Protein AF-A0A4Q4WY25-F1 (afdb_monomer)

Nearest PDB structures (foldseek):
  7bqo-assembly1_A-2  TM=8.328E-01  e=5.700E-27  Hymenoscyphus scutula
  7y3h-assembly1_A  TM=8.222E-01  e=6.661E-24  Apiospora montagnei NRRL 25634
  7wup-assembly1_B  TM=8.227E-01  e=1.841E-23  Apiospora montagnei NRRL 25634
  8gx4-assembly1_A  TM=8.179E-01  e=1.020E-22  Apiospora montagnei NRRL 25634
  7wvs-assembly1_A  TM=7.697E-01  e=4.566E-22  Aspergillus carbonarius ITEM 5010

Structure (mmCIF, N/CA/C/O backbone):
data_AF-A0A4Q4WY25-F1
#
_entry.id   AF-A0A4Q4WY25-F1
#
loop_
_atom_site.group_PDB
_atom_site.id
_atom_site.type_symbol
_atom_site.label_atom_id
_atom_site.label_alt_id
_atom_site.label_comp_id
_atom_site.label_asym_id
_atom_site.label_entity_id
_atom_site.label_seq_id
_atom_site.pdbx_PDB_ins_code
_atom_site.Cartn_x
_atom_site.Cartn_y
_atom_site.Cartn_z
_atom_site.occupancy
_atom_site.B_iso_or_equiv
_atom_site.auth_seq_id
_atom_site.auth_comp_id
_atom_site.auth_asym_id
_atom_site.auth_atom_id
_atom_site.pdbx_PDB_model_num
ATOM 1 N N . MET A 1 1 ? 12.908 45.311 -39.730 1.00 38.50 1 MET A N 1
ATOM 2 C CA . MET A 1 1 ? 12.870 45.827 -38.350 1.00 38.50 1 MET A CA 1
ATOM 3 C C . MET A 1 1 ? 12.461 44.672 -37.470 1.00 38.50 1 MET A C 1
ATOM 5 O O . MET A 1 1 ? 11.280 44.410 -37.295 1.00 38.50 1 MET A O 1
ATOM 9 N N . GLU A 1 2 ? 13.476 43.904 -37.087 1.00 40.72 2 GLU A N 1
ATOM 10 C CA . GLU A 1 2 ? 13.409 42.903 -36.032 1.00 40.72 2 GLU A CA 1
ATOM 11 C C . GLU A 1 2 ? 13.312 43.624 -34.690 1.00 40.72 2 GLU A C 1
ATOM 13 O O . GLU A 1 2 ? 14.116 44.510 -34.417 1.00 40.72 2 GLU A O 1
ATOM 18 N N . GLU A 1 3 ? 12.391 43.193 -33.840 1.00 37.56 3 GLU A N 1
ATOM 19 C CA . GLU A 1 3 ? 12.573 43.259 -32.393 1.00 37.56 3 GLU A CA 1
ATOM 20 C C . GLU A 1 3 ? 12.163 41.898 -31.832 1.00 37.56 3 GLU A C 1
ATOM 22 O O . GLU A 1 3 ? 11.020 41.631 -31.465 1.00 37.56 3 GLU A O 1
ATOM 27 N N . ILE A 1 4 ? 13.131 40.983 -31.859 1.00 40.94 4 ILE A N 1
ATOM 28 C CA . ILE A 1 4 ? 13.094 39.747 -31.090 1.00 40.94 4 ILE A CA 1
ATOM 29 C C . ILE A 1 4 ? 13.396 40.153 -29.647 1.00 40.94 4 ILE A C 1
ATOM 31 O O . ILE A 1 4 ? 14.532 40.484 -29.304 1.00 40.94 4 ILE A O 1
ATOM 35 N N . LEU A 1 5 ? 12.367 40.132 -28.800 1.00 38.78 5 LEU A N 1
ATOM 36 C CA . LEU A 1 5 ? 12.506 40.163 -27.347 1.00 38.78 5 LEU A CA 1
ATOM 37 C C . LEU A 1 5 ? 13.278 38.914 -26.898 1.00 38.78 5 LEU A C 1
ATOM 39 O O . LEU A 1 5 ? 12.709 37.861 -26.615 1.00 38.78 5 LEU A O 1
ATOM 43 N N . VAL A 1 6 ? 14.602 39.039 -26.833 1.00 42.84 6 VAL A N 1
ATOM 44 C CA . VAL A 1 6 ? 15.469 38.118 -26.100 1.00 42.84 6 VAL A CA 1
ATOM 45 C C . VAL A 1 6 ? 15.176 38.323 -24.618 1.00 42.84 6 VAL A C 1
ATOM 47 O O . VAL A 1 6 ? 15.694 39.238 -23.977 1.00 42.84 6 VAL A O 1
ATOM 50 N N . HIS A 1 7 ? 14.315 37.474 -24.065 1.00 44.25 7 HIS A N 1
ATOM 51 C CA . HIS A 1 7 ? 14.143 37.363 -22.624 1.00 44.25 7 HIS A CA 1
ATOM 52 C C . HIS A 1 7 ? 15.435 36.759 -22.053 1.00 44.25 7 HIS A C 1
ATOM 54 O O . HIS A 1 7 ? 15.646 35.548 -22.078 1.00 44.25 7 HIS A O 1
ATOM 60 N N . LYS A 1 8 ? 16.361 37.621 -21.615 1.00 47.62 8 LYS A N 1
ATOM 61 C CA . LYS A 1 8 ? 17.515 37.214 -20.808 1.00 47.62 8 LYS A CA 1
ATOM 62 C C . LYS A 1 8 ? 16.974 36.649 -19.493 1.00 47.62 8 LYS A C 1
ATOM 64 O O . LYS A 1 8 ? 16.582 37.428 -18.627 1.00 47.62 8 LYS A O 1
ATOM 69 N N . GLY A 1 9 ? 16.953 35.322 -19.360 1.00 49.12 9 GLY A N 1
ATOM 70 C CA . GLY A 1 9 ? 16.794 34.657 -18.066 1.00 49.12 9 GLY A CA 1
ATOM 71 C C . GLY A 1 9 ? 17.771 35.284 -17.074 1.00 49.12 9 GLY A C 1
ATOM 72 O O . GLY A 1 9 ? 18.965 35.425 -17.360 1.00 49.12 9 GLY A O 1
ATOM 73 N N . SER A 1 10 ? 17.233 35.814 -15.979 1.00 54.19 10 SER A N 1
ATOM 74 C CA . SER A 1 10 ? 17.990 36.632 -15.031 1.00 54.19 10 SER A CA 1
ATOM 75 C C . SER A 1 10 ? 19.069 35.790 -14.336 1.00 54.19 10 SER A C 1
ATOM 77 O O . SER A 1 10 ? 18.897 34.587 -14.147 1.00 54.19 10 SER A O 1
ATOM 79 N N . SER A 1 11 ? 20.171 36.405 -13.895 1.00 61.22 11 SER A N 1
ATOM 80 C CA . SER A 1 11 ? 21.251 35.743 -13.133 1.00 61.22 11 SER A CA 1
ATOM 81 C C . SER A 1 11 ? 20.764 34.897 -11.939 1.00 61.22 11 SER A C 1
ATOM 83 O O . SER A 1 11 ? 21.465 33.985 -11.504 1.00 61.22 11 SER A O 1
ATOM 85 N N . SER A 1 12 ? 19.552 35.167 -11.444 1.00 69.38 12 SER A N 1
ATOM 86 C CA . SER A 1 12 ? 18.850 34.425 -10.394 1.00 69.38 12 SER A CA 1
ATOM 87 C C . SER A 1 12 ? 18.490 32.979 -10.777 1.00 69.38 12 SER A C 1
ATOM 89 O O . SER A 1 12 ? 18.582 32.082 -9.935 1.00 69.38 12 SER A O 1
ATOM 91 N N . GLU A 1 13 ? 18.128 32.725 -12.038 1.00 72.62 13 GLU A N 1
ATOM 92 C CA . GLU A 1 13 ? 17.685 31.404 -12.519 1.00 72.62 13 GLU A CA 1
ATOM 93 C C . GLU A 1 13 ? 18.869 30.449 -12.690 1.00 72.62 13 GLU A C 1
ATOM 95 O O . GLU A 1 13 ? 18.855 29.332 -12.172 1.00 72.62 13 GLU A O 1
ATOM 100 N N . SER A 1 14 ? 19.952 30.922 -13.315 1.00 73.31 14 SER A N 1
ATOM 101 C CA . SER A 1 14 ? 21.213 30.172 -13.383 1.00 73.31 14 SER A CA 1
ATOM 102 C C . SER A 1 14 ? 21.776 29.903 -11.987 1.00 73.31 14 SER A C 1
ATOM 104 O O . SER A 1 14 ? 22.291 28.817 -11.721 1.00 73.31 14 SER A O 1
ATOM 106 N N . ALA A 1 15 ? 21.624 30.856 -11.062 1.00 83.31 15 ALA A N 1
ATOM 107 C CA . ALA A 1 15 ? 21.991 30.645 -9.669 1.00 83.31 15 ALA A CA 1
ATOM 108 C C . ALA A 1 15 ? 21.128 29.563 -8.993 1.00 83.31 15 ALA A C 1
ATOM 110 O O . ALA A 1 15 ? 21.618 28.900 -8.086 1.00 83.31 15 ALA A O 1
ATOM 111 N N . HIS A 1 16 ? 19.876 29.343 -9.410 1.00 90.62 16 HIS A N 1
ATOM 112 C CA . HIS A 1 16 ? 19.018 28.299 -8.841 1.00 90.62 16 HIS A CA 1
ATOM 113 C C . HIS A 1 16 ? 19.433 26.887 -9.254 1.00 90.62 16 HIS A C 1
ATOM 115 O O . HIS A 1 16 ? 19.578 26.034 -8.380 1.00 90.62 16 HIS A O 1
ATOM 121 N N . LEU A 1 17 ? 19.697 26.658 -10.544 1.00 93.25 17 LEU A N 1
ATOM 122 C CA . LEU A 1 17 ? 20.196 25.366 -11.036 1.00 93.25 17 LEU A CA 1
ATOM 123 C C . LEU A 1 17 ? 21.520 24.984 -10.367 1.00 93.25 17 LEU A C 1
ATOM 125 O O . LEU A 1 17 ? 21.702 23.846 -9.937 1.00 93.25 17 LEU A O 1
ATOM 129 N N . LEU A 1 18 ? 22.428 25.957 -10.231 1.00 94.69 18 LEU A N 1
ATOM 130 C CA . LEU A 1 18 ? 23.700 25.757 -9.537 1.00 94.69 18 LEU A CA 1
ATOM 131 C C . LEU A 1 18 ? 23.508 25.460 -8.046 1.00 94.69 18 LEU A C 1
ATOM 133 O O . LEU A 1 18 ? 24.248 24.645 -7.503 1.00 94.69 18 LEU A O 1
ATOM 137 N N . ARG A 1 19 ? 22.529 26.083 -7.375 1.00 95.31 19 ARG A N 1
ATOM 138 C CA . ARG A 1 19 ? 22.190 25.742 -5.982 1.00 95.31 19 ARG A CA 1
ATOM 139 C C . ARG A 1 19 ? 21.731 24.288 -5.865 1.00 95.31 19 ARG A C 1
ATOM 141 O O . ARG A 1 19 ? 22.369 23.541 -5.136 1.00 95.31 19 ARG A O 1
ATOM 148 N N . LEU A 1 20 ? 20.751 23.863 -6.669 1.00 95.81 20 L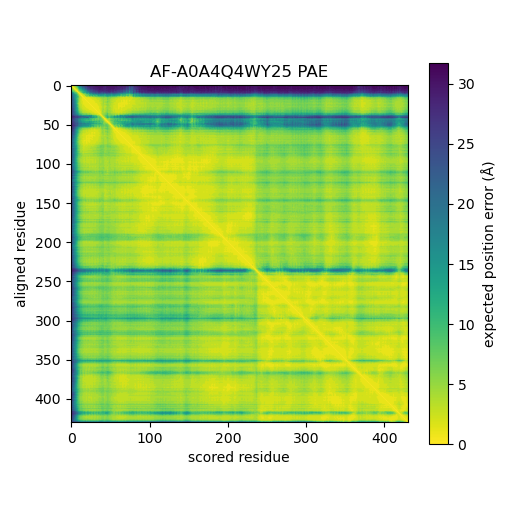EU A N 1
ATOM 149 C CA . LEU A 1 20 ? 20.252 22.479 -6.656 1.00 95.81 20 LEU A CA 1
ATOM 150 C C . LEU A 1 20 ? 21.369 21.455 -6.907 1.00 95.81 20 LEU A C 1
ATOM 152 O O . LEU A 1 20 ? 21.456 20.449 -6.210 1.00 95.81 20 LEU A O 1
ATOM 156 N N . ALA A 1 21 ? 22.260 21.720 -7.867 1.00 96.62 21 ALA A N 1
ATOM 157 C CA . ALA A 1 21 ? 23.397 20.843 -8.144 1.00 96.62 21 ALA A CA 1
ATOM 158 C C . ALA A 1 21 ? 24.369 20.729 -6.952 1.00 96.62 21 ALA A C 1
ATOM 160 O O . ALA A 1 21 ? 24.853 19.635 -6.655 1.00 96.62 21 ALA A O 1
ATOM 161 N N . ASN A 1 22 ? 24.641 21.838 -6.255 1.00 96.94 22 ASN A N 1
ATOM 162 C CA . ASN A 1 22 ? 25.472 21.827 -5.048 1.00 96.94 22 ASN A CA 1
ATOM 163 C C . ASN A 1 22 ? 24.788 21.088 -3.889 1.00 96.94 22 ASN A C 1
ATOM 165 O O . ASN A 1 22 ? 25.448 20.320 -3.190 1.00 96.94 22 ASN A O 1
ATOM 169 N N . ASP A 1 23 ? 23.480 21.270 -3.712 1.00 96.69 23 ASP A N 1
ATOM 170 C CA . ASP A 1 23 ? 22.711 20.591 -2.664 1.00 96.69 23 ASP A CA 1
ATOM 171 C C . ASP A 1 23 ? 22.678 19.073 -2.899 1.00 96.69 23 ASP A C 1
ATOM 173 O O . ASP A 1 23 ? 22.948 18.300 -1.980 1.00 96.69 23 ASP A O 1
ATOM 177 N N . ILE A 1 24 ? 22.495 18.634 -4.151 1.00 97.69 24 ILE A N 1
ATOM 178 C CA . ILE A 1 24 ? 22.603 17.220 -4.553 1.00 97.69 24 ILE A CA 1
ATOM 179 C C . ILE A 1 24 ? 23.978 16.645 -4.201 1.00 97.69 24 ILE A C 1
ATOM 181 O O . ILE A 1 24 ? 24.064 15.549 -3.641 1.00 97.69 24 ILE A O 1
ATOM 185 N N . LEU A 1 25 ? 25.064 17.361 -4.512 1.00 97.31 25 LEU A N 1
ATOM 186 C CA . LEU A 1 25 ? 26.422 16.911 -4.191 1.00 97.31 25 LEU A CA 1
ATOM 187 C C . LEU A 1 25 ? 26.632 16.803 -2.673 1.00 97.31 25 LEU A C 1
ATOM 189 O O . LEU A 1 25 ? 27.194 15.812 -2.191 1.00 97.31 25 LEU A O 1
ATOM 193 N N . ASN A 1 26 ? 26.163 17.798 -1.923 1.00 96.62 26 ASN A N 1
ATOM 194 C CA . ASN A 1 26 ? 26.266 17.830 -0.468 1.00 96.62 26 ASN A CA 1
ATOM 195 C C . ASN A 1 26 ? 25.498 16.669 0.174 1.00 96.62 26 ASN A C 1
ATOM 197 O O . ASN A 1 26 ? 26.073 15.930 0.977 1.00 96.62 26 ASN A O 1
ATOM 201 N N . ASP A 1 27 ? 24.238 16.456 -0.205 1.00 95.56 27 ASP A N 1
ATOM 202 C CA . ASP A 1 27 ? 23.418 15.372 0.341 1.00 95.56 27 ASP A CA 1
ATOM 203 C C . ASP A 1 27 ? 23.939 13.992 -0.076 1.00 95.56 27 ASP A C 1
ATOM 205 O O . ASP A 1 27 ? 24.016 13.089 0.758 1.00 95.56 27 ASP A O 1
ATOM 209 N N . THR A 1 28 ? 24.426 13.837 -1.311 1.00 94.25 28 THR A N 1
ATOM 210 C CA . THR A 1 28 ? 25.109 12.605 -1.747 1.00 94.25 28 THR A CA 1
ATOM 211 C C . THR A 1 28 ? 26.343 12.322 -0.885 1.00 94.25 28 THR A C 1
ATOM 213 O O . THR A 1 28 ? 26.547 11.196 -0.431 1.00 94.25 28 THR A O 1
ATOM 216 N N . THR A 1 29 ? 27.147 13.346 -0.589 1.00 93.81 29 THR A N 1
ATOM 217 C CA . THR A 1 29 ? 28.332 13.215 0.277 1.00 93.81 29 THR A CA 1
ATOM 218 C C . THR A 1 29 ? 27.947 12.811 1.701 1.00 93.81 29 THR A C 1
ATOM 220 O O . THR A 1 29 ? 28.622 11.980 2.316 1.00 93.81 29 THR A O 1
ATOM 223 N N . ARG A 1 30 ? 26.851 13.368 2.232 1.00 92.19 30 ARG A N 1
ATOM 224 C CA . ARG A 1 30 ? 26.312 13.010 3.552 1.00 92.19 30 ARG A CA 1
ATOM 225 C C . ARG A 1 30 ? 25.827 11.564 3.585 1.00 92.19 30 ARG A C 1
ATOM 227 O O . ARG A 1 30 ? 26.184 10.851 4.519 1.00 92.19 30 ARG A O 1
ATOM 234 N N . ILE A 1 31 ? 25.107 11.113 2.556 1.00 89.44 31 ILE A N 1
ATOM 235 C CA . ILE A 1 31 ? 24.683 9.712 2.413 1.00 89.44 31 ILE A CA 1
ATOM 236 C C . ILE A 1 31 ? 25.895 8.782 2.397 1.00 89.44 31 ILE A C 1
ATOM 238 O O . ILE A 1 31 ? 25.938 7.841 3.181 1.00 89.44 31 ILE A O 1
ATOM 242 N N . ILE A 1 32 ? 26.909 9.059 1.571 1.00 88.25 32 ILE A N 1
ATOM 243 C CA . ILE A 1 32 ? 28.122 8.227 1.501 1.00 88.25 32 ILE A CA 1
ATOM 244 C C . ILE A 1 32 ? 28.811 8.158 2.865 1.00 88.25 32 ILE A C 1
ATOM 246 O O . ILE A 1 32 ? 29.179 7.076 3.319 1.00 88.25 32 ILE A O 1
ATOM 250 N N . ARG A 1 33 ? 28.960 9.298 3.551 1.00 88.88 33 ARG A N 1
ATOM 251 C CA . ARG A 1 33 ? 29.550 9.333 4.895 1.00 88.88 33 ARG A CA 1
ATOM 252 C C . ARG A 1 33 ? 28.749 8.474 5.873 1.00 88.88 33 ARG A C 1
ATOM 254 O O . ARG A 1 33 ? 29.357 7.695 6.597 1.00 88.88 33 ARG A O 1
ATOM 261 N N . TYR A 1 34 ? 27.424 8.585 5.855 1.00 86.69 34 TYR A N 1
ATOM 262 C CA . TYR A 1 34 ? 26.538 7.795 6.706 1.00 86.69 34 TYR A CA 1
ATOM 263 C C . TYR A 1 34 ? 26.654 6.290 6.419 1.00 86.69 34 TYR A C 1
ATOM 265 O O . TYR A 1 34 ? 26.768 5.489 7.342 1.00 86.69 34 TYR A O 1
ATOM 273 N N . LEU A 1 35 ? 26.675 5.886 5.146 1.00 84.12 35 LEU A N 1
ATOM 274 C CA . LEU A 1 35 ? 26.841 4.481 4.758 1.00 84.12 35 LEU A CA 1
ATOM 275 C C . LEU A 1 35 ? 28.202 3.922 5.192 1.00 84.12 35 LEU A C 1
ATOM 277 O O . LEU A 1 35 ? 28.270 2.785 5.658 1.00 84.12 35 LEU A O 1
ATOM 281 N N . ASN A 1 36 ? 29.264 4.725 5.087 1.00 83.94 36 ASN A N 1
ATOM 282 C CA . ASN A 1 36 ? 30.609 4.346 5.520 1.00 83.94 36 ASN A CA 1
ATOM 283 C C . ASN A 1 36 ? 30.683 4.117 7.029 1.00 83.94 36 ASN A C 1
ATOM 285 O O . ASN A 1 36 ? 31.272 3.132 7.462 1.00 83.94 36 ASN A O 1
ATOM 289 N N . THR A 1 37 ? 30.085 5.001 7.833 1.00 84.62 37 THR A N 1
ATOM 290 C CA . THR A 1 37 ? 30.117 4.865 9.299 1.00 84.62 37 THR A CA 1
ATOM 291 C C . THR A 1 37 ? 29.308 3.674 9.806 1.00 84.62 37 THR A C 1
ATOM 293 O O . THR A 1 37 ? 29.532 3.242 10.929 1.00 84.62 37 THR A O 1
ATOM 296 N N . HIS A 1 38 ? 28.386 3.148 8.996 1.00 79.62 38 HIS A N 1
ATOM 297 C CA . HIS A 1 38 ? 27.559 1.988 9.333 1.00 79.62 38 HIS A CA 1
ATOM 298 C C . HIS A 1 38 ? 27.985 0.705 8.594 1.00 79.62 38 HIS A C 1
ATOM 300 O O . HIS A 1 38 ? 27.257 -0.277 8.655 1.00 79.62 38 HIS A O 1
ATOM 306 N N . GLU A 1 39 ? 29.128 0.698 7.890 1.00 72.75 39 GLU A N 1
ATOM 307 C CA . GLU A 1 39 ? 29.661 -0.456 7.135 1.00 72.75 39 GLU A CA 1
ATOM 308 C C . GLU A 1 39 ? 28.711 -1.019 6.041 1.00 72.75 39 GLU A C 1
ATOM 310 O O . GLU A 1 39 ? 28.750 -2.205 5.715 1.00 72.75 39 GLU A O 1
ATOM 315 N N . ARG A 1 40 ? 27.859 -0.180 5.422 1.00 65.06 40 ARG A N 1
ATOM 316 C CA . ARG A 1 40 ? 26.805 -0.602 4.458 1.00 65.06 40 ARG A CA 1
ATOM 317 C C . ARG A 1 40 ? 26.977 -0.059 3.029 1.00 65.06 40 ARG A C 1
ATOM 319 O O . ARG A 1 40 ? 26.013 0.360 2.394 1.00 65.06 40 ARG A O 1
ATOM 326 N N . LEU A 1 41 ? 28.192 -0.072 2.481 1.00 60.06 41 LEU A N 1
ATOM 327 C CA . LEU A 1 41 ? 28.514 0.500 1.155 1.00 60.06 41 LEU A CA 1
ATOM 328 C C . LEU A 1 41 ? 27.947 -0.245 -0.078 1.00 60.06 41 LEU A C 1
ATOM 330 O O . LEU A 1 41 ? 28.345 0.018 -1.209 1.00 60.06 41 LEU A O 1
ATOM 334 N N . THR A 1 42 ? 27.019 -1.176 0.091 1.00 58.00 42 THR A N 1
ATOM 335 C CA . THR A 1 42 ? 26.598 -2.115 -0.959 1.00 58.00 42 THR A CA 1
ATOM 336 C C . THR A 1 42 ? 25.471 -1.615 -1.864 1.00 58.00 42 THR A C 1
ATOM 338 O O . THR A 1 42 ? 25.033 -2.362 -2.737 1.00 58.00 42 THR A O 1
ATOM 341 N N . GLN A 1 43 ? 25.017 -0.362 -1.723 1.00 66.56 43 GLN A N 1
ATOM 342 C CA . GLN A 1 43 ? 24.040 0.223 -2.649 1.00 66.56 43 GLN A CA 1
ATOM 343 C C . GLN A 1 43 ? 24.665 0.391 -4.040 1.00 66.56 43 GLN A C 1
ATOM 345 O O . GLN A 1 43 ? 25.468 1.291 -4.281 1.00 66.56 43 GLN A O 1
ATOM 350 N N . SER A 1 44 ? 24.310 -0.495 -4.967 1.00 68.44 44 SER A N 1
ATOM 351 C CA . SER A 1 44 ? 24.855 -0.509 -6.326 1.00 68.44 44 SER A CA 1
ATOM 352 C C . SER A 1 44 ? 23.826 -1.024 -7.334 1.00 68.44 44 SER A C 1
ATOM 354 O O . SER A 1 44 ? 22.730 -1.442 -6.969 1.00 68.44 44 SER A O 1
ATOM 356 N N . PHE A 1 45 ? 24.176 -1.013 -8.622 1.00 65.69 45 PHE A N 1
ATOM 357 C CA . PHE A 1 45 ? 23.377 -1.678 -9.660 1.00 65.69 45 PHE A CA 1
ATOM 358 C C . PHE A 1 45 ? 23.614 -3.193 -9.721 1.00 65.69 45 PHE A C 1
ATOM 360 O O . PHE A 1 45 ? 23.042 -3.867 -10.577 1.00 65.69 45 PHE A O 1
ATOM 367 N N . ALA A 1 46 ? 24.469 -3.736 -8.850 1.00 66.62 46 ALA A N 1
ATOM 368 C CA . ALA A 1 46 ? 24.715 -5.165 -8.789 1.00 66.62 46 ALA A CA 1
ATOM 369 C C . ALA A 1 46 ? 23.514 -5.902 -8.184 1.00 66.62 46 ALA A C 1
ATOM 371 O O . ALA A 1 46 ? 22.803 -5.376 -7.329 1.00 66.62 46 ALA A O 1
ATOM 372 N N . ARG A 1 47 ? 23.332 -7.159 -8.606 1.00 60.41 47 ARG A N 1
ATOM 373 C CA . ARG A 1 47 ? 22.243 -8.054 -8.171 1.00 60.41 47 ARG A CA 1
ATOM 374 C C . ARG A 1 47 ? 22.152 -8.234 -6.649 1.00 60.41 47 ARG A C 1
ATOM 376 O O . ARG A 1 47 ? 21.069 -8.472 -6.143 1.00 60.41 47 ARG A O 1
ATOM 383 N N . ASN A 1 48 ? 23.265 -8.091 -5.933 1.00 63.03 48 ASN A N 1
ATOM 384 C CA . ASN A 1 48 ? 23.369 -8.239 -4.479 1.00 63.03 48 ASN A CA 1
ATOM 385 C C . ASN A 1 48 ? 23.292 -6.907 -3.707 1.00 63.03 48 ASN A C 1
ATOM 387 O O . ASN A 1 48 ? 23.770 -6.836 -2.574 1.00 63.03 48 ASN A O 1
ATOM 391 N N . SER A 1 49 ? 22.764 -5.844 -4.321 1.00 67.94 49 SER A N 1
ATOM 392 C CA . SER A 1 49 ? 22.573 -4.564 -3.636 1.00 67.94 49 SER A CA 1
ATOM 393 C C . SER A 1 49 ? 21.728 -4.760 -2.376 1.00 67.94 49 SER A C 1
ATOM 395 O O . SER A 1 49 ? 20.679 -5.397 -2.417 1.00 67.94 49 SER A O 1
ATOM 397 N N . THR A 1 50 ? 22.200 -4.245 -1.243 1.00 62.91 50 THR A N 1
ATOM 398 C CA . THR A 1 50 ? 21.520 -4.421 0.047 1.00 62.91 50 THR A CA 1
ATOM 399 C C . THR A 1 50 ? 20.282 -3.547 0.167 1.00 62.91 50 THR A C 1
ATOM 401 O O . THR A 1 50 ? 20.247 -2.430 -0.356 1.00 62.91 50 THR A O 1
ATOM 404 N N . GLU A 1 51 ? 19.322 -4.023 0.955 1.00 64.56 51 GLU A N 1
ATOM 405 C CA . GLU A 1 51 ? 18.118 -3.284 1.322 1.00 64.56 51 GLU A CA 1
ATOM 406 C C . GLU A 1 51 ? 18.408 -1.934 1.993 1.00 64.56 51 GLU A C 1
ATOM 408 O O . GLU A 1 51 ? 19.494 -1.653 2.518 1.00 64.56 51 GLU A O 1
ATOM 413 N N . ARG A 1 52 ? 17.391 -1.076 1.938 1.00 68.50 52 ARG A N 1
ATOM 414 C CA . ARG A 1 52 ? 17.405 0.307 2.406 1.00 68.50 52 ARG A CA 1
ATOM 415 C C . ARG A 1 52 ? 17.709 0.399 3.912 1.00 68.50 52 ARG A C 1
ATOM 417 O O . ARG A 1 52 ? 17.226 -0.388 4.715 1.00 68.50 52 ARG A O 1
ATOM 424 N N . LEU A 1 53 ? 18.490 1.411 4.301 1.00 68.81 53 LEU A N 1
ATOM 425 C CA . LEU A 1 53 ? 18.582 1.863 5.694 1.00 68.81 53 LEU A CA 1
ATOM 426 C C . LEU A 1 53 ? 17.388 2.762 6.026 1.00 68.81 53 LEU A C 1
ATOM 428 O O . LEU A 1 53 ? 17.064 3.660 5.250 1.00 68.81 53 LEU A O 1
ATOM 432 N N . GLU A 1 54 ? 16.773 2.555 7.189 1.00 71.31 54 GLU A N 1
ATOM 433 C CA . GLU A 1 54 ? 15.543 3.254 7.586 1.00 71.31 54 GLU A CA 1
ATOM 434 C C . GLU A 1 54 ? 15.685 4.086 8.867 1.00 71.31 54 GLU A C 1
ATOM 436 O O . GLU A 1 54 ? 14.748 4.200 9.649 1.00 71.31 54 GLU A O 1
ATOM 441 N N . THR A 1 55 ? 16.849 4.690 9.100 1.00 81.12 55 THR A N 1
ATOM 442 C CA . THR A 1 55 ? 17.008 5.625 10.223 1.00 81.12 55 THR A CA 1
ATOM 443 C C . THR A 1 55 ? 16.456 7.004 9.872 1.00 81.12 55 THR A C 1
ATOM 445 O O . THR A 1 55 ? 16.504 7.423 8.712 1.00 81.12 55 THR A O 1
ATOM 448 N N . ASP A 1 56 ? 15.966 7.741 10.870 1.00 80.56 56 ASP A N 1
ATOM 449 C CA . ASP A 1 56 ? 15.409 9.087 10.666 1.00 80.56 56 ASP A CA 1
ATOM 450 C C . ASP A 1 56 ? 16.437 10.048 10.053 1.00 80.56 56 ASP A C 1
ATOM 452 O O . ASP A 1 56 ? 16.121 10.801 9.131 1.00 80.56 56 ASP A O 1
ATOM 456 N N . GLU A 1 57 ? 17.696 9.964 10.497 1.00 84.06 57 GLU A N 1
ATOM 457 C CA . GLU A 1 57 ? 18.795 10.759 9.942 1.00 84.06 57 GLU A CA 1
ATOM 458 C C . GLU A 1 57 ? 19.027 10.443 8.458 1.00 84.06 57 GLU A C 1
ATOM 460 O O . GLU A 1 57 ? 19.078 11.356 7.632 1.00 84.06 57 GLU A O 1
ATOM 465 N N . TYR A 1 58 ? 19.118 9.159 8.092 1.00 86.19 58 TYR A N 1
ATOM 466 C CA . TYR A 1 58 ? 19.320 8.754 6.701 1.00 86.19 58 TYR A CA 1
ATOM 467 C C . TYR A 1 58 ? 18.130 9.149 5.821 1.00 86.19 58 TYR A C 1
ATOM 469 O O . TYR A 1 58 ? 18.315 9.683 4.725 1.00 86.19 58 TYR A O 1
ATOM 477 N N . ASN A 1 59 ? 16.908 8.925 6.310 1.00 86.19 59 ASN A N 1
ATOM 478 C CA . ASN A 1 59 ? 15.678 9.261 5.602 1.00 86.19 59 ASN A CA 1
ATOM 479 C C . ASN A 1 59 ? 15.569 10.766 5.345 1.00 86.19 59 ASN A C 1
ATOM 481 O O . ASN A 1 59 ? 15.246 11.155 4.226 1.00 86.19 59 ASN A O 1
ATOM 485 N N . SER A 1 60 ? 15.924 11.609 6.318 1.00 87.50 60 SER A N 1
ATOM 486 C CA . SER A 1 60 ? 15.915 13.065 6.145 1.00 87.50 60 SER A CA 1
ATOM 487 C C . SER A 1 60 ? 16.830 13.519 5.000 1.00 87.50 60 SER A C 1
ATOM 489 O O . SER A 1 60 ? 16.395 14.252 4.108 1.00 87.50 60 SER A O 1
ATOM 491 N N . VAL A 1 61 ? 18.080 13.039 4.965 1.00 91.25 61 VAL A N 1
ATOM 492 C CA . VAL A 1 61 ? 19.034 13.395 3.896 1.00 91.25 61 VAL A CA 1
ATOM 493 C C . VAL A 1 61 ? 18.589 12.837 2.548 1.00 91.25 61 VAL A C 1
ATOM 495 O O . VAL A 1 61 ? 18.656 13.526 1.530 1.00 91.25 61 VAL A O 1
ATOM 498 N N . ARG A 1 62 ? 18.099 11.596 2.528 1.00 90.31 62 ARG A N 1
ATOM 499 C CA . ARG A 1 62 ? 17.593 10.950 1.316 1.00 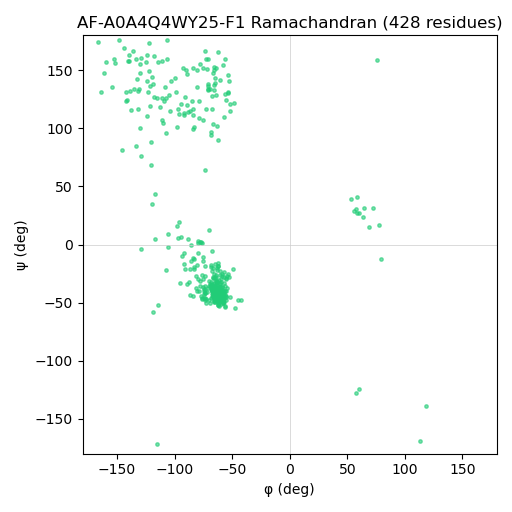90.31 62 ARG A CA 1
ATOM 500 C C . ARG A 1 62 ? 16.407 11.707 0.720 1.00 90.31 62 ARG A C 1
ATOM 502 O O . ARG A 1 62 ? 16.375 11.894 -0.494 1.00 90.31 62 ARG A O 1
ATOM 509 N N . ASN A 1 63 ? 15.448 12.126 1.539 1.00 90.44 63 ASN A N 1
ATOM 510 C CA . ASN A 1 63 ? 14.257 12.824 1.059 1.00 90.44 63 ASN A CA 1
ATOM 511 C C . ASN A 1 63 ? 14.629 14.196 0.478 1.00 90.44 63 ASN A C 1
ATOM 513 O O . ASN A 1 63 ? 14.142 14.552 -0.595 1.00 90.44 63 ASN A O 1
ATOM 517 N N . SER A 1 64 ? 15.568 14.913 1.111 1.00 92.88 64 SER A N 1
ATOM 518 C CA . SER A 1 64 ? 16.160 16.138 0.550 1.00 92.88 64 SER A CA 1
ATOM 519 C C . SER A 1 64 ? 16.821 15.882 -0.811 1.00 92.88 64 SER A C 1
ATOM 521 O O . SER A 1 64 ? 16.507 16.553 -1.797 1.00 92.88 64 SER A O 1
ATOM 523 N N . LEU A 1 65 ? 17.663 14.847 -0.909 1.00 95.31 65 LEU A N 1
ATOM 524 C CA . LEU A 1 65 ? 18.338 14.488 -2.157 1.00 95.31 65 LEU A CA 1
ATOM 525 C C . LEU A 1 65 ? 17.348 14.170 -3.286 1.00 95.31 65 LEU A C 1
ATOM 527 O O . LEU A 1 65 ? 17.522 14.646 -4.406 1.00 95.31 65 LEU A O 1
ATOM 531 N N . ILE A 1 66 ? 16.314 13.371 -3.008 1.00 94.88 66 ILE A N 1
ATOM 532 C CA . ILE A 1 66 ? 15.299 13.000 -4.003 1.00 94.88 66 ILE A CA 1
ATOM 533 C C . ILE A 1 66 ? 14.512 14.228 -4.457 1.00 94.88 66 ILE A C 1
ATOM 535 O O . ILE A 1 66 ? 14.321 14.397 -5.660 1.00 94.88 66 ILE A O 1
ATOM 539 N N . ALA A 1 67 ? 14.100 15.098 -3.531 1.00 94.50 67 ALA A N 1
ATOM 540 C CA . ALA A 1 67 ? 13.399 16.332 -3.875 1.00 94.50 67 ALA A CA 1
ATOM 541 C C . ALA A 1 67 ? 14.243 17.208 -4.818 1.00 94.50 67 ALA A C 1
ATOM 543 O O . ALA A 1 67 ? 13.778 17.582 -5.893 1.00 94.50 67 ALA A O 1
ATOM 544 N N . ASN A 1 68 ? 15.519 17.427 -4.483 1.00 95.62 68 ASN A N 1
ATOM 545 C CA . ASN A 1 68 ? 16.426 18.215 -5.317 1.00 95.62 68 ASN A CA 1
ATOM 546 C C . ASN A 1 68 ? 16.687 17.565 -6.690 1.00 95.62 68 ASN A C 1
ATOM 548 O O . ASN A 1 68 ? 16.801 18.271 -7.694 1.00 95.62 68 ASN A O 1
ATOM 552 N N . LEU A 1 69 ? 16.767 16.229 -6.760 1.00 96.38 69 LEU A N 1
ATOM 553 C CA . LEU A 1 69 ? 16.906 15.491 -8.022 1.00 96.38 69 LEU A CA 1
ATOM 554 C C . LEU A 1 69 ? 15.668 15.634 -8.916 1.00 96.38 69 LEU A C 1
ATOM 556 O O . LEU A 1 69 ? 15.823 15.827 -10.124 1.00 96.38 69 LEU A O 1
ATOM 560 N N . GLU A 1 70 ? 14.460 15.538 -8.353 1.00 95.12 70 GLU A N 1
ATOM 561 C CA . GLU A 1 70 ? 13.214 15.734 -9.104 1.00 95.12 70 GLU A CA 1
ATOM 562 C C . GLU A 1 70 ? 13.111 17.166 -9.644 1.00 95.12 70 GLU A C 1
ATOM 564 O O . GLU A 1 70 ? 12.837 17.344 -10.836 1.00 95.12 70 GLU A O 1
ATOM 569 N N . ASP A 1 71 ? 13.415 18.168 -8.816 1.00 94.94 71 ASP A N 1
ATOM 570 C CA . ASP A 1 71 ? 13.369 19.580 -9.206 1.00 94.94 71 ASP A CA 1
ATOM 571 C C . ASP A 1 71 ? 14.406 19.904 -10.285 1.00 94.94 71 ASP A C 1
ATOM 573 O O . ASP A 1 71 ? 14.074 20.493 -11.319 1.00 94.94 71 ASP A O 1
ATOM 577 N N . LEU A 1 72 ? 15.658 19.467 -10.105 1.00 96.25 72 LEU A N 1
ATOM 578 C CA . LEU A 1 72 ? 16.702 19.688 -11.103 1.00 96.25 72 LEU A CA 1
ATOM 579 C C . LEU A 1 72 ? 16.354 18.995 -12.424 1.00 96.25 72 LEU A C 1
ATOM 581 O O . LEU A 1 72 ? 16.481 19.607 -13.486 1.00 96.25 72 LEU A O 1
ATOM 585 N N . LYS A 1 73 ? 15.873 17.746 -12.381 1.00 95.38 73 LYS A N 1
ATOM 586 C CA . LYS A 1 73 ? 15.425 17.029 -13.583 1.00 95.38 73 LYS A CA 1
ATOM 587 C C . LYS A 1 73 ? 14.315 17.800 -14.294 1.00 95.38 73 LYS A C 1
ATOM 589 O O . LYS A 1 73 ? 14.411 18.008 -15.502 1.00 95.38 73 LYS A O 1
ATOM 594 N N . TYR A 1 74 ? 13.296 18.244 -13.561 1.00 94.88 74 TYR A N 1
ATOM 595 C CA . TYR A 1 74 ? 12.175 18.985 -14.132 1.00 94.88 74 TYR A CA 1
ATOM 596 C C . TYR A 1 74 ? 12.629 20.289 -14.801 1.00 94.88 74 TYR A C 1
ATOM 598 O O . TYR A 1 74 ? 12.215 20.582 -15.927 1.00 94.88 74 TYR A O 1
ATOM 606 N N . LEU A 1 75 ? 13.516 21.049 -14.151 1.00 95.00 75 LEU A N 1
ATOM 607 C CA . LEU A 1 75 ? 14.041 22.302 -14.696 1.00 95.00 75 LEU A CA 1
ATOM 608 C C . LEU A 1 75 ? 14.900 22.085 -15.952 1.00 95.00 75 LEU A C 1
ATOM 610 O O . LEU A 1 75 ? 14.829 22.892 -16.877 1.00 95.00 75 LEU A O 1
ATOM 614 N N . ILE A 1 76 ? 15.678 20.999 -16.011 1.00 94.69 76 ILE A N 1
ATOM 615 C CA . ILE A 1 76 ? 16.516 20.660 -17.173 1.00 94.69 76 ILE A CA 1
ATOM 616 C C . ILE A 1 76 ? 15.683 20.126 -18.345 1.00 94.69 76 ILE A C 1
ATOM 618 O O . ILE A 1 76 ? 15.918 20.506 -19.492 1.00 94.69 76 ILE A O 1
ATOM 622 N N . GLU A 1 77 ? 14.706 19.253 -18.089 1.00 94.25 77 GLU A N 1
ATOM 623 C CA . GLU A 1 77 ? 13.820 18.732 -19.137 1.00 94.25 77 GLU A CA 1
ATOM 624 C C . GLU A 1 77 ? 12.912 19.831 -19.705 1.00 94.25 77 GLU A C 1
ATOM 626 O O . GLU A 1 77 ? 12.632 19.866 -20.912 1.00 94.25 77 GLU A O 1
ATOM 631 N N . GLY A 1 78 ? 12.449 20.722 -18.828 1.00 94.81 78 GLY A N 1
ATOM 632 C CA . GLY A 1 78 ? 11.439 21.725 -19.110 1.00 94.81 78 GLY A CA 1
ATOM 633 C C . GLY A 1 78 ? 10.021 21.135 -19.185 1.00 94.81 78 GLY A C 1
ATOM 634 O O . GLY A 1 78 ? 9.821 19.947 -19.468 1.00 94.81 78 GLY A O 1
ATOM 635 N N . PRO A 1 79 ? 8.986 21.977 -19.012 1.00 95.94 79 PRO A N 1
ATOM 636 C CA . PRO A 1 79 ? 7.604 21.527 -18.818 1.00 95.94 79 PRO A CA 1
ATOM 637 C C . PRO A 1 79 ? 7.047 20.710 -19.993 1.00 95.94 79 PRO A C 1
ATOM 639 O O . PRO A 1 79 ? 6.278 19.771 -19.795 1.00 95.94 79 PRO A O 1
ATOM 642 N N . ARG A 1 80 ? 7.447 21.028 -21.234 1.00 96.81 80 ARG A N 1
ATOM 643 C CA . ARG A 1 80 ? 6.977 20.307 -22.432 1.00 96.81 80 ARG A CA 1
ATOM 644 C C . ARG A 1 80 ? 7.471 18.862 -22.462 1.00 96.81 80 ARG A C 1
ATOM 646 O O . ARG A 1 80 ? 6.695 17.963 -22.779 1.00 96.81 80 ARG A O 1
ATOM 653 N N . ASN A 1 81 ? 8.748 18.638 -22.152 1.00 95.25 81 ASN A N 1
ATOM 654 C CA . ASN A 1 81 ? 9.307 17.290 -22.145 1.00 95.25 81 ASN A CA 1
ATOM 655 C C . ASN A 1 81 ? 8.815 16.501 -20.938 1.00 95.25 81 ASN A C 1
ATOM 657 O O . ASN A 1 81 ? 8.408 15.359 -21.131 1.00 95.25 81 ASN A O 1
ATOM 661 N N . ALA A 1 82 ? 8.760 17.122 -19.756 1.00 94.75 82 ALA A N 1
ATOM 662 C CA . ALA A 1 82 ? 8.213 16.496 -18.556 1.00 94.75 82 ALA A CA 1
ATOM 663 C C . ALA A 1 82 ? 6.774 15.995 -18.791 1.00 94.75 82 ALA A C 1
ATOM 665 O O . ALA A 1 82 ? 6.471 14.827 -18.549 1.00 94.75 82 ALA A O 1
ATOM 666 N N . MET A 1 83 ? 5.906 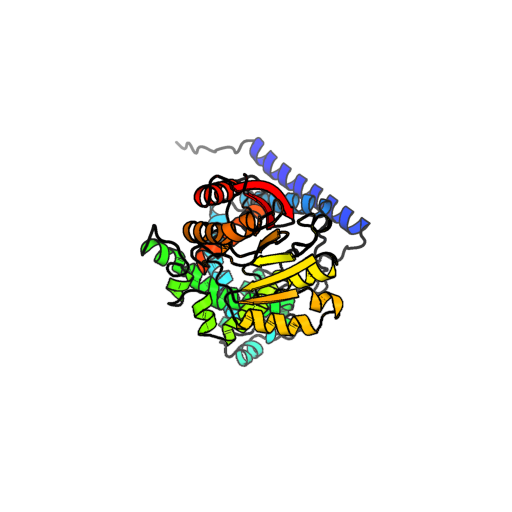16.832 -19.378 1.00 95.88 83 MET A N 1
ATOM 667 C CA . MET A 1 83 ? 4.533 16.439 -19.718 1.00 95.88 83 MET A CA 1
ATOM 668 C C . MET A 1 83 ? 4.487 15.325 -20.771 1.00 95.88 83 MET A C 1
ATOM 670 O O . MET A 1 83 ? 3.735 14.362 -20.633 1.00 95.88 83 MET A O 1
ATOM 674 N N . ARG A 1 84 ? 5.313 15.410 -21.820 1.00 94.81 84 ARG A N 1
ATOM 675 C CA . ARG A 1 84 ? 5.402 14.353 -22.839 1.00 94.81 84 ARG A CA 1
ATOM 676 C C . ARG A 1 84 ? 5.820 13.010 -22.234 1.00 94.81 84 ARG A C 1
ATOM 678 O O . ARG A 1 84 ? 5.291 11.985 -22.654 1.00 94.81 84 ARG A O 1
ATOM 685 N N . THR A 1 85 ? 6.765 13.009 -21.296 1.00 93.44 85 THR A N 1
ATOM 686 C CA . THR A 1 85 ? 7.192 11.806 -20.570 1.00 93.44 85 THR A CA 1
ATOM 687 C C . THR A 1 85 ? 6.046 11.262 -19.724 1.00 93.44 85 THR A C 1
ATOM 689 O O . THR A 1 85 ? 5.724 10.083 -19.831 1.00 93.44 85 THR A O 1
ATOM 692 N N . PHE A 1 86 ? 5.359 12.122 -18.969 1.00 94.50 86 PHE A N 1
ATOM 693 C CA . PHE A 1 86 ? 4.223 11.722 -18.137 1.00 94.50 86 PHE A CA 1
ATOM 694 C C . PHE A 1 86 ? 3.089 11.070 -18.946 1.00 94.50 86 PHE A C 1
ATOM 696 O O . PHE A 1 86 ? 2.595 10.006 -18.585 1.00 94.50 86 PHE A O 1
ATOM 703 N N . LEU A 1 87 ? 2.729 11.642 -20.099 1.00 94.62 87 LEU A N 1
ATOM 704 C CA . LEU A 1 87 ? 1.695 11.090 -20.988 1.00 94.62 87 LEU A CA 1
ATOM 705 C C . LEU A 1 87 ? 2.038 9.701 -21.553 1.00 94.62 87 LEU A C 1
ATOM 707 O O . LEU A 1 87 ? 1.158 9.016 -22.070 1.00 94.62 87 LEU A O 1
ATOM 711 N N . ARG A 1 88 ? 3.305 9.278 -21.485 1.00 93.88 88 ARG A N 1
ATOM 712 C CA . ARG A 1 88 ? 3.760 7.971 -21.977 1.00 93.88 88 ARG A CA 1
ATOM 713 C C . ARG A 1 88 ? 3.777 6.889 -20.908 1.00 93.88 88 ARG A C 1
ATOM 715 O O . ARG A 1 88 ? 3.890 5.731 -21.295 1.00 93.88 88 ARG A O 1
ATOM 722 N N . LEU A 1 89 ? 3.582 7.230 -19.631 1.00 94.19 89 LEU A N 1
ATOM 723 C CA . LEU A 1 89 ? 3.582 6.263 -18.525 1.00 94.19 89 LEU A CA 1
ATOM 724 C C . LEU A 1 89 ? 2.577 5.120 -18.734 1.00 94.19 89 LEU A C 1
ATOM 726 O O . LEU A 1 89 ? 2.825 4.001 -18.304 1.00 94.19 89 LEU A O 1
ATOM 730 N N . GLY A 1 90 ? 1.477 5.360 -19.457 1.00 94.19 90 GLY A N 1
ATOM 731 C CA . GLY A 1 90 ? 0.537 4.297 -19.826 1.00 94.19 90 GLY A CA 1
ATOM 732 C C . GLY A 1 90 ? 1.168 3.171 -20.659 1.00 94.19 90 GLY A C 1
ATOM 733 O O . GLY A 1 90 ? 0.781 2.018 -20.505 1.00 94.19 90 GLY A O 1
ATOM 734 N N . ASN A 1 91 ? 2.166 3.473 -21.498 1.00 95.50 91 ASN A N 1
ATOM 735 C CA . ASN A 1 91 ? 2.888 2.457 -22.272 1.00 95.50 91 ASN A CA 1
ATOM 736 C C . ASN A 1 91 ? 3.840 1.644 -21.389 1.00 95.50 91 ASN A C 1
ATOM 738 O O . ASN A 1 91 ? 3.994 0.444 -21.601 1.00 95.50 91 ASN A O 1
ATOM 742 N N . ASP A 1 92 ? 4.448 2.289 -20.396 1.00 96.81 92 ASP A N 1
ATOM 743 C CA . ASP A 1 92 ? 5.340 1.640 -19.436 1.00 96.81 92 ASP A CA 1
ATOM 744 C C . ASP A 1 92 ? 4.544 0.638 -18.587 1.00 96.81 92 ASP A C 1
ATOM 746 O O . ASP A 1 92 ? 4.932 -0.523 -18.456 1.00 96.81 92 ASP A O 1
ATOM 750 N N . LEU A 1 93 ? 3.369 1.058 -18.101 1.00 96.50 93 LEU A N 1
ATOM 751 C CA . LEU A 1 93 ? 2.434 0.194 -17.377 1.00 96.50 93 LEU A CA 1
ATOM 752 C C . LEU A 1 93 ? 1.896 -0.941 -18.257 1.00 96.50 93 LEU A C 1
ATOM 754 O O . LEU A 1 93 ? 1.775 -2.067 -17.785 1.00 96.50 93 LEU A O 1
ATOM 758 N N . ALA A 1 94 ? 1.627 -0.687 -19.540 1.00 97.06 94 ALA A N 1
ATOM 759 C CA . ALA A 1 94 ? 1.220 -1.737 -20.472 1.00 97.06 94 ALA A CA 1
ATOM 760 C C . ALA A 1 94 ? 2.324 -2.789 -20.677 1.00 97.06 94 ALA A C 1
ATOM 762 O O . ALA A 1 94 ? 2.036 -3.984 -20.680 1.00 97.06 94 ALA A O 1
ATOM 763 N N . ALA A 1 95 ? 3.590 -2.375 -20.804 1.00 98.25 95 ALA A N 1
ATOM 764 C CA . ALA A 1 95 ? 4.712 -3.310 -20.888 1.00 98.25 95 ALA A CA 1
ATOM 765 C C . ALA A 1 95 ? 4.849 -4.143 -19.603 1.00 98.25 95 ALA A C 1
ATOM 767 O O . ALA A 1 95 ? 5.056 -5.354 -19.676 1.00 98.25 95 ALA A O 1
ATOM 768 N N . LEU A 1 96 ? 4.677 -3.516 -18.436 1.00 97.94 96 LEU A N 1
ATOM 769 C CA . LEU A 1 96 ? 4.724 -4.208 -17.149 1.00 97.94 96 LEU A CA 1
ATOM 770 C C . LEU A 1 96 ? 3.578 -5.218 -17.003 1.00 97.94 96 LEU A C 1
ATOM 772 O O . LEU A 1 96 ? 3.816 -6.356 -16.609 1.00 97.94 96 LEU A O 1
ATOM 776 N N . GLN A 1 97 ? 2.357 -4.835 -17.387 1.00 97.94 97 GLN A N 1
ATOM 777 C CA . GLN A 1 97 ? 1.200 -5.729 -17.410 1.00 97.94 97 GLN A CA 1
ATOM 778 C C . GLN A 1 97 ? 1.454 -6.957 -18.291 1.00 97.94 97 GLN A C 1
ATOM 780 O O . GLN A 1 97 ? 1.174 -8.071 -17.860 1.00 97.94 97 GLN A O 1
ATOM 785 N N . VAL A 1 98 ? 2.022 -6.775 -19.489 1.00 98.25 98 VAL A N 1
ATOM 786 C CA . VAL A 1 98 ? 2.380 -7.899 -20.371 1.00 98.25 98 VAL A CA 1
ATOM 787 C C . VAL A 1 98 ? 3.426 -8.802 -19.717 1.00 98.25 98 VAL A C 1
ATOM 789 O O . VAL A 1 98 ? 3.291 -10.018 -19.775 1.00 98.25 98 VAL A O 1
ATOM 792 N N . ALA A 1 99 ? 4.441 -8.244 -19.056 1.00 98.38 99 ALA A N 1
ATOM 793 C CA . ALA A 1 99 ? 5.457 -9.059 -18.394 1.00 98.38 99 ALA A CA 1
ATOM 794 C C . ALA A 1 99 ? 4.902 -9.926 -17.253 1.00 98.38 99 ALA A C 1
ATOM 796 O O . ALA A 1 99 ? 5.377 -11.046 -17.072 1.00 98.38 99 ALA A O 1
ATOM 797 N N . PHE A 1 100 ? 3.898 -9.441 -16.515 1.00 98.12 100 PHE A N 1
ATOM 798 C CA . PHE A 1 100 ? 3.201 -10.246 -15.508 1.00 98.12 100 PHE A CA 1
ATOM 799 C C . PHE A 1 100 ? 2.269 -11.288 -16.129 1.00 98.12 100 PHE A C 1
ATOM 801 O O . PHE A 1 100 ? 2.327 -12.446 -15.734 1.00 98.12 100 PHE A O 1
ATOM 808 N N . GLU A 1 101 ? 1.440 -10.899 -17.102 1.00 96.94 101 GLU A N 1
ATOM 809 C CA . GLU A 1 101 ? 0.454 -11.792 -17.736 1.00 96.94 101 GLU A CA 1
ATOM 810 C C . GLU A 1 101 ? 1.115 -12.983 -18.446 1.00 96.94 101 GLU A C 1
ATOM 812 O O . GLU A 1 101 ? 0.603 -14.096 -18.409 1.00 96.94 101 GLU A O 1
ATOM 817 N N . PHE A 1 102 ? 2.268 -12.749 -19.075 1.00 97.94 102 PHE A N 1
ATOM 818 C CA . PHE A 1 102 ? 3.026 -13.767 -19.805 1.00 97.94 102 PHE A CA 1
ATOM 819 C C . PHE A 1 102 ? 4.179 -14.359 -18.981 1.00 97.94 102 PHE A C 1
ATOM 821 O O . PHE A 1 102 ? 5.077 -14.981 -19.542 1.00 97.94 102 PHE A O 1
ATOM 828 N N . GLU A 1 103 ? 4.166 -14.160 -17.657 1.00 97.25 103 GLU A N 1
ATOM 829 C CA . GLU A 1 103 ? 5.084 -14.803 -16.705 1.00 97.25 103 GLU A CA 1
ATOM 830 C C . GLU A 1 103 ? 6.580 -14.576 -17.019 1.00 97.25 103 GLU A C 1
ATOM 832 O O . GLU A 1 103 ? 7.438 -15.377 -16.648 1.00 97.25 103 GLU A O 1
ATOM 837 N N . LEU A 1 104 ? 6.935 -13.454 -17.661 1.00 98.38 104 LEU A N 1
ATOM 838 C CA . LEU A 1 104 ? 8.316 -13.180 -18.091 1.00 98.38 104 LEU A CA 1
ATOM 839 C C . LEU A 1 104 ? 9.289 -13.113 -16.908 1.00 98.38 104 LEU A C 1
ATOM 841 O O . LEU A 1 104 ? 10.453 -13.480 -17.040 1.00 98.38 104 LEU A O 1
ATOM 845 N N . PHE A 1 105 ? 8.806 -12.674 -15.743 1.00 98.12 105 PHE A N 1
ATOM 846 C CA . PHE A 1 105 ? 9.578 -12.668 -14.501 1.00 98.12 105 PHE A CA 1
ATOM 847 C C . PHE A 1 105 ? 9.924 -14.071 -13.989 1.00 98.12 105 PHE A C 1
ATOM 849 O O . PHE A 1 105 ? 10.894 -14.191 -13.254 1.00 98.12 105 PHE A O 1
ATOM 856 N N . ARG A 1 106 ? 9.146 -15.106 -14.337 1.00 97.38 106 ARG A N 1
ATOM 857 C CA . ARG A 1 106 ? 9.414 -16.502 -13.951 1.00 97.38 106 ARG A CA 1
ATOM 858 C C . ARG A 1 106 ? 10.163 -17.283 -15.028 1.00 97.38 106 ARG A C 1
ATOM 860 O O . ARG A 1 106 ? 10.917 -18.189 -14.699 1.00 97.38 106 ARG A O 1
ATOM 867 N N . LEU A 1 107 ? 9.908 -16.973 -16.300 1.00 98.19 107 LEU A N 1
ATOM 868 C CA . LEU A 1 107 ? 10.498 -17.688 -17.434 1.00 98.19 107 LEU A CA 1
ATOM 869 C C . LEU A 1 107 ? 11.972 -17.338 -17.647 1.00 98.19 107 LEU A C 1
ATOM 871 O O . LEU A 1 107 ? 12.770 -18.215 -17.970 1.00 98.19 107 LEU A O 1
ATOM 875 N N . ILE A 1 108 ? 12.351 -16.070 -17.449 1.00 98.25 108 ILE A N 1
ATOM 876 C CA . ILE A 1 108 ? 13.767 -15.695 -17.462 1.00 98.25 108 ILE A CA 1
ATOM 877 C C . ILE A 1 108 ? 14.449 -16.412 -16.287 1.00 98.25 108 ILE A C 1
ATOM 879 O O . ILE A 1 108 ? 13.959 -16.337 -15.160 1.00 98.25 108 ILE A O 1
ATOM 883 N N . PRO A 1 109 ? 15.566 -17.123 -16.520 1.00 97.19 109 PRO A N 1
ATOM 884 C CA . PRO A 1 109 ? 16.212 -17.894 -15.478 1.00 97.19 109 PRO A CA 1
ATOM 885 C C . PRO A 1 109 ? 16.732 -16.962 -14.390 1.00 97.19 109 PRO A C 1
ATOM 887 O O . PRO A 1 109 ? 17.351 -15.933 -14.672 1.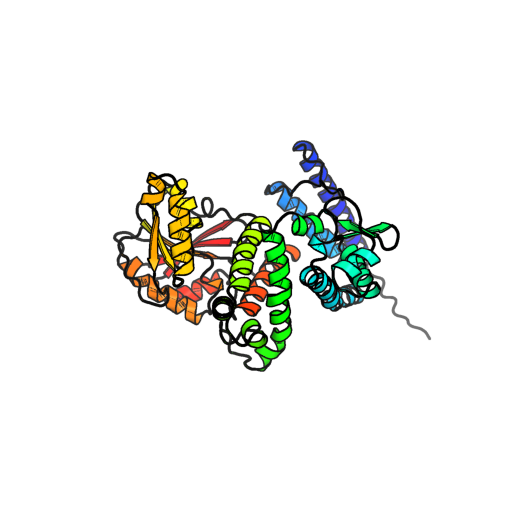00 97.19 109 PRO A O 1
ATOM 890 N N . ARG A 1 110 ? 16.550 -17.389 -13.138 1.00 94.62 110 ARG A N 1
ATOM 891 C CA . ARG A 1 110 ? 17.071 -16.714 -11.945 1.00 94.62 110 ARG A CA 1
ATOM 892 C C . ARG A 1 110 ? 18.510 -16.211 -12.114 1.00 94.62 110 ARG A C 1
ATOM 894 O O . ARG A 1 110 ? 18.832 -15.067 -11.791 1.00 94.62 110 ARG A O 1
ATOM 901 N N . ASP A 1 111 ? 19.376 -17.090 -12.618 1.00 93.62 111 ASP A N 1
ATOM 902 C CA . ASP A 1 111 ? 20.797 -16.855 -12.832 1.00 93.62 111 ASP A CA 1
ATOM 903 C C . ASP A 1 111 ? 21.150 -17.044 -14.312 1.00 93.62 111 ASP A C 1
ATOM 905 O O . ASP A 1 111 ? 21.019 -18.138 -14.854 1.00 93.62 111 ASP A O 1
ATOM 909 N N . GLY A 1 112 ? 21.646 -15.978 -14.947 1.00 94.56 112 GLY A N 1
ATOM 910 C CA . GLY A 1 112 ? 22.016 -15.972 -16.364 1.00 94.56 112 GLY A CA 1
ATOM 911 C C . GLY A 1 112 ? 21.110 -15.065 -17.190 1.00 94.56 112 GLY A C 1
ATOM 912 O O . GLY A 1 112 ? 20.368 -14.250 -16.641 1.00 94.56 112 GLY A O 1
ATOM 913 N N . ASP A 1 113 ? 21.227 -15.179 -18.507 1.00 97.19 113 ASP A N 1
ATOM 914 C CA . ASP A 1 113 ? 20.362 -14.535 -19.485 1.00 97.19 113 ASP A CA 1
ATOM 915 C C . ASP A 1 113 ? 19.613 -15.575 -20.333 1.00 97.19 113 ASP A C 1
ATOM 917 O O . ASP A 1 113 ? 19.965 -16.756 -20.356 1.00 97.19 113 ASP A O 1
ATOM 921 N N . MET A 1 114 ? 18.545 -15.140 -20.999 1.00 98.19 114 MET A N 1
ATOM 922 C CA . MET A 1 114 ? 17.752 -15.959 -21.914 1.00 98.19 114 MET A CA 1
ATOM 923 C C . MET A 1 114 ? 17.534 -15.221 -23.234 1.00 98.19 114 MET A C 1
ATOM 925 O O . MET A 1 114 ? 17.163 -14.043 -23.249 1.00 98.19 114 MET A O 1
ATOM 929 N N . ASP A 1 115 ? 17.737 -15.943 -24.338 1.00 98.44 115 ASP A N 1
ATOM 930 C CA . ASP A 1 115 ? 17.460 -15.454 -25.685 1.00 98.44 115 ASP A CA 1
ATOM 931 C C . ASP A 1 115 ? 15.953 -15.230 -25.888 1.00 98.44 115 ASP A C 1
ATOM 933 O O . ASP A 1 115 ? 15.118 -16.049 -25.489 1.00 98.44 115 ASP A O 1
ATOM 937 N N . VAL A 1 116 ? 15.590 -14.116 -26.526 1.00 98.25 116 VAL A N 1
ATOM 938 C CA . VAL A 1 116 ? 14.184 -13.734 -26.710 1.00 98.25 116 VAL A CA 1
ATOM 939 C C . VAL A 1 116 ? 13.412 -14.743 -27.558 1.00 98.25 116 VAL A C 1
ATOM 941 O O . VAL A 1 116 ? 12.220 -14.908 -27.312 1.00 98.25 116 VAL A O 1
ATOM 944 N N . ALA A 1 117 ? 14.029 -15.428 -28.525 1.00 98.31 117 ALA A N 1
ATOM 945 C CA . ALA A 1 117 ? 13.330 -16.435 -29.325 1.00 98.31 117 ALA A CA 1
ATOM 946 C C . ALA A 1 117 ? 12.887 -17.619 -28.461 1.00 98.31 117 ALA A C 1
ATOM 948 O O . ALA A 1 117 ? 11.751 -18.085 -28.584 1.00 98.31 117 ALA A O 1
ATOM 949 N N . GLN A 1 118 ? 13.747 -18.059 -27.539 1.00 98.44 118 GLN A N 1
ATOM 950 C CA . GLN A 1 118 ? 13.392 -19.089 -26.567 1.00 98.44 118 GLN A CA 1
ATOM 951 C C . GLN A 1 118 ? 12.314 -18.589 -25.600 1.00 98.44 118 GLN A C 1
ATOM 953 O O . GLN A 1 118 ? 11.289 -19.249 -25.437 1.00 98.44 118 GLN A O 1
ATOM 958 N N . LEU A 1 119 ? 12.506 -17.407 -25.010 1.00 98.38 119 LEU A N 1
ATOM 959 C CA . LEU A 1 119 ? 11.539 -16.829 -24.077 1.00 98.38 119 LEU A CA 1
ATOM 960 C C . LEU A 1 119 ? 10.157 -16.660 -24.717 1.00 98.38 119 LEU A C 1
ATOM 962 O O . LEU A 1 119 ? 9.145 -16.978 -24.104 1.00 98.38 119 LEU A O 1
ATOM 966 N N . ALA A 1 120 ? 10.104 -16.163 -25.953 1.00 98.38 120 ALA A N 1
ATOM 967 C CA . ALA A 1 120 ? 8.859 -15.956 -26.679 1.00 98.38 120 ALA A CA 1
ATOM 968 C C . ALA A 1 120 ? 8.143 -17.284 -26.961 1.00 98.38 120 ALA A C 1
ATOM 970 O O . ALA A 1 120 ? 6.926 -17.359 -26.800 1.00 98.38 120 ALA A O 1
ATOM 971 N N . LEU A 1 121 ? 8.887 -18.339 -27.312 1.00 98.38 121 LEU A N 1
ATOM 972 C CA . LEU A 1 121 ? 8.332 -19.682 -27.477 1.00 98.38 121 LEU A CA 1
ATOM 973 C C . LEU A 1 121 ? 7.714 -20.203 -26.170 1.00 98.38 121 LEU A C 1
ATOM 975 O O . LEU A 1 121 ? 6.581 -20.681 -26.191 1.00 98.38 121 LEU A O 1
ATOM 979 N N . GLU A 1 122 ? 8.429 -20.089 -25.048 1.00 98.44 122 GLU A N 1
ATOM 980 C CA . GLU A 1 122 ? 7.957 -20.555 -23.735 1.00 98.44 122 GLU A CA 1
ATOM 981 C C . GLU A 1 122 ? 6.771 -19.730 -23.211 1.00 98.44 122 GLU A C 1
ATOM 983 O O . GLU A 1 122 ? 5.815 -20.289 -22.676 1.00 98.44 122 GLU A O 1
ATOM 988 N N . ALA A 1 123 ? 6.788 -18.415 -23.433 1.00 97.69 123 ALA A N 1
ATOM 989 C CA . ALA A 1 123 ? 5.713 -17.503 -23.054 1.00 97.69 123 ALA A CA 1
ATOM 990 C C . ALA A 1 123 ? 4.485 -17.585 -23.981 1.00 97.69 123 ALA A C 1
ATOM 992 O O . ALA A 1 123 ? 3.456 -16.975 -23.696 1.00 97.69 123 ALA A O 1
ATOM 993 N N . GLY A 1 124 ? 4.572 -18.277 -25.124 1.00 97.81 124 GLY A N 1
ATOM 994 C CA . GLY A 1 124 ? 3.518 -18.255 -26.146 1.00 97.81 124 GLY A CA 1
ATOM 995 C C . GLY A 1 124 ? 3.327 -16.871 -26.784 1.00 97.81 124 GLY A C 1
ATOM 996 O O . GLY A 1 124 ? 2.215 -16.499 -27.165 1.00 97.81 124 GLY A O 1
ATOM 997 N N . MET A 1 125 ? 4.405 -16.092 -26.880 1.00 97.06 125 MET A N 1
ATOM 998 C CA . MET A 1 125 ? 4.433 -14.739 -27.431 1.00 97.06 125 MET A CA 1
ATOM 999 C C . MET A 1 125 ? 5.101 -14.691 -28.808 1.00 97.06 125 MET A C 1
ATOM 1001 O O . MET A 1 125 ? 5.905 -15.537 -29.182 1.00 97.06 125 MET A O 1
ATOM 1005 N N . ASP A 1 126 ? 4.801 -13.631 -29.557 1.00 98.00 126 ASP A N 1
ATOM 1006 C CA . ASP A 1 126 ? 5.609 -13.245 -30.713 1.00 98.00 126 ASP A CA 1
ATOM 1007 C C . ASP A 1 126 ? 6.966 -12.676 -30.259 1.00 98.00 126 ASP A C 1
ATOM 1009 O O . ASP A 1 126 ? 7.030 -11.874 -29.322 1.00 98.00 126 ASP A O 1
ATOM 1013 N N . GLU A 1 127 ? 8.039 -13.063 -30.951 1.00 98.12 127 GLU A N 1
ATOM 1014 C CA . GLU A 1 127 ? 9.416 -12.711 -30.593 1.00 98.12 127 GLU A CA 1
ATOM 1015 C C . GLU A 1 127 ? 9.674 -11.193 -30.617 1.00 98.12 127 GLU A C 1
ATOM 1017 O O . GLU A 1 127 ? 10.311 -10.650 -29.710 1.00 98.12 127 GLU A O 1
ATOM 1022 N N . ASP A 1 128 ? 9.165 -10.471 -31.624 1.00 98.19 128 ASP A N 1
ATOM 1023 C CA . ASP A 1 128 ? 9.323 -9.012 -31.701 1.00 98.19 128 ASP A CA 1
ATOM 1024 C C . ASP A 1 128 ? 8.579 -8.320 -30.556 1.00 98.19 128 ASP A C 1
ATOM 1026 O O . ASP A 1 128 ? 9.119 -7.418 -29.906 1.00 98.19 128 ASP A O 1
ATOM 1030 N N . ARG A 1 129 ? 7.361 -8.774 -30.246 1.00 98.12 129 ARG A N 1
ATOM 1031 C CA . ARG A 1 129 ? 6.574 -8.234 -29.128 1.00 98.12 129 ARG A CA 1
ATOM 1032 C C . ARG A 1 129 ? 7.250 -8.473 -27.782 1.00 98.12 129 ARG A C 1
ATOM 1034 O O . ARG A 1 129 ? 7.352 -7.519 -27.008 1.00 98.12 129 ARG A O 1
ATOM 1041 N N . ALA A 1 130 ? 7.746 -9.683 -27.522 1.00 98.25 130 ALA A N 1
ATOM 1042 C CA . ALA A 1 130 ? 8.492 -9.993 -26.302 1.00 98.25 130 ALA A CA 1
ATOM 1043 C C . ALA A 1 130 ? 9.736 -9.094 -26.175 1.00 98.25 130 ALA A C 1
ATOM 1045 O O . ALA A 1 130 ? 9.935 -8.444 -25.147 1.00 98.25 130 ALA A O 1
ATOM 1046 N N . CYS A 1 131 ? 10.508 -8.949 -27.259 1.00 98.31 131 CYS A N 1
ATOM 1047 C CA . CYS A 1 131 ? 11.682 -8.075 -27.293 1.00 98.31 131 CYS A CA 1
ATOM 1048 C C . CYS A 1 131 ? 11.329 -6.614 -26.969 1.00 98.31 131 CYS A C 1
ATOM 1050 O O . CYS A 1 131 ? 12.004 -5.959 -26.173 1.00 98.31 131 CYS A O 1
ATOM 1052 N N . ARG A 1 132 ? 10.258 -6.081 -27.569 1.00 98.12 132 ARG A N 1
ATOM 1053 C CA . ARG A 1 132 ? 9.817 -4.691 -27.363 1.00 98.12 1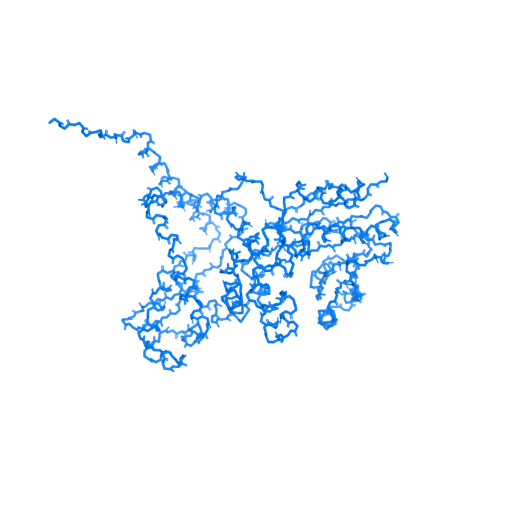32 ARG A CA 1
ATOM 1054 C C . ARG A 1 132 ? 9.381 -4.424 -25.926 1.00 98.12 132 ARG A C 1
ATOM 1056 O O . ARG A 1 132 ? 9.703 -3.362 -25.395 1.00 98.12 132 ARG A O 1
ATOM 1063 N N . VAL A 1 133 ? 8.678 -5.374 -25.310 1.00 98.56 133 VAL A N 1
ATOM 1064 C CA . VAL A 1 133 ? 8.274 -5.302 -23.899 1.00 98.56 133 VAL A CA 1
ATOM 1065 C C . VAL A 1 133 ? 9.507 -5.266 -23.003 1.00 98.56 133 VAL A C 1
ATOM 1067 O O . VAL A 1 133 ? 9.662 -4.334 -22.215 1.00 98.56 133 VAL A O 1
ATOM 1070 N N . LEU A 1 134 ? 10.430 -6.212 -23.178 1.00 98.50 134 LEU A N 1
ATOM 1071 C CA . LEU A 1 134 ? 11.640 -6.289 -22.362 1.00 98.50 134 LEU A CA 1
ATOM 1072 C C . LEU A 1 134 ? 12.537 -5.062 -22.516 1.00 98.50 134 LEU A C 1
ATOM 1074 O O . LEU A 1 134 ? 13.041 -4.551 -21.519 1.00 98.50 134 LEU A O 1
ATOM 1078 N N . ARG A 1 135 ? 12.690 -4.528 -23.732 1.00 98.44 135 ARG A N 1
ATOM 1079 C CA . ARG A 1 135 ? 13.458 -3.293 -23.962 1.00 98.44 135 ARG A CA 1
ATOM 1080 C C . ARG A 1 135 ? 12.840 -2.079 -23.285 1.00 98.44 135 ARG A C 1
ATOM 1082 O O . ARG A 1 135 ? 13.584 -1.260 -22.756 1.00 98.44 135 ARG A O 1
ATOM 1089 N N . MET A 1 136 ? 11.511 -1.968 -23.268 1.00 98.31 136 MET A N 1
ATOM 1090 C CA . MET A 1 136 ? 10.834 -0.912 -22.511 1.00 98.31 136 MET A CA 1
ATOM 1091 C C . MET A 1 136 ? 11.099 -1.066 -21.008 1.00 98.31 136 MET A C 1
ATOM 1093 O O . MET A 1 136 ? 11.502 -0.121 -20.339 1.00 98.31 136 MET A O 1
ATOM 1097 N N . LEU A 1 137 ? 10.953 -2.273 -20.465 1.00 98.25 137 LEU A N 1
ATOM 1098 C CA . LEU A 1 137 ? 11.209 -2.523 -19.044 1.00 98.25 137 LEU A CA 1
ATOM 1099 C C . LEU A 1 137 ? 12.692 -2.356 -18.669 1.00 98.25 137 LEU A C 1
ATOM 1101 O O . LEU A 1 137 ? 13.011 -1.941 -17.551 1.00 98.25 137 LEU A O 1
ATOM 1105 N N . ALA A 1 138 ? 13.609 -2.583 -19.608 1.00 98.00 138 ALA A N 1
ATOM 1106 C CA . ALA A 1 138 ? 15.028 -2.316 -19.422 1.00 98.00 138 ALA A CA 1
ATOM 1107 C C . ALA A 1 138 ? 15.339 -0.819 -19.250 1.00 98.00 138 ALA A C 1
ATOM 1109 O O . ALA A 1 138 ? 16.258 -0.478 -18.502 1.00 98.00 138 ALA A O 1
ATOM 1110 N N . THR A 1 139 ? 14.546 0.101 -19.826 1.00 96.94 139 THR A N 1
ATOM 1111 C CA . THR A 1 139 ? 14.737 1.548 -19.578 1.00 96.94 139 THR A CA 1
ATOM 1112 C C . THR A 1 139 ? 14.416 1.947 -18.139 1.00 96.94 139 THR A C 1
ATOM 1114 O O . THR A 1 139 ? 14.934 2.949 -17.650 1.00 96.94 139 THR A O 1
ATOM 1117 N N . HIS A 1 140 ? 13.606 1.141 -17.448 1.00 96.12 140 HIS A N 1
ATOM 1118 C CA . HIS A 1 140 ? 13.284 1.275 -16.023 1.00 96.12 140 HIS A CA 1
ATOM 1119 C C . HIS A 1 140 ? 14.185 0.429 -15.121 1.00 96.12 140 HIS A C 1
ATOM 1121 O O . HIS A 1 140 ? 13.963 0.368 -13.915 1.00 96.12 140 HIS A O 1
ATOM 1127 N N . ARG A 1 141 ? 15.216 -0.215 -15.688 1.00 95.38 141 ARG A N 1
ATOM 1128 C CA . ARG A 1 141 ? 16.123 -1.137 -14.984 1.00 95.38 141 ARG A CA 1
ATOM 1129 C C . ARG A 1 141 ? 15.401 -2.322 -14.344 1.00 95.38 141 ARG A C 1
ATOM 1131 O O . ARG A 1 141 ? 15.901 -2.883 -13.375 1.00 95.38 141 ARG A O 1
ATOM 1138 N N . ILE A 1 142 ? 14.251 -2.719 -14.885 1.00 96.56 142 ILE A N 1
ATOM 1139 C CA . ILE A 1 142 ? 13.542 -3.922 -14.445 1.00 96.56 142 ILE A CA 1
ATOM 1140 C C . ILE A 1 142 ? 14.240 -5.151 -15.032 1.00 96.56 142 ILE A C 1
ATOM 1142 O O . ILE A 1 142 ? 14.541 -6.070 -14.292 1.00 96.56 142 ILE A O 1
ATOM 1146 N N . PHE A 1 143 ? 14.616 -5.139 -16.309 1.00 97.81 143 PHE A N 1
ATOM 1147 C CA . PHE A 1 143 ? 15.481 -6.158 -16.926 1.00 97.81 143 PHE A CA 1
ATOM 1148 C C . PHE A 1 143 ? 16.737 -5.515 -17.524 1.00 97.81 143 PHE A C 1
ATOM 1150 O O . PHE A 1 143 ? 16.859 -4.288 -17.550 1.00 97.81 143 PHE A O 1
ATOM 1157 N N . ILE A 1 144 ? 17.679 -6.326 -18.003 1.00 97.12 144 ILE A N 1
ATOM 1158 C CA . ILE A 1 144 ? 18.848 -5.849 -18.750 1.00 97.12 144 ILE A CA 1
ATOM 1159 C C . ILE A 1 144 ? 19.085 -6.718 -19.985 1.00 97.12 144 ILE A C 1
ATOM 1161 O O . ILE A 1 144 ? 19.052 -7.939 -19.888 1.00 97.12 144 ILE A O 1
ATOM 1165 N N . GLU A 1 145 ? 19.327 -6.084 -21.136 1.00 97.75 145 GLU A N 1
ATOM 1166 C CA . GLU A 1 145 ? 19.765 -6.764 -22.363 1.00 97.75 145 GLU A CA 1
ATOM 1167 C C . GLU A 1 145 ? 21.291 -6.956 -22.280 1.00 97.75 145 GLU A C 1
ATOM 1169 O O . GLU A 1 145 ? 22.052 -5.998 -22.436 1.00 97.75 145 GLU A O 1
ATOM 1174 N N . THR A 1 146 ? 21.742 -8.162 -21.932 1.00 96.75 146 THR A N 1
ATOM 1175 C CA . THR A 1 146 ? 23.162 -8.500 -21.687 1.00 96.75 146 THR A CA 1
ATOM 1176 C C . THR A 1 146 ? 23.954 -8.590 -22.986 1.00 96.75 146 THR A C 1
ATOM 1178 O O . THR A 1 146 ? 25.094 -8.131 -23.072 1.00 96.75 146 THR A O 1
ATOM 1181 N N . THR A 1 147 ? 23.329 -9.167 -24.006 1.00 96.31 147 THR A N 1
ATOM 1182 C CA . THR A 1 147 ? 23.787 -9.227 -25.395 1.00 96.31 147 THR A CA 1
ATOM 1183 C C . THR A 1 147 ? 22.576 -9.007 -26.308 1.00 96.31 147 THR A C 1
ATOM 1185 O O . THR A 1 147 ? 21.444 -9.081 -25.826 1.00 96.31 147 THR A O 1
ATOM 1188 N N . PRO A 1 148 ? 22.753 -8.681 -27.604 1.00 97.38 148 PRO A N 1
ATOM 1189 C CA . PRO A 1 148 ? 21.619 -8.406 -28.481 1.00 97.38 148 PRO A CA 1
ATOM 1190 C C . PRO A 1 148 ? 20.574 -9.528 -28.440 1.00 97.38 148 PRO A C 1
ATOM 1192 O O . PRO A 1 148 ? 20.878 -10.661 -28.797 1.00 97.38 148 PRO A O 1
ATOM 1195 N N . ARG A 1 149 ? 19.342 -9.181 -28.051 1.00 97.00 149 ARG A N 1
ATOM 1196 C CA . ARG A 1 149 ? 18.191 -10.084 -27.879 1.00 97.00 149 ARG A CA 1
ATOM 1197 C C . ARG A 1 149 ? 18.353 -11.157 -26.790 1.00 97.00 149 ARG A C 1
ATOM 1199 O O . ARG A 1 149 ? 17.623 -12.137 -26.825 1.00 97.00 149 ARG A O 1
ATOM 1206 N N . SER A 1 150 ? 19.213 -10.945 -25.798 1.00 98.25 150 SER A N 1
ATOM 1207 C CA . SER A 1 150 ? 19.310 -11.799 -24.608 1.00 98.25 150 SER A CA 1
ATOM 1208 C C . SER A 1 150 ? 19.109 -10.973 -23.342 1.00 98.25 150 SER A C 1
ATOM 1210 O O . SER A 1 150 ? 19.709 -9.903 -23.206 1.00 98.25 150 SER A O 1
ATOM 1212 N N . PHE A 1 151 ? 18.245 -11.431 -22.433 1.00 98.50 151 PHE A N 1
ATOM 1213 C CA . PHE A 1 151 ? 17.834 -10.663 -21.254 1.00 98.50 151 PHE A CA 1
ATOM 1214 C C . PHE A 1 151 ? 18.086 -11.403 -19.947 1.00 98.50 151 PHE A C 1
ATOM 1216 O O . PHE A 1 151 ? 17.824 -12.596 -19.840 1.00 98.50 151 PHE A O 1
ATOM 1223 N N . ALA A 1 152 ? 18.532 -10.656 -18.939 1.00 97.88 152 ALA A N 1
ATOM 1224 C CA . ALA A 1 152 ? 18.734 -11.131 -17.576 1.00 97.88 152 ALA A CA 1
ATOM 1225 C C . ALA A 1 152 ? 17.954 -10.289 -16.560 1.00 97.88 152 ALA A C 1
ATOM 1227 O O . ALA A 1 152 ? 17.564 -9.140 -16.816 1.00 97.88 152 ALA A O 1
ATOM 1228 N N . HIS A 1 153 ? 17.797 -10.850 -15.363 1.00 97.12 153 HIS A N 1
ATOM 1229 C CA . HIS A 1 153 ? 17.278 -10.126 -14.212 1.00 97.12 153 HIS A CA 1
ATOM 1230 C C . HIS A 1 153 ? 18.216 -9.011 -13.729 1.00 97.12 153 HIS A C 1
ATOM 1232 O O . HIS A 1 153 ? 19.446 -9.117 -13.748 1.00 97.12 153 HIS A O 1
ATOM 1238 N N . THR A 1 154 ? 17.606 -7.949 -13.211 1.00 94.19 154 THR A N 1
ATOM 1239 C CA . THR A 1 154 ? 18.255 -6.904 -12.405 1.00 94.19 154 THR A CA 1
ATOM 1240 C C . THR A 1 154 ? 17.832 -7.087 -10.937 1.00 94.19 154 THR A C 1
ATOM 1242 O O . THR A 1 154 ? 16.959 -7.917 -10.665 1.00 94.19 154 THR A O 1
ATOM 1245 N N . PRO A 1 155 ? 18.357 -6.296 -9.976 1.00 90.56 155 PRO A N 1
A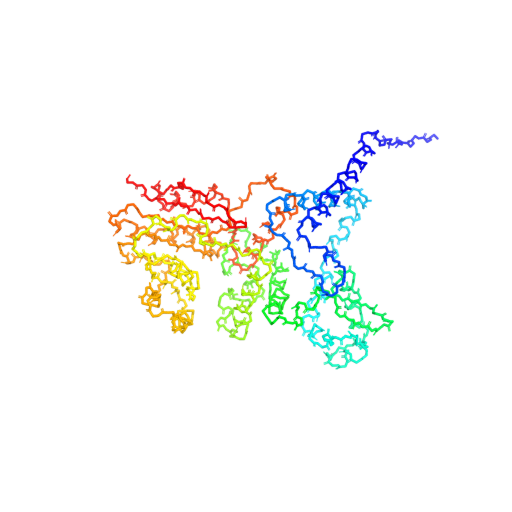TOM 1246 C CA . PRO A 1 155 ? 17.826 -6.290 -8.611 1.00 90.56 155 PRO A CA 1
ATOM 1247 C C . PRO A 1 155 ? 16.315 -6.045 -8.517 1.00 90.56 155 PRO A C 1
ATOM 1249 O O . PRO A 1 155 ? 15.715 -6.454 -7.539 1.00 90.56 155 PRO A O 1
ATOM 1252 N N . SER A 1 156 ? 15.691 -5.373 -9.491 1.00 90.94 156 SER A N 1
ATOM 1253 C CA . SER A 1 156 ? 14.259 -5.058 -9.438 1.00 90.94 156 SER A CA 1
ATOM 1254 C C . SER A 1 156 ? 13.377 -6.203 -9.936 1.00 90.94 156 SER A C 1
ATOM 1256 O O . SER A 1 156 ? 12.372 -6.500 -9.300 1.00 90.94 156 SER A O 1
ATOM 1258 N N . SER A 1 157 ? 13.721 -6.857 -11.053 1.00 95.25 157 SER A N 1
ATOM 1259 C CA . SER A 1 157 ? 12.911 -7.984 -11.552 1.00 95.25 157 SER A CA 1
ATOM 1260 C C . SER A 1 157 ? 13.106 -9.265 -10.758 1.00 95.25 157 SER A C 1
ATOM 1262 O O . SER A 1 157 ? 12.162 -10.045 -10.671 1.00 95.25 157 SER A O 1
ATOM 1264 N N . ILE A 1 158 ? 14.289 -9.485 -10.171 1.00 94.19 158 ILE A N 1
ATOM 1265 C CA . ILE A 1 158 ? 14.548 -10.712 -9.408 1.00 94.19 158 ILE A CA 1
ATOM 1266 C C . ILE A 1 158 ? 13.655 -10.822 -8.166 1.00 94.19 158 ILE A C 1
ATOM 1268 O O . ILE A 1 158 ? 13.322 -11.926 -7.757 1.00 94.19 158 ILE A O 1
ATOM 1272 N N . LEU A 1 159 ? 13.191 -9.691 -7.618 1.00 92.31 159 LEU A N 1
ATOM 1273 C CA . LEU A 1 159 ? 12.233 -9.666 -6.507 1.00 92.31 159 LEU A CA 1
ATOM 1274 C C . LEU A 1 159 ? 10.949 -10.430 -6.846 1.00 92.31 159 LEU A C 1
ATOM 1276 O O . LEU A 1 159 ? 10.449 -11.188 -6.025 1.00 92.31 159 LEU A O 1
ATOM 1280 N N . PHE A 1 160 ? 10.439 -10.260 -8.068 1.00 95.19 160 PHE A N 1
ATOM 1281 C CA . PHE A 1 160 ? 9.232 -10.948 -8.521 1.00 95.19 160 PHE A CA 1
ATOM 1282 C C . PHE A 1 160 ? 9.496 -12.417 -8.873 1.00 95.19 160 PHE A C 1
ATOM 1284 O O . PHE A 1 160 ? 8.585 -13.231 -8.786 1.00 95.19 160 PHE A O 1
ATOM 1291 N N . HIS A 1 161 ? 10.725 -12.768 -9.262 1.00 95.31 161 HIS A N 1
ATOM 1292 C CA . HIS A 1 161 ? 11.113 -14.161 -9.485 1.00 95.31 161 HIS A CA 1
ATOM 1293 C C . HIS A 1 161 ? 11.198 -14.936 -8.156 1.00 95.31 161 HIS A C 1
ATOM 1295 O O . HIS A 1 161 ? 10.681 -16.047 -8.048 1.00 95.31 161 HIS A O 1
ATOM 1301 N N . ASP A 1 162 ? 11.861 -14.357 -7.151 1.00 93.56 162 ASP A N 1
ATOM 1302 C CA . ASP A 1 162 ? 12.221 -15.048 -5.907 1.00 93.56 162 ASP A CA 1
ATOM 1303 C C . ASP A 1 162 ? 11.116 -15.013 -4.833 1.00 93.56 162 ASP A C 1
ATOM 1305 O O . ASP A 1 162 ? 11.118 -15.863 -3.940 1.00 93.56 162 ASP A O 1
ATOM 1309 N N . ASP A 1 163 ? 10.174 -14.065 -4.901 1.00 93.69 163 ASP A N 1
ATOM 1310 C CA . ASP A 1 163 ? 9.129 -13.886 -3.889 1.00 93.69 163 ASP A CA 1
ATOM 1311 C C . ASP A 1 163 ? 7.715 -13.946 -4.490 1.00 93.69 163 ASP A C 1
ATOM 1313 O O . ASP A 1 163 ? 7.250 -13.046 -5.194 1.00 93.69 163 ASP A O 1
ATOM 1317 N N . GLU A 1 164 ? 7.000 -15.020 -4.156 1.00 94.94 164 GLU A N 1
ATOM 1318 C CA . GLU A 1 164 ? 5.626 -15.276 -4.593 1.00 94.94 164 GLU A CA 1
ATOM 1319 C C . GLU A 1 164 ? 4.630 -14.199 -4.130 1.00 94.94 164 GLU A C 1
ATOM 1321 O O . GLU A 1 164 ? 3.661 -13.909 -4.835 1.00 94.94 164 GLU A O 1
ATOM 1326 N N . GLU A 1 165 ? 4.836 -13.598 -2.958 1.00 94.31 165 GLU A N 1
ATOM 1327 C CA . GLU A 1 165 ? 3.953 -12.545 -2.453 1.00 94.31 165 GLU A CA 1
ATOM 1328 C C . GLU A 1 165 ? 4.150 -11.256 -3.252 1.00 94.31 165 GLU A C 1
ATOM 1330 O O . GLU A 1 165 ? 3.162 -10.633 -3.643 1.00 94.31 165 GLU A O 1
ATOM 1335 N N . LEU A 1 166 ? 5.398 -10.910 -3.591 1.00 94.38 166 LEU A N 1
ATOM 1336 C CA . LEU A 1 166 ? 5.701 -9.777 -4.475 1.00 94.38 166 LEU A CA 1
ATOM 1337 C C . LEU A 1 166 ? 5.199 -10.010 -5.901 1.00 94.38 166 LEU A C 1
ATOM 1339 O O . LEU A 1 166 ? 4.659 -9.089 -6.522 1.00 94.38 166 LEU A O 1
ATOM 1343 N N . MET A 1 167 ? 5.329 -11.235 -6.418 1.00 96.31 167 MET A N 1
ATOM 1344 C CA . MET A 1 167 ? 4.737 -11.622 -7.701 1.00 96.31 167 MET A CA 1
ATOM 1345 C C . MET A 1 167 ? 3.222 -11.390 -7.692 1.00 96.31 167 MET A C 1
ATOM 1347 O O . MET A 1 167 ? 2.693 -10.717 -8.578 1.00 96.31 167 MET A O 1
ATOM 1351 N N . CYS A 1 168 ? 2.528 -11.872 -6.656 1.00 96.50 168 CYS A N 1
ATOM 1352 C CA . CYS A 1 168 ? 1.093 -11.651 -6.490 1.00 96.50 168 CYS A CA 1
ATOM 1353 C C . CYS A 1 168 ? 0.752 -10.157 -6.409 1.00 96.50 168 CYS A C 1
ATOM 1355 O O . CYS A 1 168 ? -0.230 -9.737 -7.026 1.00 96.50 168 CYS A O 1
ATOM 1357 N N . THR A 1 169 ? 1.571 -9.354 -5.714 1.00 95.56 169 THR A N 1
ATOM 1358 C CA . THR A 1 169 ? 1.445 -7.889 -5.656 1.00 95.56 169 THR A CA 1
ATOM 1359 C C . THR A 1 169 ? 1.474 -7.271 -7.053 1.00 95.56 169 THR A C 1
ATOM 1361 O O . THR A 1 169 ? 0.547 -6.558 -7.430 1.00 95.56 169 THR A O 1
ATOM 1364 N N . GLY A 1 170 ? 2.482 -7.573 -7.867 1.00 95.62 170 GLY A N 1
ATOM 1365 C CA . GLY A 1 170 ? 2.565 -7.035 -9.226 1.00 95.62 170 GLY A CA 1
ATOM 1366 C C . GLY A 1 170 ? 1.408 -7.479 -10.128 1.00 95.62 170 GLY A C 1
ATOM 1367 O O . GLY A 1 170 ? 0.795 -6.657 -10.817 1.00 95.62 170 GLY A O 1
ATOM 1368 N N . GLN A 1 171 ? 1.054 -8.764 -10.065 1.00 96.12 171 GLN A N 1
ATOM 1369 C CA . GLN A 1 171 ? -0.028 -9.344 -10.858 1.00 96.12 171 GLN A CA 1
ATOM 1370 C C . GLN A 1 171 ? -1.384 -8.701 -10.561 1.00 96.12 171 GLN A C 1
ATOM 1372 O O . GLN A 1 171 ? -2.069 -8.302 -11.499 1.00 96.12 171 GLN A O 1
ATOM 1377 N N . TYR A 1 172 ? -1.790 -8.568 -9.294 1.00 95.25 172 TYR A N 1
ATOM 1378 C CA . TYR A 1 172 ? -3.118 -8.019 -8.990 1.00 95.25 172 TYR A CA 1
ATOM 1379 C C . TYR A 1 172 ? -3.201 -6.514 -9.320 1.00 95.25 172 TYR A C 1
ATOM 1381 O O . TYR A 1 172 ? -4.223 -6.055 -9.842 1.00 95.25 172 TYR A O 1
ATOM 1389 N N . ILE A 1 173 ? -2.119 -5.744 -9.110 1.00 95.38 173 ILE A N 1
ATOM 1390 C CA . ILE A 1 173 ? -2.092 -4.320 -9.485 1.00 95.38 173 ILE A CA 1
ATOM 1391 C C . ILE A 1 173 ? -2.319 -4.184 -10.994 1.00 95.38 173 ILE A C 1
ATOM 1393 O O . ILE A 1 173 ? -3.106 -3.340 -11.420 1.00 95.38 173 ILE A O 1
ATOM 1397 N N . MET A 1 174 ? -1.665 -5.010 -11.812 1.00 96.31 174 MET A N 1
ATOM 1398 C CA . MET A 1 174 ? -1.754 -4.913 -13.273 1.00 96.31 174 MET A CA 1
ATOM 1399 C C . MET A 1 174 ? -3.016 -5.557 -13.865 1.00 96.31 174 MET A C 1
ATOM 1401 O O . MET A 1 174 ? -3.599 -5.014 -14.807 1.00 96.31 174 MET A O 1
ATOM 1405 N N . ASP A 1 175 ? -3.448 -6.706 -13.349 1.00 94.62 175 ASP A N 1
ATOM 1406 C CA . ASP A 1 175 ? -4.573 -7.479 -13.890 1.00 94.62 175 ASP A CA 1
ATOM 1407 C C . ASP A 1 175 ? -5.932 -6.935 -13.423 1.00 94.62 175 ASP A C 1
ATOM 1409 O O . ASP A 1 175 ? -6.924 -7.041 -14.143 1.00 94.62 175 ASP A O 1
ATOM 1413 N N . GLU A 1 176 ? -5.984 -6.291 -12.255 1.00 95.31 176 GLU A N 1
ATOM 1414 C CA . GLU A 1 176 ? -7.246 -5.908 -11.617 1.00 95.31 176 GLU A CA 1
ATOM 1415 C C . GLU A 1 176 ? -7.353 -4.392 -11.442 1.00 95.31 176 GLU A C 1
ATOM 1417 O O . GLU A 1 176 ? -8.279 -3.769 -11.974 1.00 95.31 176 GLU A O 1
ATOM 1422 N N . PHE A 1 177 ? -6.396 -3.782 -10.737 1.00 95.88 177 PHE A N 1
ATOM 1423 C CA . PHE A 1 177 ? -6.500 -2.384 -10.302 1.00 95.88 177 PHE A CA 1
ATOM 1424 C C . PHE A 1 177 ? -6.177 -1.405 -11.428 1.00 95.88 177 PHE A C 1
ATOM 1426 O O . PHE A 1 177 ? -6.880 -0.414 -11.593 1.00 95.88 177 PHE A O 1
ATOM 1433 N N . PHE A 1 178 ? -5.173 -1.686 -12.258 1.00 96.69 178 PHE A N 1
ATOM 1434 C CA . PHE A 1 178 ? -4.847 -0.858 -13.418 1.00 96.69 178 PHE A CA 1
ATOM 1435 C C . PHE A 1 178 ? -5.988 -0.855 -14.445 1.00 96.69 178 PHE A C 1
ATOM 1437 O O . PHE A 1 178 ? -6.348 0.201 -14.971 1.00 96.69 178 PHE A O 1
ATOM 1444 N N . LYS A 1 179 ? -6.628 -2.014 -14.668 1.00 96.12 179 LYS A N 1
ATOM 1445 C CA . LYS A 1 179 ? -7.830 -2.116 -15.512 1.00 96.12 179 LYS A CA 1
ATOM 1446 C C . LYS A 1 179 ? -9.011 -1.345 -14.920 1.00 96.12 179 LYS A C 1
ATOM 1448 O O . LYS A 1 179 ? -9.770 -0.746 -15.669 1.00 96.12 179 LYS A O 1
ATOM 1453 N N . ALA A 1 180 ? -9.177 -1.352 -13.599 1.00 97.75 180 ALA A N 1
ATOM 1454 C CA . ALA A 1 180 ? -10.191 -0.544 -12.925 1.00 97.75 180 ALA A CA 1
ATOM 1455 C C . ALA A 1 180 ? -9.889 0.959 -13.018 1.00 97.75 180 ALA A C 1
ATOM 1457 O O . ALA A 1 180 ? -10.777 1.763 -13.293 1.00 97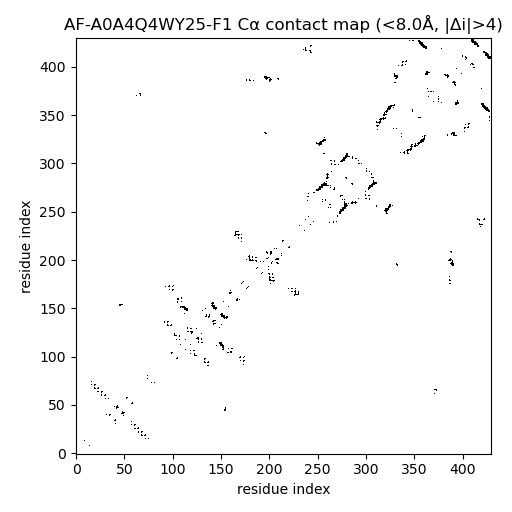.75 180 ALA A O 1
ATOM 1458 N N . ALA A 1 181 ? -8.626 1.349 -12.839 1.00 97.44 181 ALA A N 1
ATOM 1459 C CA . ALA A 1 181 ? -8.195 2.740 -12.849 1.00 97.44 181 ALA A CA 1
ATOM 1460 C C . ALA A 1 181 ? -8.491 3.429 -14.189 1.00 97.44 181 ALA A C 1
ATOM 1462 O O . ALA A 1 181 ? -8.889 4.597 -14.194 1.00 97.44 181 ALA A O 1
ATOM 1463 N N . SER A 1 182 ? -8.367 2.717 -15.315 1.00 96.31 182 SER A N 1
ATOM 1464 C CA . SER A 1 182 ? -8.693 3.268 -16.637 1.00 96.31 182 SER A CA 1
ATOM 1465 C C . SER A 1 182 ? -10.187 3.579 -16.827 1.00 96.31 182 SER A C 1
ATOM 1467 O O . SER A 1 182 ? -10.520 4.438 -17.643 1.00 96.31 182 SER A O 1
ATOM 1469 N N . GLU A 1 183 ? -11.080 2.990 -16.024 1.00 97.75 183 GLU A N 1
ATOM 1470 C CA . GLU A 1 183 ? -12.524 3.276 -16.038 1.00 97.75 183 GLU A CA 1
ATOM 1471 C C . GLU A 1 183 ? -12.921 4.475 -15.159 1.00 97.75 183 GLU A C 1
ATOM 1473 O O . GLU A 1 183 ? -14.091 4.864 -15.128 1.00 97.75 183 GLU A O 1
ATOM 1478 N N . SER A 1 184 ? -11.969 5.120 -14.472 1.00 97.62 184 SER A N 1
ATOM 1479 C CA . SER A 1 184 ? -12.261 6.200 -13.513 1.00 97.62 184 SER A CA 1
ATOM 1480 C C . SER A 1 184 ? -13.067 7.349 -14.119 1.00 97.62 184 SER A C 1
ATOM 1482 O O . SER A 1 184 ? -14.044 7.813 -13.532 1.00 97.62 184 SER A O 1
ATOM 1484 N N . ALA A 1 185 ? -12.705 7.789 -15.327 1.00 97.81 185 ALA A N 1
ATOM 1485 C CA . ALA A 1 185 ? -13.416 8.867 -16.009 1.00 97.81 185 ALA A CA 1
ATOM 1486 C C . ALA A 1 185 ? -14.845 8.463 -16.415 1.00 97.81 185 ALA A C 1
ATOM 1488 O O . ALA A 1 185 ? -15.756 9.291 -16.365 1.00 97.81 185 ALA A O 1
ATOM 1489 N N . SER A 1 186 ? -15.050 7.205 -16.817 1.00 97.69 186 SER A N 1
ATOM 1490 C CA . SER A 1 186 ? -16.370 6.657 -17.150 1.00 97.69 186 SER A CA 1
ATOM 1491 C C . SER A 1 186 ? -17.256 6.566 -15.909 1.00 97.69 186 SER A C 1
ATOM 1493 O O . SER A 1 186 ? -18.395 7.031 -15.952 1.00 97.69 186 SER A O 1
ATOM 1495 N N . CYS A 1 187 ? -16.710 6.063 -14.798 1.00 97.75 187 CYS A N 1
ATOM 1496 C CA . CYS A 1 187 ? -17.383 5.986 -13.501 1.00 97.75 187 CYS A CA 1
ATOM 1497 C C . CYS A 1 187 ? -17.869 7.368 -13.036 1.00 97.75 187 CYS A C 1
ATOM 1499 O O . CYS A 1 187 ? -19.060 7.557 -12.789 1.00 97.75 187 CYS A O 1
ATOM 1501 N N . ILE A 1 188 ? -16.973 8.363 -12.994 1.00 97.75 188 ILE A N 1
ATOM 1502 C CA . ILE A 1 188 ? -17.318 9.731 -12.567 1.00 97.75 188 ILE A CA 1
ATOM 1503 C C . ILE A 1 188 ? -18.364 10.345 -13.499 1.00 97.75 188 ILE A C 1
ATOM 1505 O O . ILE A 1 188 ? -19.296 10.997 -13.040 1.00 97.75 188 ILE A O 1
ATOM 1509 N N . ARG A 1 189 ? -18.252 10.135 -14.817 1.00 97.81 189 ARG A N 1
ATOM 1510 C CA . ARG A 1 189 ? -19.233 10.662 -15.777 1.00 97.81 189 ARG A CA 1
ATOM 1511 C C . ARG A 1 189 ? -20.629 10.080 -15.553 1.00 97.81 189 ARG A C 1
ATOM 1513 O O . ARG A 1 189 ? -21.605 10.806 -15.714 1.00 97.81 189 ARG A O 1
ATOM 1520 N N . ALA A 1 190 ? -20.720 8.794 -15.220 1.00 96.75 190 ALA A N 1
ATOM 1521 C CA . ALA A 1 190 ? -21.994 8.117 -15.004 1.00 96.75 190 ALA A CA 1
ATOM 1522 C C . ALA A 1 190 ? -22.711 8.619 -13.741 1.00 96.75 190 ALA A C 1
ATOM 1524 O O . ALA A 1 190 ? -23.929 8.789 -13.767 1.00 96.75 190 ALA A O 1
ATOM 1525 N N . ALA A 1 191 ? -21.969 8.896 -12.664 1.00 94.94 191 ALA A N 1
ATOM 1526 C CA . ALA A 1 191 ? -22.533 9.399 -11.413 1.00 94.94 191 ALA A CA 1
ATOM 1527 C C . ALA A 1 191 ? -21.582 10.391 -10.703 1.00 94.94 191 ALA A C 1
ATOM 1529 O O . ALA A 1 191 ? -20.903 10.021 -9.748 1.00 94.94 191 ALA A O 1
ATOM 1530 N N . PRO A 1 192 ? -21.553 11.679 -11.106 1.00 95.31 192 PRO A N 1
ATOM 1531 C CA . PRO A 1 192 ? -20.530 12.635 -10.654 1.00 95.31 192 PRO A CA 1
ATOM 1532 C C . PRO A 1 192 ? -20.500 12.936 -9.152 1.00 95.31 192 PRO A C 1
ATOM 1534 O O . PRO A 1 192 ? -19.519 13.485 -8.664 1.00 95.31 192 PRO A O 1
ATOM 1537 N N . GLN A 1 193 ? -21.591 12.642 -8.443 1.00 94.62 193 GLN A N 1
ATOM 1538 C CA . GLN A 1 193 ? -21.771 12.941 -7.017 1.00 94.62 193 GLN A CA 1
ATOM 1539 C C . GLN A 1 193 ? -21.941 11.678 -6.165 1.00 94.62 193 GLN A C 1
ATOM 1541 O O . GLN A 1 193 ? -22.227 11.778 -4.976 1.00 94.62 193 GLN A O 1
ATOM 1546 N N . VAL A 1 194 ? -21.817 10.490 -6.764 1.00 93.38 194 VAL A N 1
ATOM 1547 C CA . VAL A 1 194 ? -22.008 9.216 -6.067 1.00 93.38 194 VAL A CA 1
ATOM 1548 C C . VAL A 1 194 ? -20.682 8.476 -6.047 1.00 93.38 194 VAL A C 1
ATOM 1550 O O . VAL A 1 194 ? -20.077 8.247 -7.089 1.00 93.38 194 VAL A O 1
ATOM 1553 N N . SER A 1 195 ? -20.250 8.083 -4.854 1.00 93.31 195 SER A N 1
ATOM 1554 C CA . SER A 1 195 ? -19.044 7.289 -4.648 1.00 93.31 195 SER A CA 1
ATOM 1555 C C . SER A 1 195 ? -19.321 6.278 -3.547 1.00 93.31 195 SER A C 1
ATOM 1557 O O . SER A 1 195 ? -19.797 6.646 -2.477 1.00 93.31 195 SER A O 1
ATOM 1559 N N . SER A 1 196 ? -19.111 4.998 -3.838 1.00 94.12 196 SER A N 1
ATOM 1560 C CA . SER A 1 196 ? -19.314 3.884 -2.901 1.00 94.12 196 SER A CA 1
ATOM 1561 C C . SER A 1 196 ? -18.671 2.620 -3.464 1.00 94.12 196 SER A C 1
ATOM 1563 O O . SER A 1 196 ? -18.286 2.593 -4.631 1.00 94.12 196 SER A O 1
ATOM 1565 N N . SER A 1 197 ? -18.645 1.534 -2.694 1.00 91.69 197 SER A N 1
ATOM 1566 C CA . SER A 1 197 ? -18.118 0.248 -3.169 1.00 91.69 197 SER A CA 1
ATOM 1567 C C . SER A 1 197 ? -18.851 -0.298 -4.405 1.00 91.69 197 SER A C 1
ATOM 1569 O O . SER A 1 197 ? -18.248 -1.011 -5.204 1.00 91.69 197 SER A O 1
ATOM 1571 N N . VAL A 1 198 ? -20.129 0.061 -4.593 1.00 94.56 198 VAL A N 1
ATOM 1572 C CA . VAL A 1 198 ? -20.948 -0.286 -5.774 1.00 94.56 198 VAL A CA 1
ATOM 1573 C C . VAL A 1 198 ? -20.895 0.765 -6.892 1.00 94.56 198 VAL A C 1
ATOM 1575 O O . VAL A 1 198 ? -21.239 0.453 -8.027 1.00 94.56 198 VAL A O 1
ATOM 1578 N N . HIS A 1 199 ? -20.436 1.984 -6.597 1.00 95.25 199 HIS A N 1
ATOM 1579 C CA . HIS A 1 199 ? -20.205 3.066 -7.563 1.00 95.25 199 HIS A CA 1
ATOM 1580 C C . HIS A 1 199 ? -18.730 3.476 -7.510 1.00 95.25 199 HIS A C 1
ATOM 1582 O O . HIS A 1 199 ? -18.386 4.554 -7.026 1.00 95.25 199 HIS A O 1
ATOM 1588 N N . SER A 1 200 ? -17.863 2.570 -7.959 1.00 97.50 200 SER A N 1
ATOM 1589 C CA . SER A 1 200 ? -16.416 2.763 -8.032 1.00 97.50 200 SER A CA 1
ATOM 1590 C C . SER A 1 200 ? -15.892 2.414 -9.430 1.00 97.50 200 SER A C 1
ATOM 1592 O O . SER A 1 200 ? -16.554 1.679 -10.179 1.00 97.50 200 SER A O 1
ATOM 1594 N N . PRO A 1 201 ? -14.695 2.894 -9.808 1.00 98.25 201 PRO A N 1
ATOM 1595 C CA . PRO A 1 201 ? -14.047 2.474 -11.049 1.00 98.25 201 PRO A CA 1
ATOM 1596 C C . PRO A 1 201 ? -13.863 0.951 -11.136 1.00 98.25 201 PRO A C 1
ATOM 1598 O O . PRO A 1 201 ? -14.073 0.363 -12.195 1.00 98.25 201 PRO A O 1
ATOM 1601 N N . PHE A 1 202 ? -13.583 0.285 -10.012 1.00 98.31 202 PHE A N 1
ATOM 1602 C CA . PHE A 1 202 ? -13.518 -1.174 -9.941 1.00 98.31 202 PHE A CA 1
ATOM 1603 C C . PHE A 1 202 ? -14.855 -1.841 -10.262 1.00 98.31 202 PHE A C 1
ATOM 1605 O O . PHE A 1 202 ? -14.899 -2.710 -11.132 1.00 98.31 202 PHE A O 1
ATOM 1612 N N . ALA A 1 203 ? -15.952 -1.408 -9.634 1.00 97.75 203 ALA A N 1
ATOM 1613 C CA . ALA A 1 203 ? -17.280 -1.948 -9.929 1.00 97.75 203 ALA A CA 1
ATOM 1614 C C . ALA A 1 203 ? -17.710 -1.654 -11.375 1.00 97.75 203 ALA A C 1
ATOM 1616 O O . ALA A 1 203 ? -18.331 -2.495 -12.018 1.00 97.75 203 ALA A O 1
ATOM 1617 N N . THR A 1 204 ? -17.317 -0.497 -11.918 1.00 97.88 204 THR A N 1
ATOM 1618 C CA . THR A 1 204 ? -17.542 -0.145 -13.329 1.00 97.88 204 THR A CA 1
ATOM 1619 C C . THR A 1 204 ? -16.820 -1.114 -14.265 1.00 97.88 204 THR A C 1
ATOM 1621 O O . THR A 1 204 ? -17.394 -1.556 -15.258 1.00 97.88 204 THR A O 1
ATOM 1624 N N . ARG A 1 205 ? -15.571 -1.474 -13.944 1.00 97.88 205 ARG A N 1
ATOM 1625 C CA . ARG A 1 205 ? -14.749 -2.366 -14.766 1.00 97.88 205 ARG A CA 1
ATOM 1626 C C . ARG A 1 205 ? -15.168 -3.831 -14.676 1.00 97.88 205 ARG A C 1
ATOM 1628 O O . ARG A 1 205 ? -15.210 -4.513 -15.697 1.00 97.88 205 ARG A O 1
ATOM 1635 N N . HIS A 1 206 ? -15.406 -4.316 -13.461 1.00 97.44 206 HIS A N 1
ATOM 1636 C CA . HIS A 1 206 ? -15.567 -5.743 -13.159 1.00 97.44 206 HIS A CA 1
ATOM 1637 C C . HIS A 1 206 ? -17.025 -6.143 -12.886 1.00 97.44 206 HIS A C 1
ATOM 1639 O O . HIS A 1 206 ? -17.319 -7.312 -12.665 1.00 97.44 206 HIS A O 1
ATOM 1645 N N . GLY A 1 207 ? -17.958 -5.188 -12.910 1.00 97.38 207 GLY A N 1
ATOM 1646 C CA . GLY A 1 207 ? -19.403 -5.410 -12.776 1.00 97.38 207 GLY A CA 1
ATOM 1647 C C . GLY A 1 207 ? -19.905 -5.630 -11.344 1.00 97.38 207 GLY A C 1
ATOM 1648 O O . GLY A 1 207 ? -21.113 -5.581 -11.110 1.00 97.38 207 GLY A O 1
ATOM 1649 N N . VAL A 1 208 ? -19.011 -5.851 -10.376 1.00 97.56 208 VAL A N 1
ATOM 1650 C CA . VAL A 1 208 ? -19.333 -6.030 -8.951 1.00 97.56 208 VAL A CA 1
ATOM 1651 C C . VAL A 1 208 ? -18.300 -5.329 -8.051 1.00 97.56 208 VAL A C 1
ATOM 1653 O O . VAL A 1 208 ? -17.172 -5.098 -8.489 1.00 97.56 208 VAL A O 1
ATOM 1656 N N . PRO A 1 209 ? -18.646 -4.992 -6.791 1.00 96.25 209 PRO A N 1
ATOM 1657 C CA . PRO A 1 209 ? -17.692 -4.454 -5.816 1.00 96.25 209 PRO A CA 1
ATOM 1658 C C . PRO A 1 209 ? -16.502 -5.384 -5.559 1.00 96.25 209 PRO A C 1
ATOM 1660 O O . PRO A 1 209 ? -16.648 -6.601 -5.651 1.00 96.25 209 PRO A O 1
ATOM 1663 N N . LEU A 1 210 ? -15.370 -4.817 -5.129 1.00 94.31 210 LEU A N 1
ATOM 1664 C CA . LEU A 1 210 ? -14.103 -5.531 -4.904 1.00 94.31 210 LEU A CA 1
ATOM 1665 C C . LEU A 1 210 ? -14.246 -6.834 -4.102 1.00 94.31 210 LEU A C 1
ATOM 1667 O O . LEU A 1 210 ? -13.847 -7.897 -4.563 1.00 94.31 210 LEU A O 1
ATOM 1671 N N . PHE A 1 211 ? -14.840 -6.781 -2.910 1.00 89.69 211 PHE A N 1
ATOM 1672 C CA . PHE A 1 211 ? -14.942 -7.979 -2.071 1.00 89.69 211 PHE A CA 1
ATOM 1673 C C . PHE A 1 211 ? -15.887 -9.032 -2.665 1.00 89.69 211 PHE A C 1
ATOM 1675 O O . PHE A 1 211 ? -15.584 -10.219 -2.622 1.00 89.69 211 PHE A O 1
ATOM 1682 N N . LYS A 1 212 ? -16.965 -8.603 -3.335 1.00 93.00 212 LYS A N 1
ATOM 1683 C CA . LYS A 1 212 ? -17.866 -9.507 -4.063 1.00 93.00 212 LYS A CA 1
ATOM 1684 C C . LYS A 1 212 ? -17.185 -10.143 -5.280 1.00 93.00 212 LYS A C 1
ATOM 1686 O O . LYS A 1 212 ? -17.474 -11.288 -5.610 1.00 93.00 212 LYS A O 1
ATOM 1691 N N . TYR A 1 213 ? -16.281 -9.422 -5.942 1.00 95.81 213 TYR A N 1
ATOM 1692 C CA . TYR A 1 213 ? -15.440 -9.981 -6.998 1.00 95.81 213 TYR A CA 1
ATOM 1693 C C . TYR A 1 213 ? -14.576 -11.122 -6.446 1.00 95.81 213 TYR A C 1
ATOM 1695 O O . TYR A 1 213 ? -14.566 -12.209 -7.013 1.00 95.81 213 TYR A O 1
ATOM 1703 N N . TYR A 1 214 ? -13.937 -10.937 -5.290 1.00 93.62 214 TYR A N 1
ATOM 1704 C CA . TYR A 1 214 ? -13.141 -11.997 -4.665 1.00 93.62 214 TYR A CA 1
ATOM 1705 C C . TYR A 1 214 ? -13.968 -13.189 -4.168 1.00 93.62 214 TYR A C 1
ATOM 1707 O O . TYR A 1 214 ? -13.527 -14.326 -4.315 1.00 93.62 214 TYR A O 1
ATOM 1715 N N . GLU A 1 215 ? -15.190 -12.975 -3.676 1.00 89.88 215 GLU A N 1
ATOM 1716 C CA . GLU A 1 215 ? -16.123 -14.076 -3.378 1.00 89.88 215 GLU A CA 1
ATOM 1717 C C . GLU A 1 215 ? -16.437 -14.924 -4.625 1.00 89.88 215 GLU A C 1
ATOM 1719 O O . GLU A 1 215 ? -16.576 -16.144 -4.538 1.00 89.88 215 GLU A O 1
ATOM 1724 N N . GLN A 1 216 ? -16.540 -14.288 -5.797 1.00 94.81 216 GLN A N 1
ATOM 1725 C CA . GLN A 1 216 ? -16.831 -14.949 -7.075 1.00 94.81 216 GLN A CA 1
ATOM 1726 C C . GLN A 1 216 ? -15.590 -15.554 -7.745 1.00 94.81 216 GLN A C 1
ATOM 1728 O O . GLN A 1 216 ? -15.725 -16.446 -8.585 1.00 94.81 216 GLN A O 1
ATOM 1733 N N . HIS A 1 217 ? -14.395 -15.104 -7.358 1.00 95.12 217 HIS A N 1
ATOM 1734 C CA . HIS A 1 217 ? -13.112 -15.516 -7.925 1.00 95.12 217 HIS A CA 1
ATOM 1735 C C . HIS A 1 217 ? -12.127 -15.939 -6.821 1.00 95.12 217 HIS A C 1
ATOM 1737 O O . HIS A 1 217 ? -11.204 -15.186 -6.494 1.00 95.12 217 HIS A O 1
ATOM 1743 N N . PRO A 1 218 ? -12.283 -17.147 -6.240 1.00 92.12 218 PRO A N 1
ATOM 1744 C CA . PRO A 1 218 ? -11.459 -17.594 -5.114 1.00 92.12 218 PRO A CA 1
ATOM 1745 C C . PRO A 1 218 ? -9.953 -17.653 -5.411 1.00 92.12 218 PRO A C 1
ATOM 1747 O O . PRO A 1 218 ? -9.140 -17.443 -4.513 1.00 92.12 218 PRO A O 1
ATOM 1750 N N . ASP A 1 219 ? -9.558 -17.906 -6.663 1.00 94.19 219 ASP A N 1
ATOM 1751 C CA . ASP A 1 219 ? -8.153 -17.861 -7.086 1.00 94.19 219 ASP A CA 1
ATOM 1752 C C . ASP A 1 219 ? -7.585 -16.434 -6.998 1.00 94.19 219 ASP A C 1
ATOM 1754 O O . ASP A 1 219 ? -6.471 -16.230 -6.507 1.00 94.19 219 ASP A O 1
ATOM 1758 N N . ARG A 1 220 ? -8.378 -15.434 -7.400 1.00 95.25 220 ARG A N 1
ATOM 1759 C CA . ARG A 1 220 ? -8.027 -14.013 -7.294 1.00 95.25 220 ARG A CA 1
ATOM 1760 C C . ARG A 1 220 ? -8.043 -13.538 -5.848 1.00 95.25 220 ARG A C 1
ATOM 1762 O O . ARG A 1 220 ? -7.145 -12.802 -5.456 1.00 95.25 220 ARG A O 1
ATOM 1769 N N . ALA A 1 221 ? -8.978 -14.029 -5.035 1.00 91.25 221 ALA A N 1
ATOM 1770 C CA . ALA A 1 221 ? -9.000 -13.775 -3.596 1.00 91.25 221 ALA A CA 1
ATOM 1771 C C . ALA A 1 221 ? -7.714 -14.269 -2.912 1.00 91.25 221 ALA A C 1
ATOM 1773 O O . ALA A 1 221 ? -7.089 -13.533 -2.149 1.00 91.25 221 ALA A O 1
ATOM 1774 N N . ALA A 1 222 ? -7.271 -15.488 -3.237 1.00 89.94 222 ALA A N 1
ATOM 1775 C CA . ALA A 1 222 ? -6.027 -16.044 -2.710 1.00 89.94 222 ALA A CA 1
ATOM 1776 C C . ALA A 1 222 ? -4.794 -15.244 -3.167 1.00 89.94 222 ALA A C 1
ATOM 1778 O O . ALA A 1 222 ? -3.888 -14.991 -2.369 1.00 89.94 222 ALA A O 1
ATOM 1779 N N . ARG A 1 223 ? -4.765 -14.801 -4.433 1.00 94.31 223 ARG A N 1
ATOM 1780 C CA . ARG A 1 223 ? -3.715 -13.906 -4.947 1.00 94.31 223 ARG A CA 1
ATOM 1781 C C . ARG A 1 223 ? -3.705 -12.566 -4.212 1.00 94.31 223 ARG A C 1
ATOM 1783 O O . ARG A 1 223 ? -2.638 -12.106 -3.819 1.00 94.31 223 ARG A O 1
ATOM 1790 N N . PHE A 1 224 ? -4.870 -11.965 -3.986 1.00 92.12 224 PHE A N 1
ATOM 1791 C CA . PHE A 1 224 ? -4.997 -10.714 -3.242 1.00 92.12 224 PHE A CA 1
ATOM 1792 C C . PHE A 1 224 ? -4.502 -10.854 -1.797 1.00 92.12 224 PHE A C 1
ATOM 1794 O O . PHE A 1 224 ? -3.739 -10.009 -1.334 1.00 92.12 224 PHE A O 1
ATOM 1801 N N . ALA A 1 225 ? -4.845 -11.945 -1.107 1.00 87.12 225 ALA A N 1
ATOM 1802 C CA . ALA A 1 225 ? -4.355 -12.209 0.247 1.00 87.12 225 ALA A CA 1
ATOM 1803 C C . ALA A 1 225 ? -2.816 -12.275 0.303 1.00 87.12 225 ALA A C 1
ATOM 1805 O O . ALA A 1 225 ? -2.196 -11.599 1.126 1.00 87.12 225 ALA A O 1
ATOM 1806 N N . LYS A 1 226 ? -2.182 -13.004 -0.629 1.00 90.19 226 LYS A N 1
ATOM 1807 C CA . LYS A 1 226 ? -0.713 -13.019 -0.771 1.00 90.19 226 LYS A CA 1
ATOM 1808 C C . LYS A 1 226 ? -0.148 -11.638 -1.104 1.00 90.19 226 LYS A C 1
ATOM 1810 O O . LYS A 1 226 ? 0.877 -11.247 -0.559 1.00 90.19 226 LYS A O 1
ATOM 1815 N N . ALA A 1 227 ? -0.819 -10.882 -1.968 1.00 91.25 227 ALA A N 1
ATOM 1816 C CA . ALA A 1 227 ? -0.392 -9.539 -2.337 1.00 91.25 227 ALA A CA 1
ATOM 1817 C C . ALA A 1 227 ? -0.405 -8.559 -1.152 1.00 91.25 227 ALA A C 1
ATOM 1819 O O . ALA A 1 227 ? 0.429 -7.657 -1.109 1.00 91.25 227 ALA A O 1
ATOM 1820 N N . MET A 1 228 ? -1.317 -8.722 -0.185 1.00 87.81 228 MET A N 1
ATOM 1821 C CA . MET A 1 228 ? -1.317 -7.920 1.048 1.00 87.81 228 MET A CA 1
ATOM 1822 C C . MET A 1 228 ? -0.092 -8.226 1.923 1.00 87.81 228 MET A C 1
ATOM 1824 O O . MET A 1 228 ? 0.516 -7.309 2.481 1.00 87.81 228 MET A O 1
ATOM 1828 N N . ALA A 1 229 ? 0.325 -9.495 1.989 1.00 84.00 229 ALA A N 1
ATOM 1829 C CA . ALA A 1 229 ? 1.596 -9.866 2.612 1.00 84.00 229 ALA A CA 1
ATOM 1830 C C . ALA A 1 229 ? 2.791 -9.261 1.845 1.00 84.00 229 ALA A C 1
ATOM 1832 O O . ALA A 1 229 ? 3.683 -8.676 2.457 1.00 84.00 229 ALA A O 1
ATOM 1833 N N . GLY A 1 230 ? 2.741 -9.266 0.508 1.00 86.75 230 GLY A N 1
ATOM 1834 C CA . GLY A 1 230 ? 3.751 -8.639 -0.350 1.00 86.75 230 GLY A CA 1
ATOM 1835 C C . GLY A 1 230 ? 3.881 -7.127 -0.137 1.00 86.75 230 GLY A C 1
ATOM 1836 O O . GLY A 1 230 ? 4.992 -6.618 -0.006 1.00 86.75 230 GLY A O 1
ATOM 1837 N N . TRP A 1 231 ? 2.771 -6.397 0.005 1.00 84.88 231 TRP A N 1
ATOM 1838 C CA . TRP A 1 231 ? 2.808 -4.973 0.369 1.00 84.88 231 TRP A CA 1
ATOM 1839 C C . TRP A 1 231 ? 3.447 -4.725 1.727 1.00 84.88 231 TRP A C 1
ATOM 1841 O O . TRP A 1 231 ? 4.197 -3.769 1.870 1.00 84.88 231 TRP A O 1
ATOM 1851 N N . THR A 1 232 ? 3.229 -5.614 2.696 1.00 78.62 232 THR A N 1
ATOM 1852 C CA . THR A 1 232 ? 3.875 -5.521 4.017 1.00 78.62 232 THR A CA 1
ATOM 1853 C C . THR A 1 232 ? 5.404 -5.648 3.928 1.00 78.62 232 THR A C 1
ATOM 1855 O O . THR A 1 232 ? 6.106 -5.196 4.830 1.00 78.62 232 THR A O 1
ATOM 1858 N N . LYS A 1 233 ? 5.933 -6.253 2.854 1.00 78.19 233 LYS A N 1
ATOM 1859 C CA . LYS A 1 233 ? 7.374 -6.324 2.563 1.00 78.19 233 LYS A CA 1
ATOM 1860 C C . LYS A 1 233 ? 7.891 -5.110 1.781 1.00 78.19 233 LYS A C 1
ATOM 1862 O O . LYS A 1 233 ? 9.057 -4.757 1.929 1.00 78.19 233 LYS A O 1
ATOM 1867 N N . LEU A 1 234 ? 7.062 -4.512 0.919 1.00 74.38 234 LEU A N 1
ATOM 1868 C CA . LEU A 1 234 ? 7.433 -3.349 0.097 1.00 74.38 234 LEU A CA 1
ATOM 1869 C C . LEU A 1 234 ? 7.331 -2.027 0.857 1.00 74.38 234 LEU A C 1
ATOM 1871 O O . LEU A 1 234 ? 8.146 -1.127 0.641 1.00 74.38 234 LEU A O 1
ATOM 1875 N N . ASP A 1 235 ? 6.325 -1.906 1.716 1.00 69.38 235 ASP A N 1
ATOM 1876 C CA . ASP A 1 235 ? 6.148 -0.761 2.591 1.00 69.38 235 ASP A CA 1
ATOM 1877 C C . ASP A 1 235 ? 6.982 -0.938 3.861 1.00 69.38 235 ASP A C 1
ATOM 1879 O O . ASP A 1 235 ? 7.218 -2.051 4.335 1.00 69.38 235 ASP A O 1
ATOM 1883 N N . ARG A 1 236 ? 7.399 0.184 4.457 1.00 62.66 236 ARG A N 1
ATOM 1884 C CA . ARG A 1 236 ? 7.951 0.168 5.813 1.00 62.66 236 ARG A CA 1
ATOM 1885 C C . ARG A 1 236 ? 6.911 -0.476 6.726 1.00 62.66 236 ARG A C 1
ATOM 1887 O O . ARG A 1 236 ? 5.778 0.005 6.788 1.00 62.66 236 ARG A O 1
ATOM 1894 N N . GLN A 1 237 ? 7.299 -1.532 7.442 1.00 56.97 237 GLN A N 1
ATOM 1895 C CA . GLN A 1 237 ? 6.432 -2.130 8.451 1.00 56.97 237 GLN A CA 1
ATOM 1896 C C . GLN A 1 237 ? 6.061 -1.051 9.467 1.00 56.97 237 GLN A C 1
ATOM 1898 O O . GLN A 1 237 ? 6.908 -0.587 10.226 1.00 56.97 237 GLN A O 1
ATOM 1903 N N . VAL A 1 238 ? 4.799 -0.622 9.451 1.00 62.91 238 VAL A N 1
ATOM 1904 C CA . VAL A 1 238 ? 4.272 0.226 10.515 1.00 62.91 238 VAL A CA 1
ATOM 1905 C C . VAL A 1 238 ? 4.095 -0.659 11.732 1.00 62.91 238 VAL A C 1
ATOM 1907 O O . VAL A 1 238 ? 3.293 -1.603 11.715 1.00 62.91 238 VAL A O 1
ATOM 1910 N N . ASP A 1 239 ? 4.838 -0.352 12.787 1.00 71.12 239 ASP A N 1
ATOM 1911 C CA . ASP A 1 239 ? 4.774 -1.122 14.009 1.00 71.12 239 ASP A CA 1
ATOM 1912 C C . ASP A 1 239 ? 3.612 -0.622 14.864 1.00 71.12 239 ASP A C 1
ATOM 1914 O O . ASP A 1 239 ? 3.705 0.347 15.621 1.00 71.12 239 ASP A O 1
ATOM 1918 N N . VAL A 1 240 ? 2.491 -1.339 14.790 1.00 81.19 240 VAL A N 1
ATOM 1919 C CA . VAL A 1 240 ? 1.341 -1.069 15.658 1.00 81.19 240 VAL A CA 1
ATOM 1920 C C . VAL A 1 240 ? 1.737 -1.153 17.138 1.00 81.19 240 VAL A C 1
ATOM 1922 O O . VAL A 1 240 ? 1.133 -0.453 17.950 1.00 81.19 240 VAL A O 1
ATOM 1925 N N . LYS A 1 241 ? 2.755 -1.945 17.513 1.00 82.75 241 LYS A N 1
ATOM 1926 C CA . LYS A 1 241 ? 3.216 -2.063 18.907 1.00 82.75 241 LYS A CA 1
ATOM 1927 C C . LYS A 1 241 ? 3.824 -0.756 19.422 1.00 82.75 241 LYS A C 1
ATOM 1929 O O . LYS A 1 241 ? 3.606 -0.420 20.583 1.00 82.75 241 LYS A O 1
ATOM 1934 N N . GLY A 1 242 ? 4.553 -0.024 18.577 1.00 82.94 242 GLY A N 1
ATOM 1935 C CA . GLY A 1 242 ? 5.119 1.292 18.891 1.00 82.94 242 GLY A CA 1
ATOM 1936 C C . GLY A 1 242 ? 4.140 2.455 18.698 1.00 82.94 242 GLY A C 1
ATOM 1937 O O . GLY A 1 242 ? 4.311 3.512 19.303 1.00 82.94 242 GLY A O 1
ATOM 1938 N N . GLY A 1 243 ? 3.086 2.258 17.900 1.00 85.56 243 GLY A N 1
ATOM 1939 C CA . GLY A 1 243 ? 2.121 3.296 17.524 1.00 85.56 243 GLY A CA 1
ATOM 1940 C C . GLY A 1 243 ? 1.090 3.691 18.589 1.00 85.56 243 GLY A C 1
ATOM 1941 O O . GLY A 1 243 ? 0.227 4.514 18.307 1.00 85.56 243 GLY A O 1
ATOM 1942 N N . PHE A 1 244 ? 1.122 3.110 19.790 1.00 93.56 244 PHE A N 1
ATOM 1943 C CA . PHE A 1 244 ? 0.242 3.469 20.909 1.00 93.56 244 PHE A CA 1
ATOM 1944 C C . PHE A 1 244 ? 0.843 2.953 22.230 1.00 93.56 244 PHE A C 1
ATOM 1946 O O . PHE A 1 244 ? 1.469 1.892 22.229 1.00 93.56 244 PHE A O 1
ATOM 1953 N N . PRO A 1 245 ? 0.666 3.631 23.382 1.00 94.81 245 PRO A N 1
ATOM 1954 C CA . PRO A 1 245 ? 1.166 3.152 24.674 1.00 94.81 245 PRO A CA 1
ATOM 1955 C C . PRO A 1 245 ? 0.350 1.964 25.234 1.00 94.81 245 PRO A C 1
ATOM 1957 O O . PRO A 1 245 ? -0.248 2.046 26.308 1.00 94.81 245 PRO A O 1
ATOM 1960 N N . TRP A 1 246 ? 0.357 0.820 24.540 1.00 96.25 246 TRP A N 1
ATOM 1961 C CA . TRP A 1 246 ? -0.383 -0.403 24.902 1.00 96.25 246 TRP A CA 1
ATOM 1962 C C . TRP A 1 246 ? -0.082 -0.913 26.316 1.00 96.25 246 TRP A C 1
ATOM 1964 O O . TRP A 1 246 ? -0.956 -1.486 26.967 1.00 96.25 246 TRP A O 1
ATOM 1974 N N . GLY A 1 247 ? 1.132 -0.665 26.820 1.00 95.31 247 GLY A N 1
ATOM 1975 C CA . GLY A 1 247 ? 1.546 -0.998 28.187 1.00 95.31 247 GLY A CA 1
ATOM 1976 C C . GLY A 1 247 ? 0.673 -0.370 29.282 1.00 95.31 247 GLY A C 1
ATOM 1977 O O . GLY A 1 247 ? 0.586 -0.918 30.378 1.00 95.31 247 GLY A O 1
ATOM 1978 N N . ASN A 1 248 ? -0.018 0.733 28.980 1.00 94.88 248 ASN A N 1
ATOM 1979 C CA . ASN A 1 248 ? -0.902 1.423 29.922 1.00 94.88 248 ASN A CA 1
ATOM 1980 C C . ASN A 1 248 ? -2.309 0.806 29.989 1.00 94.88 248 ASN A C 1
ATOM 1982 O O . ASN A 1 248 ? -3.083 1.133 30.891 1.00 94.88 248 ASN A O 1
ATOM 1986 N N . LEU A 1 249 ? -2.659 -0.072 29.046 1.00 96.19 249 LEU A N 1
ATOM 1987 C CA . LEU A 1 249 ? -3.941 -0.765 29.025 1.00 96.19 249 LEU A CA 1
ATOM 1988 C C . LEU A 1 249 ? -3.866 -2.089 29.790 1.00 96.19 249 LEU A C 1
ATOM 1990 O O . LEU A 1 249 ? -2.844 -2.772 29.816 1.00 96.19 249 LEU A O 1
ATOM 1994 N N . GLN A 1 250 ? -5.000 -2.486 30.365 1.00 95.94 250 GLN A N 1
ATOM 1995 C CA . GLN A 1 250 ? -5.190 -3.790 30.995 1.00 95.94 250 GLN A CA 1
ATOM 1996 C C . GLN A 1 250 ? -6.601 -4.289 30.705 1.00 95.94 250 GLN A C 1
ATOM 1998 O O . GLN A 1 250 ? -7.559 -3.547 30.926 1.00 95.94 250 GLN A O 1
ATOM 2003 N N . GLY A 1 251 ? -6.747 -5.541 30.264 1.00 96.75 251 GLY A N 1
ATOM 2004 C CA . GLY A 1 251 ? -8.048 -6.157 29.982 1.00 96.75 251 GLY A CA 1
ATOM 2005 C C . GLY A 1 251 ? -8.205 -6.560 28.520 1.00 96.75 251 GLY A C 1
ATOM 2006 O O . GLY A 1 251 ? -7.280 -7.130 27.950 1.00 96.75 251 GLY A O 1
ATOM 2007 N N . THR A 1 252 ? -9.380 -6.333 27.935 1.00 98.31 252 THR A N 1
ATOM 2008 C CA . THR A 1 252 ? -9.724 -6.832 26.594 1.00 98.31 252 THR A CA 1
ATOM 2009 C C . THR A 1 252 ? -9.740 -5.701 25.575 1.00 98.31 252 THR A C 1
ATOM 2011 O O . THR A 1 252 ? -10.467 -4.732 25.760 1.00 98.31 252 THR A O 1
ATOM 2014 N N . VAL A 1 253 ? -8.996 -5.840 24.484 1.00 98.56 253 VAL A N 1
ATOM 2015 C CA . VAL A 1 253 ? -9.093 -5.004 23.286 1.00 98.56 253 VAL A CA 1
ATOM 2016 C C . VAL A 1 253 ? -10.083 -5.659 22.322 1.00 98.56 253 VAL A C 1
ATOM 2018 O O . VAL A 1 253 ? -9.975 -6.848 22.016 1.00 98.56 253 VAL A O 1
ATOM 2021 N N . LEU A 1 254 ? -11.072 -4.895 21.873 1.00 98.75 254 LEU A N 1
ATOM 2022 C CA . LEU A 1 254 ? -12.000 -5.313 20.828 1.00 98.75 254 LEU A CA 1
ATOM 2023 C C . LEU A 1 254 ? -11.451 -4.858 19.476 1.00 98.75 254 LEU A C 1
ATOM 2025 O O . LEU A 1 254 ? -11.398 -3.661 19.227 1.00 98.75 254 LEU A O 1
ATOM 2029 N N . ASP A 1 255 ? -11.032 -5.792 18.633 1.00 98.62 255 ASP A N 1
ATOM 2030 C CA . ASP A 1 255 ? -10.447 -5.527 17.316 1.00 98.62 255 ASP A CA 1
ATOM 2031 C C . ASP A 1 255 ? -11.526 -5.688 16.237 1.00 98.62 255 ASP A C 1
ATOM 2033 O O . ASP A 1 255 ? -11.927 -6.805 15.913 1.00 98.62 255 ASP A O 1
ATOM 2037 N N . VAL A 1 256 ? -12.069 -4.571 15.753 1.00 98.44 256 VAL A N 1
ATOM 2038 C CA . VAL A 1 256 ? -13.225 -4.504 14.850 1.00 98.44 256 VAL A CA 1
ATOM 2039 C C . VAL A 1 256 ? -12.755 -4.440 13.400 1.00 98.44 256 VAL A C 1
ATOM 2041 O O . VAL A 1 256 ? -12.077 -3.493 13.006 1.00 98.44 256 VAL A O 1
ATOM 2044 N N . GLY A 1 257 ? -13.167 -5.420 12.590 1.00 96.06 257 GLY A N 1
ATOM 2045 C CA . GLY A 1 257 ? -12.653 -5.597 11.229 1.00 96.06 257 GLY A CA 1
ATOM 2046 C C . GLY A 1 257 ? -11.215 -6.122 11.220 1.00 96.06 257 GLY A C 1
ATOM 2047 O O . GLY A 1 257 ? -10.432 -5.767 10.345 1.00 96.06 257 GLY A O 1
ATOM 2048 N N . GLY A 1 258 ? -10.848 -6.927 12.221 1.00 93.56 258 GLY A N 1
ATOM 2049 C CA . GLY A 1 258 ? -9.473 -7.385 12.435 1.00 93.56 258 GLY A CA 1
ATOM 2050 C C . GLY A 1 258 ? -9.026 -8.525 11.511 1.00 93.56 258 GLY A C 1
ATOM 2051 O O . GLY A 1 258 ? -7.905 -9.028 11.655 1.00 93.56 258 GLY A O 1
ATOM 2052 N N . GLY A 1 259 ? -9.878 -8.976 10.582 1.00 91.56 259 GLY A N 1
ATOM 2053 C CA . GLY A 1 259 ? -9.569 -10.052 9.647 1.00 91.56 259 GLY A CA 1
ATOM 2054 C C . GLY A 1 259 ? -9.182 -11.350 10.357 1.00 91.56 259 GLY A C 1
ATOM 2055 O O . GLY A 1 259 ? -9.879 -11.838 11.247 1.00 91.56 259 GLY A O 1
ATOM 2056 N N . SER A 1 260 ? -8.031 -11.911 9.983 1.00 90.38 260 SER A N 1
ATOM 2057 C CA . SER A 1 260 ? -7.464 -13.112 10.609 1.00 90.38 260 SER A CA 1
ATOM 2058 C C . SER A 1 260 ? -6.735 -12.842 11.935 1.00 90.38 260 SER A C 1
ATOM 2060 O O . SER A 1 260 ? -6.207 -13.764 12.557 1.00 90.38 260 SER A O 1
ATOM 2062 N N . GLY A 1 261 ? -6.728 -11.595 12.423 1.00 93.00 261 GLY A N 1
ATOM 2063 C CA . GLY A 1 261 ? -6.253 -11.241 13.763 1.00 93.00 261 GLY A CA 1
ATOM 2064 C C . GLY A 1 261 ? -4.733 -11.181 13.924 1.00 93.00 261 GLY A C 1
ATOM 2065 O O . GLY A 1 261 ? -4.249 -11.210 15.053 1.00 93.00 261 GLY A O 1
ATOM 2066 N N . HIS A 1 262 ? -3.962 -11.103 12.834 1.00 90.12 262 HIS A N 1
ATOM 2067 C CA . HIS A 1 262 ? -2.491 -11.057 12.865 1.00 90.12 262 HIS A CA 1
ATOM 2068 C C . HIS A 1 262 ? -1.942 -9.975 13.810 1.00 90.12 262 HIS A C 1
ATOM 2070 O O . HIS A 1 262 ? -1.069 -10.257 14.633 1.00 90.12 262 HIS A O 1
ATOM 2076 N N . VAL A 1 263 ? -2.506 -8.764 13.753 1.00 91.69 263 VAL A N 1
ATOM 2077 C CA . VAL A 1 263 ? -2.116 -7.640 14.622 1.00 91.69 263 VAL A CA 1
ATOM 2078 C C . VAL A 1 263 ? -2.456 -7.932 16.084 1.00 91.69 263 VAL A C 1
ATOM 2080 O O . VAL A 1 263 ? -1.596 -7.805 16.952 1.00 91.69 263 VAL A O 1
ATOM 2083 N N . SER A 1 264 ? -3.673 -8.406 16.356 1.00 95.88 264 SER A N 1
ATOM 2084 C CA . SER A 1 264 ? -4.097 -8.821 17.698 1.00 95.88 264 SER A CA 1
ATOM 2085 C C . SER A 1 264 ? -3.207 -9.924 18.285 1.00 95.88 264 SER A C 1
ATOM 2087 O O . SER A 1 264 ? -2.844 -9.874 19.459 1.00 95.88 264 SER A O 1
ATOM 2089 N N . MET A 1 265 ? -2.789 -10.904 17.478 1.00 95.06 265 MET A N 1
ATOM 2090 C CA . MET A 1 265 ? -1.863 -11.957 17.905 1.00 95.06 265 MET A CA 1
ATOM 2091 C C . MET A 1 265 ? -0.468 -11.401 18.219 1.00 95.06 265 MET A C 1
ATOM 2093 O O . MET A 1 265 ? 0.113 -11.775 19.239 1.00 95.06 265 MET A O 1
ATOM 2097 N N . ALA A 1 266 ? 0.055 -10.489 17.395 1.00 92.88 266 ALA A N 1
ATOM 2098 C CA . ALA A 1 266 ? 1.349 -9.846 17.627 1.00 92.88 266 ALA A CA 1
ATOM 2099 C C . ALA A 1 266 ? 1.348 -8.972 18.894 1.00 92.88 266 ALA A C 1
ATOM 2101 O O . ALA A 1 266 ? 2.276 -9.052 19.699 1.00 92.88 266 ALA A O 1
ATOM 2102 N N . LEU A 1 267 ? 0.288 -8.187 19.109 1.00 95.25 267 LEU A N 1
ATOM 2103 C CA . LEU A 1 267 ? 0.108 -7.394 20.327 1.00 95.25 267 LEU A CA 1
ATOM 2104 C C . LEU A 1 267 ? -0.068 -8.287 21.557 1.00 95.25 267 LEU A C 1
ATOM 2106 O O . LEU A 1 267 ? 0.495 -7.998 22.608 1.00 95.25 267 LEU A O 1
ATOM 2110 N N . ALA A 1 268 ? -0.793 -9.403 21.441 1.00 96.25 268 ALA A N 1
ATOM 2111 C CA . ALA A 1 268 ? -0.927 -10.352 22.537 1.00 96.25 268 ALA A CA 1
ATOM 2112 C C . ALA A 1 268 ? 0.431 -10.927 22.960 1.00 96.25 268 ALA A C 1
ATOM 2114 O O . ALA A 1 268 ? 0.674 -11.047 24.159 1.00 96.25 268 ALA A O 1
ATOM 2115 N N . GLN A 1 269 ? 1.320 -11.272 22.024 1.00 94.69 269 GLN A N 1
ATOM 2116 C CA . GLN A 1 269 ? 2.668 -11.756 22.358 1.00 94.69 269 GLN A CA 1
ATOM 2117 C C . GLN A 1 269 ? 3.484 -10.719 23.139 1.00 94.69 269 GLN A C 1
ATOM 2119 O O . GLN A 1 269 ? 4.152 -11.085 24.102 1.00 94.69 269 GLN A O 1
ATOM 2124 N N . GLU A 1 270 ? 3.390 -9.448 22.746 1.00 95.25 270 GLU A N 1
ATOM 2125 C CA . GLU A 1 270 ? 4.160 -8.344 23.331 1.00 95.25 270 GLU A CA 1
ATOM 2126 C C . GLU A 1 270 ? 3.610 -7.868 24.684 1.00 95.25 270 GLU A C 1
ATOM 2128 O O . GLU A 1 270 ? 4.368 -7.506 25.579 1.00 95.25 270 GLU A O 1
ATOM 2133 N N . PHE A 1 271 ? 2.283 -7.879 24.845 1.00 96.81 271 PHE A N 1
ATOM 2134 C CA . PHE A 1 271 ? 1.584 -7.302 25.993 1.00 96.81 271 PHE A CA 1
ATOM 2135 C C . PHE A 1 271 ? 0.772 -8.385 26.732 1.00 96.81 271 PHE A C 1
ATOM 2137 O O . PHE A 1 271 ? -0.410 -8.605 26.432 1.00 96.81 271 PHE A O 1
ATOM 2144 N N . PRO A 1 272 ? 1.373 -9.097 27.712 1.00 96.31 272 PRO A N 1
ATOM 2145 C CA . PRO A 1 272 ? 0.741 -10.218 28.417 1.00 96.31 272 PRO A CA 1
ATOM 2146 C C . PRO A 1 272 ? -0.539 -9.862 29.184 1.00 96.31 272 PRO A C 1
ATOM 2148 O O . PRO A 1 272 ? -1.362 -10.736 29.452 1.00 96.31 272 PRO A O 1
ATOM 2151 N N . GLN A 1 273 ? -0.718 -8.588 29.536 1.00 96.94 273 GLN A N 1
ATOM 2152 C CA . GLN A 1 273 ? -1.875 -8.067 30.264 1.00 96.94 273 GLN A CA 1
ATOM 2153 C C . GLN A 1 273 ? -3.120 -7.840 29.387 1.00 96.94 273 GLN A C 1
ATOM 2155 O O . GLN A 1 273 ? -4.186 -7.506 29.919 1.00 96.94 273 GLN A O 1
ATOM 2160 N N . LEU A 1 274 ? -2.992 -7.994 28.063 1.00 98.12 274 LEU A N 1
ATOM 2161 C CA . LEU A 1 274 ? -4.063 -7.768 27.095 1.00 98.12 274 LEU A CA 1
ATOM 2162 C C . LEU A 1 274 ? -4.672 -9.078 26.583 1.00 98.12 274 LEU A C 1
ATOM 2164 O O . LEU A 1 274 ? -3.975 -10.058 26.313 1.00 98.12 274 LEU A O 1
ATOM 2168 N N . ASN A 1 275 ? -5.990 -9.065 26.422 1.00 98.31 275 ASN A N 1
ATOM 2169 C CA . ASN A 1 275 ? -6.784 -10.067 25.720 1.00 98.31 275 ASN A CA 1
ATOM 2170 C C . ASN A 1 275 ? -7.408 -9.416 24.488 1.00 98.31 275 ASN A C 1
ATOM 2172 O O . ASN A 1 275 ? -7.598 -8.205 24.470 1.00 98.31 275 ASN A O 1
ATOM 2176 N N . PHE A 1 276 ? -7.763 -10.209 23.487 1.00 98.56 276 PHE A N 1
ATOM 2177 C CA . PHE A 1 276 ? -8.284 -9.730 22.215 1.00 98.56 276 PHE A CA 1
ATOM 2178 C C . PHE A 1 276 ? -9.549 -10.495 21.828 1.00 98.56 276 PHE A C 1
ATOM 2180 O O . PHE A 1 276 ? -9.595 -11.731 21.874 1.00 98.56 276 PHE A O 1
ATOM 2187 N N . ILE A 1 277 ? -10.574 -9.746 21.432 1.00 98.56 277 ILE A N 1
ATOM 2188 C CA . ILE A 1 277 ? -11.737 -10.263 20.708 1.00 98.56 277 ILE A CA 1
ATOM 2189 C C . ILE A 1 277 ? -11.642 -9.687 19.299 1.00 98.56 277 ILE A C 1
ATOM 2191 O O . ILE A 1 277 ? -11.860 -8.495 19.113 1.00 98.56 277 ILE A O 1
ATOM 2195 N N . VAL A 1 278 ? -11.292 -10.529 18.332 1.00 98.56 278 VAL A N 1
ATOM 2196 C CA . VAL A 1 278 ? -11.189 -10.169 16.917 1.00 98.56 278 VAL A CA 1
ATOM 2197 C C . VAL A 1 278 ? -12.545 -10.379 16.258 1.00 98.56 278 VAL A C 1
ATOM 2199 O O . VAL A 1 278 ? -13.083 -11.490 16.268 1.00 98.56 278 VAL A O 1
ATOM 2202 N N . GLN A 1 279 ? -13.096 -9.306 15.706 1.00 98.44 279 GLN A N 1
ATOM 2203 C CA . GLN A 1 279 ? -14.351 -9.286 14.974 1.00 98.44 279 GLN A CA 1
ATOM 2204 C C . GLN A 1 279 ? -14.124 -9.093 13.482 1.00 98.44 279 GLN A C 1
ATOM 2206 O O . GLN A 1 279 ? -13.382 -8.203 13.079 1.00 98.44 279 GLN A O 1
ATOM 2211 N N . ASP A 1 280 ? -14.829 -9.880 12.673 1.00 96.19 280 ASP A N 1
ATOM 2212 C CA . ASP A 1 280 ? -14.892 -9.700 11.224 1.00 96.19 280 ASP A CA 1
ATOM 2213 C C . ASP A 1 280 ? -16.224 -10.231 10.664 1.00 96.19 280 ASP A C 1
ATOM 2215 O O . ASP A 1 280 ? -16.877 -11.087 11.278 1.00 96.19 280 ASP A O 1
ATOM 2219 N N . GLY A 1 281 ? -16.634 -9.725 9.501 1.00 91.94 281 GLY A N 1
ATOM 2220 C CA . GLY A 1 281 ? -17.822 -10.195 8.789 1.00 91.94 281 GLY A CA 1
ATOM 2221 C C . GLY A 1 281 ? -17.577 -11.489 8.001 1.00 91.94 281 GLY A C 1
ATOM 2222 O O . GLY A 1 281 ? -18.508 -12.298 7.850 1.00 91.94 281 GLY A O 1
ATOM 2223 N N . SER A 1 282 ? -16.337 -11.710 7.540 1.00 89.19 282 SER A N 1
ATOM 2224 C CA . SER A 1 282 ? -15.914 -12.888 6.772 1.00 89.19 282 SER A CA 1
ATOM 2225 C C . SER A 1 282 ? -15.691 -14.092 7.683 1.00 89.19 282 SER A C 1
ATOM 2227 O O . SER A 1 282 ? -14.887 -14.069 8.615 1.00 89.19 282 SER A O 1
ATOM 2229 N N . ALA A 1 283 ? -16.386 -15.190 7.390 1.00 89.56 283 ALA A N 1
ATOM 2230 C CA . ALA A 1 283 ? -16.198 -16.442 8.117 1.00 89.56 283 ALA A CA 1
ATOM 2231 C C . ALA A 1 283 ? -14.838 -17.082 7.794 1.00 89.56 283 ALA A C 1
ATOM 2233 O O . ALA A 1 283 ? -14.237 -17.730 8.652 1.00 89.56 283 ALA A O 1
ATOM 2234 N N . GLU A 1 284 ? -14.351 -16.877 6.574 1.00 87.12 284 GLU A N 1
ATOM 2235 C CA . GLU A 1 284 ? -13.088 -17.390 6.055 1.00 87.12 284 GLU A CA 1
ATOM 2236 C C . GLU A 1 284 ? -11.904 -16.774 6.807 1.00 87.12 284 GLU A C 1
ATOM 2238 O O . GLU A 1 284 ? -11.065 -17.514 7.323 1.00 87.12 284 GLU A O 1
ATOM 2243 N N . MET A 1 285 ? -11.887 -15.445 6.969 1.00 87.62 285 MET A N 1
ATOM 2244 C CA . MET A 1 285 ? -10.835 -14.737 7.712 1.00 87.62 285 MET A CA 1
ATOM 2245 C C . MET A 1 285 ? -10.775 -15.185 9.179 1.00 87.62 285 MET A C 1
ATOM 2247 O O . MET A 1 285 ? -9.699 -15.447 9.719 1.00 87.62 285 MET A O 1
ATOM 2251 N N . LEU A 1 286 ? -11.932 -15.358 9.826 1.00 93.25 286 LEU A N 1
ATOM 2252 C CA . LEU A 1 286 ? -12.001 -15.844 11.210 1.00 93.25 286 LEU A CA 1
ATOM 2253 C C . LEU A 1 286 ? -11.562 -17.311 11.341 1.00 93.25 286 LEU A C 1
ATOM 2255 O O . LEU A 1 286 ? -10.944 -17.694 12.343 1.00 93.25 286 LEU A O 1
ATOM 2259 N N . ALA A 1 287 ? -11.872 -18.148 10.348 1.00 93.19 287 ALA A N 1
ATOM 2260 C CA . ALA A 1 287 ? -11.427 -19.537 10.306 1.00 93.19 287 ALA A CA 1
ATOM 2261 C C . ALA A 1 287 ? -9.903 -19.626 10.135 1.00 93.19 287 ALA A C 1
ATOM 2263 O O . ALA A 1 287 ? -9.251 -20.372 10.872 1.00 93.19 287 ALA A O 1
ATOM 2264 N N . GLU A 1 288 ? -9.329 -18.826 9.235 1.00 90.94 288 GLU A N 1
ATOM 2265 C CA . GLU A 1 288 ? -7.881 -18.688 9.068 1.00 90.94 288 GLU A CA 1
ATOM 2266 C C . GLU A 1 288 ? -7.221 -18.239 10.378 1.00 90.94 288 GLU A C 1
ATOM 2268 O O . GLU A 1 288 ? -6.319 -18.915 10.881 1.00 90.94 288 GLU A O 1
ATOM 2273 N N . GLY A 1 289 ? -7.734 -17.174 11.000 1.00 92.38 289 GLY A N 1
ATOM 2274 C CA . GLY A 1 289 ? -7.244 -16.685 12.289 1.00 92.38 289 GLY A CA 1
ATOM 2275 C C . GLY A 1 289 ? -7.297 -17.748 13.389 1.00 92.38 289 GLY A C 1
ATOM 2276 O O . GLY A 1 289 ? -6.350 -17.914 14.160 1.00 92.38 289 GLY A O 1
ATOM 2277 N N . THR A 1 290 ? -8.360 -18.554 13.423 1.00 94.00 290 THR A N 1
ATOM 2278 C CA . THR A 1 290 ? -8.493 -19.678 14.365 1.00 94.00 290 THR A CA 1
ATOM 2279 C C . THR A 1 290 ? -7.436 -20.761 14.135 1.00 94.00 290 THR A C 1
ATOM 2281 O O . THR A 1 290 ? -6.989 -21.396 15.095 1.00 94.00 290 THR A O 1
ATOM 2284 N N . MET A 1 291 ? -7.021 -20.989 12.888 1.00 93.75 291 MET A N 1
ATOM 2285 C CA . MET A 1 291 ? -5.942 -21.921 12.560 1.00 93.75 291 MET A CA 1
ATOM 2286 C C . MET A 1 291 ? -4.572 -21.352 12.932 1.00 93.75 291 MET A C 1
ATOM 2288 O O . MET A 1 291 ? -3.803 -22.043 13.601 1.00 93.75 291 MET A O 1
ATOM 2292 N N . LEU A 1 292 ? -4.298 -20.090 12.595 1.00 91.12 292 LEU A N 1
ATOM 2293 C CA . LEU A 1 292 ? -3.058 -19.391 12.954 1.00 91.12 292 LEU A CA 1
ATOM 2294 C C . LEU A 1 292 ? -2.864 -19.318 14.468 1.00 91.12 292 LEU A C 1
ATOM 2296 O O . LEU A 1 292 ? -1.799 -19.631 14.987 1.00 91.12 292 LEU A O 1
ATOM 2300 N N . LYS A 1 293 ? -3.930 -19.033 15.212 1.00 92.12 293 LYS A N 1
ATOM 2301 C CA . LYS A 1 293 ? -3.940 -19.024 16.677 1.00 92.12 293 LYS A CA 1
ATOM 2302 C C . LYS A 1 293 ? -3.405 -20.322 17.312 1.00 92.12 293 LYS A C 1
ATOM 2304 O O . LYS A 1 293 ? -2.907 -20.282 18.442 1.00 92.12 293 LYS A O 1
ATOM 2309 N N . LYS A 1 294 ? -3.515 -21.476 16.639 1.00 92.44 294 LYS A N 1
ATOM 2310 C CA . LYS A 1 294 ? -3.016 -22.773 17.145 1.00 92.44 294 LYS A CA 1
ATOM 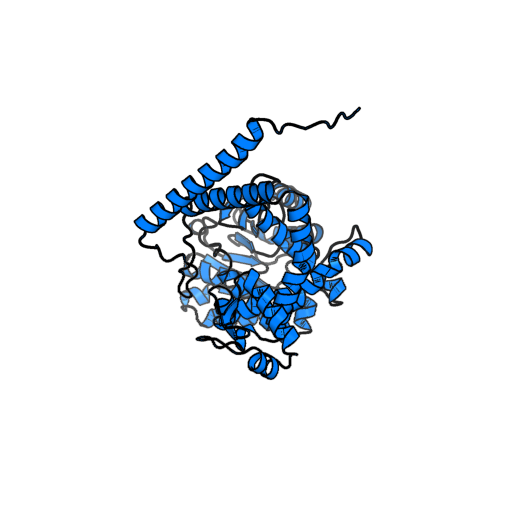2311 C C . LYS A 1 294 ? -1.493 -22.896 17.090 1.00 92.44 294 LYS A C 1
ATOM 2313 O O . LYS A 1 294 ? -0.951 -23.753 17.779 1.00 92.44 294 LYS A O 1
ATOM 2318 N N . THR A 1 295 ? -0.814 -22.074 16.292 1.00 92.62 295 THR A N 1
ATOM 2319 C CA . THR A 1 295 ? 0.655 -22.071 16.197 1.00 92.62 295 THR A CA 1
ATOM 2320 C C . THR A 1 295 ? 1.307 -21.233 17.302 1.00 92.62 295 THR A C 1
ATOM 2322 O O . THR A 1 295 ? 2.512 -21.326 17.520 1.00 92.62 295 THR A O 1
ATOM 2325 N N . LEU A 1 296 ? 0.514 -20.440 18.032 1.00 92.38 296 LEU A N 1
ATOM 2326 C CA . LEU A 1 296 ? 0.982 -19.586 19.119 1.00 92.38 296 LEU A CA 1
ATOM 2327 C C . LEU A 1 296 ? 1.252 -20.369 20.415 1.00 92.38 296 LEU A C 1
ATOM 2329 O O . LEU A 1 296 ? 0.585 -21.373 20.683 1.00 92.38 296 LEU A O 1
ATOM 2333 N N . PRO A 1 297 ? 2.129 -19.856 21.303 1.00 92.81 297 PRO A N 1
ATOM 2334 C CA . PRO A 1 297 ? 2.258 -20.376 22.661 1.00 92.81 297 PRO A CA 1
ATOM 2335 C C . PRO A 1 297 ? 0.903 -20.421 23.380 1.00 92.81 297 PRO A C 1
ATOM 2337 O O . PRO A 1 297 ? 0.098 -19.494 23.269 1.00 92.81 297 PRO A O 1
ATOM 2340 N N . GLY A 1 298 ? 0.655 -21.473 24.166 1.00 90.56 298 GLY A N 1
ATOM 2341 C CA . GLY A 1 298 ? -0.666 -21.735 24.756 1.00 90.56 298 GLY A CA 1
ATOM 2342 C C . GLY A 1 298 ? -1.214 -20.617 25.656 1.00 90.56 298 GLY A C 1
ATOM 2343 O O . GLY A 1 298 ? -2.429 -20.484 25.800 1.00 90.56 298 GLY A O 1
ATOM 2344 N N . GLU A 1 299 ? -0.354 -19.793 26.258 1.00 91.50 299 GLU A N 1
ATOM 2345 C CA . GLU A 1 299 ? -0.780 -18.607 27.018 1.00 91.50 299 GLU A CA 1
ATOM 2346 C C . GLU A 1 299 ? -1.251 -17.462 26.120 1.00 91.50 299 GLU A C 1
ATOM 2348 O O . GLU A 1 299 ? -2.264 -16.833 26.410 1.00 91.50 299 GLU A O 1
ATOM 2353 N N . VAL A 1 300 ? -0.550 -17.212 25.013 1.00 92.81 300 VAL A N 1
ATOM 2354 C CA . VAL A 1 300 ? -0.928 -16.196 24.020 1.00 92.81 300 VAL A CA 1
ATOM 2355 C C . VAL A 1 300 ? -2.207 -16.626 23.309 1.00 92.81 300 VAL A C 1
ATOM 2357 O O . VAL A 1 300 ? -3.156 -15.852 23.211 1.00 92.81 300 VAL A O 1
ATOM 2360 N N . SER A 1 301 ? -2.271 -17.893 22.893 1.00 94.06 301 SER A N 1
ATOM 2361 C CA . SER A 1 301 ? -3.441 -18.468 22.233 1.00 94.06 301 SER A CA 1
ATOM 2362 C C . SER A 1 301 ? -4.704 -18.289 23.086 1.00 94.06 301 SER A C 1
ATOM 2364 O O . SER A 1 301 ? -5.725 -17.819 22.601 1.00 94.06 301 SER A O 1
ATOM 2366 N N . ARG A 1 302 ? -4.660 -18.550 24.397 1.00 96.12 302 ARG A N 1
ATOM 2367 C CA . ARG A 1 302 ? -5.844 -18.383 25.265 1.00 96.12 302 ARG A CA 1
ATOM 2368 C C . ARG A 1 302 ? -6.368 -16.945 25.362 1.00 96.12 302 ARG A C 1
ATOM 2370 O O . ARG A 1 302 ? -7.532 -16.776 25.710 1.00 96.12 302 ARG A O 1
ATOM 2377 N N . ARG A 1 303 ? -5.551 -15.941 25.037 1.00 97.44 303 ARG A N 1
ATOM 2378 C CA . ARG A 1 303 ? -5.909 -14.518 25.125 1.00 97.44 303 ARG A CA 1
ATOM 2379 C C . ARG A 1 303 ? -6.486 -13.939 23.837 1.00 97.44 303 ARG A C 1
ATOM 2381 O O . ARG A 1 303 ? -6.961 -12.815 23.872 1.00 97.44 303 ARG A O 1
ATOM 2388 N N . VAL A 1 304 ? -6.485 -14.676 22.725 1.00 98.06 304 VAL A N 1
ATOM 2389 C CA . VAL A 1 304 ? -7.060 -14.221 21.447 1.00 98.06 304 VAL A CA 1
ATOM 2390 C C . VAL A 1 304 ? -8.306 -15.039 21.135 1.00 98.06 304 VAL A C 1
ATOM 2392 O O . VAL A 1 304 ? -8.262 -16.266 21.120 1.00 98.06 304 VAL A O 1
ATOM 2395 N N . SER A 1 305 ? -9.434 -14.394 20.878 1.00 97.75 305 SER A N 1
ATOM 2396 C CA . SER A 1 305 ? -10.696 -15.044 20.508 1.00 97.75 305 SER A CA 1
ATOM 2397 C C . SER A 1 305 ? -11.286 -14.390 19.266 1.00 97.75 305 SER A C 1
ATOM 2399 O O . SER A 1 305 ? -10.976 -13.240 18.978 1.00 97.75 305 SER A O 1
ATOM 2401 N N . PHE A 1 306 ? -12.106 -15.133 18.527 1.00 98.19 306 PHE A N 1
ATOM 2402 C CA . PHE A 1 306 ? -12.696 -14.693 17.265 1.00 98.19 306 PHE A CA 1
ATOM 2403 C C . PHE A 1 306 ? -14.215 -14.682 17.388 1.00 98.19 306 PHE A C 1
ATOM 2405 O O . PHE A 1 306 ? -14.793 -15.610 17.962 1.00 98.19 306 PHE A O 1
ATOM 2412 N N . MET A 1 307 ? -14.857 -13.651 16.849 1.00 97.50 307 MET A N 1
ATOM 2413 C CA . MET A 1 307 ? -16.306 -13.497 16.878 1.00 97.50 307 MET A CA 1
ATOM 2414 C C . MET A 1 307 ? -16.800 -12.897 15.568 1.00 97.50 307 MET A C 1
ATOM 2416 O O . MET A 1 307 ? -16.390 -11.809 15.190 1.00 97.50 307 MET A O 1
ATOM 2420 N N . ARG A 1 308 ? -17.722 -13.575 14.884 1.00 97.31 308 ARG A N 1
ATOM 2421 C CA . ARG A 1 308 ? -18.343 -12.991 13.694 1.00 97.31 308 ARG A CA 1
ATOM 2422 C C . ARG A 1 308 ? -19.216 -11.808 14.096 1.00 97.31 308 ARG A C 1
ATOM 2424 O O . ARG A 1 308 ? -20.055 -11.959 14.982 1.00 97.31 308 ARG A O 1
ATOM 2431 N N . HIS A 1 309 ? -19.013 -10.662 13.458 1.00 97.44 309 HIS A N 1
ATOM 2432 C CA . HIS A 1 309 ? -19.785 -9.448 13.717 1.00 97.44 309 HIS A CA 1
ATOM 2433 C C . HIS A 1 309 ? -19.775 -8.550 12.485 1.00 97.44 309 HIS A C 1
ATOM 2435 O O . HIS A 1 309 ? -18.722 -8.342 11.884 1.00 97.44 309 HIS A O 1
ATOM 2441 N N . ASP A 1 310 ? -20.935 -8.004 12.133 1.00 96.69 310 ASP A N 1
ATOM 2442 C CA . ASP A 1 310 ? -21.030 -6.924 11.156 1.00 96.69 310 ASP A CA 1
ATOM 2443 C C . ASP A 1 310 ? -20.835 -5.591 11.889 1.00 96.69 310 ASP A C 1
ATOM 2445 O O . ASP A 1 310 ? -21.647 -5.201 12.723 1.00 96.69 310 ASP A O 1
ATOM 2449 N N . PHE A 1 311 ? -19.755 -4.870 11.589 1.00 96.81 311 PHE A N 1
ATOM 2450 C CA . PHE A 1 311 ? -19.445 -3.589 12.229 1.00 96.81 311 PHE A CA 1
ATOM 2451 C C . PHE A 1 311 ? -20.423 -2.451 11.884 1.00 96.81 311 PHE A C 1
ATOM 2453 O O . PHE A 1 311 ? -20.321 -1.372 12.469 1.00 96.81 311 PHE A O 1
ATOM 2460 N N . PHE A 1 312 ? -21.373 -2.665 10.968 1.00 97.19 312 PHE A N 1
ATOM 2461 C CA . PHE A 1 312 ? -22.521 -1.774 10.784 1.00 97.19 312 PHE A CA 1
ATOM 2462 C C . PHE A 1 312 ? -23.641 -2.021 11.800 1.00 97.19 312 PHE A C 1
ATOM 2464 O O . PHE A 1 312 ? -24.506 -1.157 11.975 1.00 97.19 312 PHE A O 1
ATOM 2471 N N . GLU A 1 313 ? -23.642 -3.176 12.465 1.00 97.94 313 GLU A N 1
ATOM 2472 C CA . GLU A 1 313 ? -24.585 -3.521 13.521 1.00 97.94 313 GLU A CA 1
ATOM 2473 C C . GLU A 1 313 ? -24.072 -3.088 14.898 1.00 97.94 313 GLU A C 1
ATOM 2475 O O . GLU A 1 313 ? -22.875 -3.111 15.195 1.00 97.94 313 GLU A O 1
ATOM 2480 N N . SER A 1 314 ? -25.015 -2.711 15.764 1.00 97.75 314 SER A N 1
ATOM 2481 C CA . SER A 1 314 ? -24.742 -2.220 17.115 1.00 97.75 314 SER A CA 1
ATOM 2482 C C . SER A 1 314 ? -23.870 -3.186 17.923 1.00 97.75 314 SER A C 1
ATOM 2484 O O . SER A 1 314 ? -24.151 -4.383 18.009 1.00 97.75 314 SER A O 1
ATOM 2486 N N . GLN A 1 315 ? -22.817 -2.658 18.548 1.00 97.56 315 GLN A N 1
ATOM 2487 C CA . GLN A 1 315 ? -21.859 -3.461 19.293 1.00 97.56 315 GLN A CA 1
ATOM 2488 C C . GLN A 1 315 ? -22.449 -4.005 20.601 1.00 97.56 315 GLN A C 1
ATOM 2490 O O . GLN A 1 315 ? -23.048 -3.277 21.395 1.00 97.56 315 GLN A O 1
ATOM 2495 N N . THR A 1 316 ? -22.220 -5.295 20.857 1.00 95.69 316 THR A N 1
ATOM 2496 C CA . THR A 1 316 ? -22.782 -6.016 22.013 1.00 95.69 316 THR A CA 1
ATOM 2497 C C . THR A 1 316 ? -21.753 -6.336 23.092 1.00 95.69 316 THR A C 1
ATOM 2499 O O . THR A 1 316 ? -22.122 -6.526 24.255 1.00 95.69 316 THR A O 1
ATOM 2502 N N . VAL A 1 317 ? -20.463 -6.363 22.742 1.00 97.50 317 VAL A N 1
ATOM 2503 C CA . VAL A 1 317 ? -19.376 -6.535 23.712 1.00 97.50 317 VAL A CA 1
ATOM 2504 C C . VAL A 1 317 ? -19.352 -5.324 24.649 1.00 97.50 317 VAL A C 1
ATOM 2506 O O . VAL A 1 317 ? -19.644 -4.201 24.245 1.00 97.50 317 VAL A O 1
ATOM 2509 N N . ARG A 1 318 ? -19.048 -5.539 25.929 1.00 95.81 318 ARG A N 1
ATOM 2510 C CA . ARG A 1 318 ? -18.993 -4.498 26.968 1.00 95.81 318 ARG A CA 1
ATOM 2511 C C . ARG A 1 318 ? -17.760 -4.697 27.837 1.00 95.81 318 ARG A C 1
ATOM 2513 O O . ARG A 1 318 ? -17.194 -5.788 27.854 1.00 95.81 318 ARG A O 1
ATOM 2520 N N . ASN A 1 319 ? -17.414 -3.689 28.637 1.00 96.44 319 ASN A N 1
ATOM 2521 C CA . ASN A 1 319 ? -16.271 -3.728 29.557 1.00 96.44 319 ASN A CA 1
ATOM 2522 C C . ASN A 1 319 ? -14.927 -3.991 28.852 1.00 96.44 319 ASN A C 1
ATOM 2524 O O . ASN A 1 319 ? -14.105 -4.756 29.361 1.00 96.44 319 ASN A O 1
ATOM 2528 N N . VAL A 1 320 ? -14.717 -3.369 27.692 1.00 97.81 320 VAL A N 1
ATOM 2529 C CA . VAL A 1 320 ? -13.461 -3.457 26.935 1.00 97.81 320 VAL A CA 1
ATOM 2530 C C . VAL A 1 320 ? -12.537 -2.305 27.317 1.00 97.81 320 VAL A C 1
ATOM 2532 O O . VAL A 1 320 ? -12.982 -1.236 27.733 1.00 97.81 320 VAL A O 1
ATOM 2535 N N . SER A 1 321 ? -11.238 -2.535 27.201 1.00 97.56 321 SER A N 1
ATOM 2536 C CA . SER A 1 321 ? -10.187 -1.588 27.572 1.00 97.56 321 SER A CA 1
ATOM 2537 C C . SER A 1 321 ? -9.769 -0.693 26.411 1.00 97.56 321 SER A C 1
ATOM 2539 O O . SER A 1 321 ? -9.213 0.368 26.656 1.00 97.56 321 SER A O 1
ATOM 2541 N N . ALA A 1 322 ? -10.040 -1.112 25.174 1.00 98.38 322 ALA A N 1
ATOM 2542 C CA . ALA A 1 322 ? -9.942 -0.306 23.962 1.00 98.38 322 ALA A CA 1
ATOM 2543 C C . ALA A 1 322 ? -10.789 -0.942 22.851 1.00 98.38 322 ALA A C 1
ATOM 2545 O O . ALA A 1 322 ? -11.033 -2.154 22.871 1.00 98.38 322 ALA A O 1
ATOM 2546 N N . VAL A 1 323 ? -11.194 -0.135 21.874 1.00 98.75 323 VAL A N 1
ATOM 2547 C CA . VAL A 1 323 ? -11.750 -0.601 20.597 1.00 98.75 323 VAL A CA 1
ATOM 2548 C C . VAL A 1 323 ? -10.758 -0.230 19.505 1.00 98.75 323 VAL A C 1
ATOM 2550 O O . VAL A 1 323 ? -10.493 0.950 19.325 1.00 98.75 323 VAL A O 1
ATOM 2553 N N . LEU A 1 324 ? -10.200 -1.204 18.797 1.00 98.56 324 LEU A N 1
ATOM 2554 C CA . LEU A 1 324 ? -9.289 -0.997 17.676 1.00 98.56 324 LEU A CA 1
ATOM 2555 C C . LEU A 1 324 ? -10.056 -1.124 16.356 1.00 98.56 324 LEU A C 1
ATOM 2557 O O . LEU A 1 324 ? -10.786 -2.087 16.154 1.00 98.56 324 LEU A O 1
ATOM 2561 N N . VAL A 1 325 ? -9.873 -0.152 15.466 1.00 98.12 325 VAL A N 1
ATOM 2562 C CA . VAL A 1 325 ? -10.401 -0.124 14.098 1.00 98.12 325 VAL A CA 1
ATOM 2563 C C . VAL A 1 325 ? -9.230 0.208 13.177 1.00 98.12 325 VAL A C 1
ATOM 2565 O O . VAL A 1 325 ? -8.821 1.364 13.082 1.00 98.12 325 VAL A O 1
ATOM 2568 N N . ARG A 1 326 ? -8.640 -0.797 12.527 1.00 94.31 326 ARG A N 1
ATOM 2569 C CA . ARG A 1 326 ? -7.406 -0.632 11.741 1.00 94.31 326 ARG A CA 1
ATOM 2570 C C . ARG A 1 326 ? -7.630 -0.965 10.274 1.00 94.31 326 ARG A C 1
ATOM 2572 O O . ARG A 1 326 ? -8.042 -2.082 9.989 1.00 94.31 326 ARG A O 1
ATOM 2579 N N . GLN A 1 327 ? -7.278 -0.061 9.353 1.00 92.00 327 GLN A N 1
ATOM 2580 C CA . GLN A 1 327 ? -7.447 -0.290 7.906 1.00 92.00 327 GLN A CA 1
ATOM 2581 C C . GLN A 1 327 ? -8.886 -0.684 7.547 1.00 92.00 327 GLN A C 1
ATOM 2583 O O . GLN A 1 327 ? -9.153 -1.546 6.712 1.00 92.00 327 GLN A O 1
ATOM 2588 N N . VAL A 1 328 ? -9.835 -0.033 8.225 1.00 95.12 328 VAL A N 1
ATOM 2589 C CA . VAL A 1 328 ? -11.271 -0.209 7.994 1.00 95.12 328 VAL A CA 1
ATOM 2590 C C . VAL A 1 328 ? -11.851 1.080 7.449 1.00 95.12 328 VAL A C 1
ATOM 2592 O O . VAL A 1 328 ? -12.494 1.052 6.404 1.00 95.12 328 VAL A O 1
ATOM 2595 N N . THR A 1 329 ? -11.629 2.229 8.096 1.00 96.44 329 THR A N 1
ATOM 2596 C CA . THR A 1 329 ? -12.379 3.444 7.736 1.00 96.44 329 THR A CA 1
ATOM 2597 C C . THR A 1 329 ? -12.026 3.945 6.337 1.00 96.44 329 THR A C 1
ATOM 2599 O O . THR A 1 329 ? -12.889 4.479 5.639 1.00 96.44 329 THR A O 1
ATOM 2602 N N . HIS A 1 330 ? -10.798 3.696 5.873 1.00 95.00 330 HIS A N 1
ATOM 2603 C CA . HIS A 1 330 ? -10.366 4.008 4.510 1.00 95.00 330 HIS A CA 1
ATOM 2604 C C . HIS A 1 330 ? -11.093 3.200 3.415 1.00 95.00 330 HIS A C 1
ATOM 2606 O O . HIS A 1 330 ? -11.127 3.638 2.267 1.00 95.00 330 HIS A O 1
ATOM 2612 N N . ASN A 1 331 ? -11.766 2.095 3.758 1.00 94.50 331 ASN A N 1
ATOM 2613 C CA . ASN A 1 331 ? -12.500 1.250 2.810 1.00 94.50 331 ASN A CA 1
ATOM 2614 C C . ASN A 1 331 ? -13.926 1.746 2.555 1.00 94.50 331 ASN A C 1
ATOM 2616 O O . ASN A 1 331 ? -14.581 1.300 1.614 1.00 94.50 331 ASN A O 1
ATOM 2620 N N . TRP A 1 332 ? -14.411 2.655 3.401 1.00 95.81 332 TRP A N 1
ATOM 2621 C CA . TRP A 1 332 ? -15.816 3.024 3.486 1.00 95.81 332 TRP A CA 1
ATOM 2622 C C . TRP A 1 332 ? -16.033 4.512 3.257 1.00 95.81 332 TRP A C 1
ATOM 2624 O O . TRP A 1 332 ? -15.210 5.349 3.625 1.00 95.81 332 TRP A O 1
ATOM 2634 N N . THR A 1 333 ? -17.193 4.857 2.701 1.00 95.69 333 THR A N 1
ATOM 2635 C CA . THR A 1 333 ? -17.598 6.249 2.481 1.00 95.69 333 THR A CA 1
ATOM 2636 C C . THR A 1 333 ? -17.725 7.015 3.803 1.00 95.69 333 THR A C 1
ATOM 2638 O O . THR A 1 333 ? -17.763 6.433 4.885 1.00 95.69 333 THR A O 1
ATOM 2641 N N . GLY A 1 334 ? -17.802 8.349 3.754 1.00 96.38 334 GLY A N 1
ATOM 2642 C CA . GLY A 1 334 ? -18.039 9.147 4.965 1.00 96.38 334 GLY A CA 1
ATOM 2643 C C . GLY A 1 334 ? -19.322 8.747 5.707 1.00 96.38 334 GLY A C 1
ATOM 2644 O O . GLY A 1 334 ? -19.316 8.666 6.931 1.00 96.38 334 GLY A O 1
ATOM 2645 N N . GLU A 1 335 ? -20.396 8.451 4.976 1.00 95.62 335 GLU A N 1
ATOM 2646 C CA . GLU A 1 335 ? -21.677 8.030 5.557 1.00 95.62 335 GLU A CA 1
ATOM 2647 C C . GLU A 1 335 ? -21.568 6.663 6.238 1.00 95.62 335 GLU A C 1
ATOM 2649 O O . GLU A 1 335 ? -22.048 6.481 7.357 1.00 95.62 335 GLU A O 1
ATOM 2654 N N . ASP A 1 336 ? -20.872 5.722 5.604 1.00 96.88 336 ASP A N 1
ATOM 2655 C CA . ASP A 1 336 ? -20.638 4.393 6.165 1.00 96.88 336 ASP A CA 1
ATOM 2656 C C . ASP A 1 336 ? -19.724 4.443 7.392 1.00 96.88 336 ASP A C 1
ATOM 2658 O O . ASP A 1 336 ? -20.017 3.795 8.394 1.00 96.88 336 ASP A O 1
ATOM 2662 N N . VAL A 1 337 ? -18.678 5.276 7.383 1.00 98.25 337 VAL A N 1
ATOM 2663 C CA . VAL A 1 337 ? -17.833 5.489 8.569 1.00 98.25 337 VAL A CA 1
ATOM 2664 C C . VAL A 1 337 ? -18.652 6.052 9.731 1.00 98.25 337 VAL A C 1
ATOM 2666 O O . VAL A 1 337 ? -18.528 5.558 10.847 1.00 98.25 337 VAL A O 1
ATOM 2669 N N . VAL A 1 338 ? -19.551 7.011 9.493 1.00 98.62 338 VAL A N 1
ATOM 2670 C CA . VAL A 1 338 ? -20.463 7.516 10.539 1.00 98.62 338 VAL A CA 1
ATOM 2671 C C . VAL A 1 338 ? -21.346 6.397 11.103 1.00 98.62 338 VAL A C 1
ATOM 2673 O O . VAL A 1 338 ? -21.559 6.336 12.315 1.00 98.62 338 VAL A O 1
ATOM 2676 N N . ARG A 1 339 ? -21.844 5.485 10.257 1.00 98.44 339 ARG A N 1
ATOM 2677 C CA . ARG A 1 339 ? -22.629 4.320 10.705 1.00 98.44 339 ARG A CA 1
ATOM 2678 C C . ARG A 1 339 ? -21.804 3.380 11.586 1.00 98.44 339 ARG A C 1
ATOM 2680 O O . ARG A 1 339 ? -22.290 2.994 12.645 1.00 98.44 339 ARG A O 1
ATOM 2687 N N . ILE A 1 340 ? -20.565 3.078 11.194 1.00 98.56 340 ILE A N 1
ATOM 2688 C CA . ILE A 1 340 ? -19.629 2.252 11.977 1.00 98.56 340 ILE A CA 1
ATOM 2689 C C . ILE A 1 340 ? -19.347 2.902 13.337 1.00 98.56 340 ILE A C 1
ATOM 2691 O O . ILE A 1 340 ? -19.461 2.258 14.378 1.00 98.56 340 ILE A O 1
ATOM 2695 N N . LEU A 1 341 ? -19.039 4.201 13.351 1.00 98.75 341 LEU A N 1
ATOM 2696 C CA . LEU A 1 341 ? -18.767 4.944 14.583 1.00 98.75 341 LEU A CA 1
ATOM 2697 C C . LEU A 1 341 ? -19.966 4.906 15.540 1.00 98.75 341 LEU A C 1
ATOM 2699 O O . LEU A 1 341 ? -19.795 4.625 16.725 1.00 98.75 341 LEU A O 1
ATOM 2703 N N . ARG A 1 342 ? -21.189 5.101 15.029 1.00 98.75 342 ARG A N 1
ATOM 2704 C CA . ARG A 1 342 ? -22.423 4.984 15.826 1.00 98.75 342 ARG A CA 1
ATOM 2705 C C . ARG A 1 342 ? -22.642 3.579 16.373 1.00 98.75 342 ARG A C 1
ATOM 2707 O O . ARG A 1 342 ? -23.075 3.430 17.513 1.00 98.75 342 ARG A O 1
ATOM 2714 N N . ALA A 1 343 ? -22.333 2.554 15.585 1.00 98.62 343 ALA A N 1
ATOM 2715 C CA . ALA A 1 343 ? -22.446 1.165 16.008 1.00 98.62 343 ALA A CA 1
ATOM 2716 C C . ALA A 1 343 ? -21.485 0.816 17.160 1.00 98.62 343 ALA A C 1
ATOM 2718 O O . ALA A 1 343 ? -21.811 -0.043 17.980 1.00 98.62 343 ALA A O 1
ATOM 2719 N N . ILE A 1 344 ? -20.346 1.509 17.270 1.00 98.56 344 ILE A N 1
ATOM 2720 C CA . ILE A 1 344 ? -19.351 1.315 18.335 1.00 98.56 344 ILE A CA 1
ATOM 2721 C C . ILE A 1 344 ? -19.771 1.974 19.662 1.00 98.56 344 ILE A C 1
ATOM 2723 O O . ILE A 1 344 ? -19.458 1.429 20.720 1.00 98.56 344 ILE A O 1
ATOM 2727 N N . ILE A 1 345 ? -20.515 3.089 19.644 1.00 98.44 345 ILE A N 1
ATOM 2728 C CA . ILE A 1 345 ? -20.888 3.867 20.850 1.00 98.44 345 ILE A CA 1
ATOM 2729 C C . ILE A 1 345 ? -21.373 2.996 22.030 1.00 98.44 345 ILE A C 1
ATOM 2731 O O . ILE A 1 345 ? -20.838 3.162 23.131 1.00 98.44 345 ILE A O 1
ATOM 2735 N N . PRO A 1 346 ? -22.285 2.015 21.855 1.00 98.06 346 PRO A N 1
ATOM 2736 C CA . PRO A 1 346 ? -22.790 1.212 22.973 1.00 98.06 346 PRO A CA 1
ATOM 2737 C C . PRO A 1 346 ? -21.722 0.403 23.724 1.00 98.06 346 PRO A C 1
ATOM 2739 O O . PRO A 1 346 ? -21.901 0.107 24.910 1.00 98.06 346 PRO A O 1
ATOM 2742 N N . THR A 1 347 ? -20.611 0.042 23.068 1.00 97.81 347 THR A N 1
ATOM 2743 C CA . THR A 1 347 ? -19.475 -0.639 23.716 1.00 97.81 347 THR A CA 1
ATOM 2744 C C . THR A 1 347 ? -18.656 0.326 24.567 1.00 97.81 347 THR A C 1
ATOM 2746 O O . THR A 1 347 ? -18.207 -0.044 25.655 1.00 97.81 347 THR A O 1
ATOM 2749 N N . LEU A 1 348 ? -18.506 1.573 24.101 1.00 98.00 348 LEU A N 1
ATOM 2750 C CA . LEU A 1 348 ? -17.780 2.629 24.804 1.00 98.00 348 LEU A CA 1
ATOM 2751 C C . LEU A 1 348 ? -18.555 3.044 26.058 1.00 98.00 348 LEU A C 1
ATOM 2753 O O . LEU A 1 348 ? -18.010 2.989 27.156 1.00 98.00 348 LEU A O 1
ATOM 2757 N N . GLU A 1 349 ? -19.853 3.330 25.923 1.00 96.88 349 GLU A N 1
ATOM 2758 C CA . GLU A 1 349 ? -20.749 3.625 27.054 1.00 96.88 349 GLU A CA 1
ATOM 2759 C C . GLU A 1 349 ? -20.912 2.424 27.997 1.00 96.88 349 GLU A C 1
ATOM 2761 O O . GLU A 1 349 ? -21.088 2.567 29.204 1.00 96.88 349 GLU A O 1
ATOM 2766 N N . GLY A 1 350 ? -20.847 1.210 27.446 1.00 95.81 350 GLY A N 1
ATOM 2767 C CA . GLY A 1 350 ? -20.939 -0.040 28.191 1.00 95.81 350 GLY A CA 1
ATOM 2768 C C . GLY A 1 350 ? -19.668 -0.441 28.939 1.00 95.81 350 GLY A C 1
ATOM 2769 O O . GLY A 1 350 ? -19.647 -1.530 29.520 1.00 95.81 350 GLY A O 1
ATOM 2770 N N . SER A 1 351 ? -18.607 0.364 28.897 1.00 95.19 351 SER A N 1
ATOM 2771 C CA . SER A 1 351 ? -17.330 0.059 29.541 1.00 95.19 351 SER A CA 1
ATOM 2772 C C . SER A 1 351 ? -17.177 0.788 30.878 1.00 95.19 351 SER A C 1
ATOM 2774 O O . SER A 1 351 ? -17.627 1.909 31.064 1.00 95.19 351 SER A O 1
ATOM 2776 N N . LYS A 1 352 ? -16.554 0.125 31.865 1.00 88.88 352 LYS A N 1
ATOM 2777 C CA . LYS A 1 352 ? -16.489 0.622 33.261 1.00 88.88 352 LYS A CA 1
ATOM 2778 C C . LYS A 1 352 ? -15.623 1.867 33.447 1.00 88.88 352 LYS A C 1
ATOM 2780 O O . LYS A 1 352 ? -15.644 2.466 34.518 1.00 88.88 352 LYS A O 1
ATOM 2785 N N . ARG A 1 353 ? -14.765 2.159 32.477 1.00 90.44 353 ARG A N 1
ATOM 2786 C CA . ARG A 1 353 ? -13.776 3.237 32.496 1.00 90.44 353 ARG A CA 1
ATOM 2787 C C . ARG A 1 353 ? -13.862 3.966 31.157 1.00 90.44 353 ARG A C 1
ATOM 2789 O O . ARG A 1 353 ? -14.345 3.356 30.206 1.00 90.44 353 ARG A O 1
ATOM 2796 N N . PRO A 1 354 ? -13.370 5.212 31.064 1.00 93.31 354 PRO A N 1
ATOM 2797 C CA . PRO A 1 354 ? -13.153 5.850 29.773 1.00 93.31 354 PRO A CA 1
ATOM 2798 C C . PRO A 1 354 ? -12.315 4.929 28.880 1.00 93.31 354 PRO A C 1
ATOM 2800 O O . PRO A 1 354 ? -11.173 4.608 29.214 1.00 93.31 354 PRO A O 1
ATOM 2803 N N . THR A 1 355 ? -12.919 4.460 27.792 1.00 96.81 355 THR A N 1
ATOM 2804 C CA . THR A 1 355 ? -12.328 3.486 26.871 1.00 96.81 355 THR A CA 1
ATOM 2805 C C . THR A 1 355 ? -11.994 4.197 25.563 1.00 96.81 355 THR A C 1
ATOM 2807 O O . THR A 1 355 ? -12.903 4.776 24.962 1.00 96.81 355 THR A O 1
ATOM 2810 N N . PRO A 1 356 ? -10.731 4.164 25.101 1.00 98.06 356 PRO A N 1
ATOM 2811 C CA . PRO A 1 356 ? -10.371 4.753 23.826 1.00 98.06 356 PRO A CA 1
ATOM 2812 C C . PRO A 1 356 ? -10.924 3.930 22.658 1.00 98.06 356 PRO A C 1
ATOM 2814 O O . PRO A 1 356 ? -10.816 2.698 22.622 1.00 98.06 356 PRO A O 1
ATOM 2817 N N . LEU A 1 357 ? -11.465 4.639 21.674 1.00 98.69 357 LEU A N 1
ATOM 2818 C CA . LEU A 1 357 ? -11.552 4.187 20.295 1.00 98.69 357 LEU A CA 1
ATOM 2819 C C . LEU A 1 357 ? -10.225 4.531 19.608 1.00 98.69 357 LEU A C 1
ATOM 2821 O O . LEU A 1 357 ? -9.797 5.682 19.589 1.00 98.69 357 LEU A O 1
ATOM 2825 N N . LEU A 1 358 ? -9.580 3.519 19.051 1.00 98.44 358 LEU A N 1
ATOM 2826 C CA . LEU A 1 358 ? -8.296 3.587 18.380 1.00 98.44 358 LEU A CA 1
ATOM 2827 C C . LEU A 1 358 ? -8.524 3.362 16.886 1.00 98.44 358 LEU A C 1
ATOM 2829 O O . LEU A 1 358 ? -8.779 2.234 16.467 1.00 98.44 358 LEU A O 1
ATOM 2833 N N . ILE A 1 359 ? -8.454 4.425 16.085 1.00 98.00 359 ILE A N 1
ATOM 2834 C CA . ILE A 1 359 ? -8.509 4.304 14.621 1.00 98.00 359 ILE A CA 1
ATOM 2835 C C . ILE A 1 359 ? -7.082 4.317 14.091 1.00 98.00 359 ILE A C 1
ATOM 2837 O O . ILE A 1 359 ? -6.385 5.321 14.233 1.00 98.00 359 ILE A O 1
ATOM 2841 N N . ASN A 1 360 ? -6.654 3.217 13.474 1.00 95.38 360 ASN A N 1
ATOM 2842 C CA . ASN A 1 360 ? -5.344 3.117 12.843 1.00 95.38 360 ASN A CA 1
ATOM 2843 C C . ASN A 1 360 ? -5.477 3.124 11.321 1.00 95.38 360 ASN A C 1
ATOM 2845 O O . ASN A 1 360 ? -5.721 2.085 10.712 1.00 95.38 360 ASN A O 1
ATOM 2849 N N . ASP A 1 361 ? -5.313 4.304 10.734 1.00 93.75 361 ASP A N 1
ATOM 2850 C CA . ASP A 1 361 ? -5.407 4.550 9.296 1.00 93.75 361 ASP A CA 1
ATOM 2851 C C . ASP A 1 361 ? -4.375 5.607 8.876 1.00 93.75 361 ASP A C 1
ATOM 2853 O O . ASP A 1 361 ? -3.756 6.276 9.707 1.00 93.75 361 ASP A O 1
ATOM 2857 N N . THR A 1 362 ? -4.179 5.777 7.570 1.00 92.44 362 THR A N 1
ATOM 2858 C CA . THR A 1 362 ? -3.391 6.891 7.035 1.00 92.44 362 THR A CA 1
ATOM 2859 C C . THR A 1 362 ? -4.125 8.206 7.291 1.00 92.44 362 THR A C 1
ATOM 2861 O O . THR A 1 362 ? -5.210 8.448 6.759 1.00 92.44 362 THR A O 1
ATOM 2864 N N . VAL A 1 363 ? -3.506 9.083 8.084 1.00 93.38 363 VAL A N 1
ATOM 2865 C CA . VAL A 1 363 ? -3.943 10.474 8.233 1.00 93.38 363 VAL A CA 1
ATOM 2866 C C . VAL A 1 363 ? -3.246 11.299 7.163 1.00 93.38 363 VAL A C 1
ATOM 2868 O O . VAL A 1 363 ? -2.025 11.436 7.161 1.00 93.38 363 VAL A O 1
ATOM 2871 N N . MET A 1 364 ? -4.029 11.828 6.228 1.00 94.12 364 MET A N 1
ATOM 2872 C CA . MET A 1 364 ? -3.497 12.598 5.110 1.00 94.12 364 MET A CA 1
ATOM 2873 C C . MET A 1 364 ? -2.850 13.895 5.607 1.00 94.12 364 MET A C 1
ATOM 2875 O O . MET A 1 364 ? -3.494 14.616 6.378 1.00 94.12 364 MET A O 1
ATOM 2879 N N . PRO A 1 365 ? -1.633 14.226 5.133 1.00 91.88 365 PRO A N 1
ATOM 2880 C CA . PRO A 1 365 ? -1.041 15.534 5.374 1.00 91.88 365 PRO A CA 1
ATOM 2881 C C . PRO A 1 365 ? -1.861 16.618 4.669 1.00 91.88 365 PRO A C 1
ATOM 2883 O O . PRO A 1 365 ? -2.458 16.382 3.598 1.00 91.88 365 PRO A O 1
ATOM 2886 N N . GLU A 1 366 ? -1.859 17.822 5.238 1.00 90.12 366 GLU A N 1
ATOM 2887 C CA . GLU A 1 366 ? -2.416 18.973 4.536 1.00 90.12 366 GLU A CA 1
ATOM 2888 C C . GLU A 1 366 ? -1.579 19.253 3.271 1.00 90.12 366 GLU A C 1
ATOM 2890 O O . GLU A 1 366 ? -0.391 18.905 3.197 1.00 90.12 366 GLU A O 1
ATOM 2895 N N . PRO A 1 367 ? -2.182 19.830 2.218 1.00 87.31 367 PRO A N 1
ATOM 2896 C CA . PRO A 1 367 ? -1.471 20.077 0.970 1.00 87.31 367 PRO A CA 1
ATOM 2897 C C . PRO A 1 367 ? -0.173 20.862 1.190 1.00 87.31 367 PRO A C 1
ATOM 2899 O O . PRO A 1 367 ? -0.196 21.936 1.793 1.00 87.31 367 PRO A O 1
ATOM 2902 N N . ARG A 1 368 ? 0.936 20.374 0.614 1.00 85.31 368 ARG A N 1
ATOM 2903 C CA . ARG A 1 368 ? 2.277 20.989 0.684 1.00 85.31 368 ARG A CA 1
ATOM 2904 C C . ARG A 1 368 ? 2.959 20.966 2.058 1.00 85.31 368 ARG A C 1
ATOM 2906 O O . ARG A 1 368 ? 3.944 21.680 2.237 1.00 85.31 368 ARG A O 1
ATOM 2913 N N . GLU A 1 369 ? 2.491 20.159 3.009 1.00 89.56 369 GLU A N 1
ATOM 2914 C CA . GLU A 1 369 ? 3.235 19.915 4.257 1.00 89.56 369 GLU A CA 1
ATOM 2915 C C . GLU A 1 369 ? 4.455 19.007 4.054 1.00 89.56 369 GLU A C 1
ATOM 2917 O O . GLU A 1 369 ? 5.434 19.113 4.790 1.00 89.56 369 GLU A O 1
ATOM 2922 N N . LEU A 1 370 ? 4.413 18.133 3.043 1.00 89.06 370 LEU A N 1
ATOM 2923 C CA . LEU A 1 370 ? 5.491 17.203 2.710 1.00 89.06 370 LEU A CA 1
ATOM 2924 C C . LEU A 1 370 ? 6.170 17.571 1.382 1.00 89.06 370 LEU A C 1
ATOM 2926 O O . LEU A 1 370 ? 5.550 18.202 0.519 1.00 89.06 370 LEU A O 1
ATOM 2930 N N . PRO A 1 371 ? 7.424 17.129 1.158 1.00 89.50 371 PRO A N 1
ATOM 2931 C CA . PRO A 1 371 ? 8.032 17.156 -0.167 1.00 89.50 371 PRO A CA 1
ATOM 2932 C C . PRO A 1 371 ? 7.150 16.451 -1.204 1.00 89.50 371 PRO A C 1
ATOM 2934 O O . PRO A 1 371 ? 6.525 15.431 -0.913 1.00 89.50 371 PRO A O 1
ATOM 2937 N N . LEU A 1 372 ? 7.150 16.948 -2.446 1.00 91.88 372 LEU A N 1
ATOM 2938 C CA . LEU A 1 372 ? 6.243 16.471 -3.501 1.00 91.88 372 LEU A CA 1
ATOM 2939 C C . LEU A 1 372 ? 6.304 14.956 -3.732 1.00 91.88 372 LEU A C 1
ATOM 2941 O O . LEU A 1 372 ? 5.274 14.340 -3.995 1.00 91.88 372 LEU A O 1
ATOM 2945 N N . HIS A 1 373 ? 7.491 14.351 -3.646 1.00 90.12 373 HIS A N 1
ATOM 2946 C CA . HIS A 1 373 ? 7.656 12.913 -3.847 1.00 90.12 373 HIS A CA 1
ATOM 2947 C C . HIS A 1 373 ? 7.032 12.076 -2.723 1.00 90.12 373 HIS A C 1
ATOM 2949 O O . HIS A 1 373 ? 6.499 11.005 -3.004 1.00 90.12 373 HIS A O 1
ATOM 2955 N N . GLU A 1 374 ? 7.049 12.569 -1.482 1.00 88.75 374 GLU A N 1
ATOM 2956 C CA . GLU A 1 374 ? 6.388 11.927 -0.342 1.00 88.75 374 GLU A CA 1
ATOM 2957 C C . GLU A 1 374 ? 4.881 12.157 -0.402 1.00 88.75 374 GLU A C 1
ATOM 2959 O O . GLU A 1 374 ? 4.111 11.202 -0.315 1.00 88.75 374 GLU A O 1
ATOM 2964 N N . GLU A 1 375 ? 4.445 13.396 -0.653 1.00 92.12 375 GLU A N 1
ATOM 2965 C CA . GLU A 1 375 ? 3.024 13.712 -0.824 1.00 92.12 375 GLU A CA 1
ATOM 2966 C C . GLU A 1 375 ? 2.402 12.849 -1.934 1.00 92.12 375 GLU A C 1
ATOM 2968 O O . GLU A 1 375 ? 1.307 12.310 -1.772 1.00 92.12 375 GLU A O 1
ATOM 2973 N N . ARG A 1 376 ? 3.130 12.618 -3.033 1.00 92.88 376 ARG A N 1
ATOM 2974 C CA . ARG A 1 376 ? 2.704 11.739 -4.129 1.00 92.88 376 ARG A CA 1
ATOM 2975 C C . ARG A 1 376 ? 2.387 10.315 -3.668 1.00 92.88 376 ARG A C 1
ATOM 2977 O O . ARG A 1 376 ? 1.477 9.723 -4.243 1.00 92.88 376 ARG A O 1
ATOM 2984 N N . VAL A 1 377 ? 3.073 9.767 -2.662 1.00 90.00 377 VAL A N 1
ATOM 2985 C CA . VAL A 1 377 ? 2.772 8.430 -2.111 1.00 90.00 377 VAL A CA 1
ATOM 2986 C C . VAL A 1 377 ? 1.387 8.426 -1.461 1.00 90.00 377 VAL A C 1
ATOM 2988 O O . VAL A 1 377 ? 0.545 7.605 -1.820 1.00 90.00 377 VAL A O 1
ATOM 2991 N N . TYR A 1 378 ? 1.104 9.405 -0.598 1.00 91.94 378 TYR A N 1
ATOM 2992 C CA . TYR A 1 378 ? -0.204 9.560 0.047 1.00 91.94 378 TYR A CA 1
ATOM 2993 C C . TYR A 1 378 ? -1.330 9.774 -0.971 1.00 91.94 378 TYR A C 1
ATOM 2995 O O . TYR A 1 378 ? -2.381 9.141 -0.884 1.00 91.94 378 TYR A O 1
ATOM 3003 N N . ARG A 1 379 ? -1.115 10.633 -1.977 1.00 94.62 379 ARG A N 1
ATOM 3004 C CA . ARG A 1 379 ? -2.125 10.887 -3.019 1.00 94.62 379 ARG A CA 1
ATOM 3005 C C . ARG A 1 379 ? -2.342 9.672 -3.932 1.00 94.62 379 ARG A C 1
ATOM 3007 O O . ARG A 1 379 ? -3.462 9.461 -4.386 1.00 94.62 379 ARG A O 1
ATOM 3014 N N . ASN A 1 380 ? -1.314 8.853 -4.183 1.00 93.38 380 ASN A N 1
ATOM 3015 C CA . ASN A 1 380 ? -1.486 7.580 -4.896 1.00 93.38 380 ASN A CA 1
ATOM 3016 C C . ASN A 1 380 ? -2.332 6.596 -4.086 1.00 93.38 380 ASN A C 1
ATOM 3018 O O . ASN A 1 380 ? -3.239 5.980 -4.642 1.00 93.38 380 ASN A O 1
ATOM 3022 N N . LEU A 1 381 ? -2.070 6.483 -2.782 1.00 91.56 381 LEU A N 1
ATOM 3023 C CA . LEU A 1 381 ? -2.854 5.633 -1.891 1.00 91.56 381 LEU A CA 1
ATOM 3024 C C . LEU A 1 381 ? -4.328 6.071 -1.845 1.00 91.56 381 LEU A C 1
ATOM 3026 O O . LEU A 1 381 ? -5.225 5.233 -1.905 1.00 91.56 381 LEU A O 1
ATOM 3030 N N . ASP A 1 382 ? -4.587 7.377 -1.797 1.00 95.56 382 ASP A N 1
ATOM 3031 C CA . ASP A 1 382 ? -5.941 7.940 -1.853 1.00 95.56 382 ASP A CA 1
ATOM 3032 C C . ASP A 1 382 ? -6.657 7.634 -3.177 1.00 95.56 382 ASP A C 1
ATOM 3034 O O . ASP A 1 382 ? -7.771 7.106 -3.184 1.00 95.56 382 ASP A O 1
ATOM 3038 N N . MET A 1 383 ? -5.977 7.844 -4.308 1.00 96.62 383 MET A N 1
ATOM 3039 C CA . MET A 1 383 ? -6.503 7.463 -5.622 1.00 96.62 383 MET A CA 1
ATOM 3040 C C . MET A 1 383 ? -6.792 5.962 -5.719 1.00 96.62 383 MET A C 1
ATOM 3042 O O . MET A 1 383 ? -7.785 5.576 -6.334 1.00 96.62 383 MET A O 1
ATOM 3046 N N . MET A 1 384 ? -5.975 5.107 -5.097 1.00 94.75 384 MET A N 1
ATOM 3047 C CA . MET A 1 384 ? -6.239 3.669 -5.031 1.00 94.75 384 MET A CA 1
ATOM 3048 C C . MET A 1 384 ? -7.529 3.366 -4.255 1.00 94.75 384 MET A C 1
ATOM 3050 O O . MET A 1 384 ? -8.332 2.560 -4.727 1.00 94.75 384 MET A O 1
ATOM 3054 N N . MET A 1 385 ? -7.773 4.024 -3.114 1.00 95.62 385 MET A N 1
ATOM 3055 C CA . MET A 1 385 ? -9.024 3.861 -2.351 1.00 95.62 385 MET A CA 1
ATOM 3056 C C . MET A 1 385 ? -10.247 4.297 -3.158 1.00 95.62 385 MET A C 1
ATOM 3058 O O . MET A 1 385 ? -11.270 3.602 -3.162 1.00 95.62 385 MET A O 1
ATOM 3062 N N . PHE A 1 386 ? -10.128 5.390 -3.910 1.00 97.25 386 PHE A N 1
ATOM 3063 C CA . PHE A 1 386 ? -11.178 5.821 -4.827 1.00 97.25 386 PHE A CA 1
ATOM 3064 C C . PHE A 1 386 ? -11.435 4.771 -5.915 1.00 97.25 386 PHE A C 1
ATOM 3066 O O . PHE A 1 386 ? -12.571 4.326 -6.086 1.00 97.25 386 PHE A O 1
ATOM 3073 N N . VAL A 1 387 ? -10.385 4.331 -6.613 1.00 97.56 387 VAL A N 1
ATOM 3074 C CA . VAL A 1 387 ? -10.491 3.370 -7.722 1.00 97.56 387 VAL A CA 1
ATOM 3075 C C . VAL A 1 387 ? -11.129 2.060 -7.274 1.00 97.56 387 VAL A C 1
ATOM 3077 O O . VAL A 1 387 ? -12.006 1.538 -7.961 1.00 97.56 387 VAL A O 1
ATOM 3080 N N . CYS A 1 388 ? -10.713 1.531 -6.128 1.00 94.69 388 CYS A N 1
ATOM 3081 C CA . CYS A 1 388 ? -11.060 0.167 -5.736 1.00 94.69 388 CYS A CA 1
ATOM 3082 C C . CYS A 1 388 ? -12.370 0.094 -4.953 1.00 94.69 388 CYS A C 1
ATOM 3084 O O . CYS A 1 388 ? -13.125 -0.869 -5.086 1.00 94.69 388 CYS A O 1
ATOM 3086 N N . LEU A 1 389 ? -12.652 1.117 -4.147 1.00 95.69 389 LEU A N 1
ATOM 3087 C CA . LEU A 1 389 ? -13.705 1.070 -3.134 1.00 95.69 389 LEU A CA 1
ATOM 3088 C C . LEU A 1 389 ? -14.666 2.260 -3.207 1.00 95.69 389 LEU A C 1
ATOM 3090 O O . LEU A 1 389 ? -15.639 2.293 -2.458 1.00 95.69 389 LEU A O 1
ATOM 3094 N N . GLY A 1 390 ? -14.424 3.239 -4.087 1.00 95.81 390 GLY A N 1
ATOM 3095 C CA . GLY A 1 390 ? -15.195 4.486 -4.096 1.00 95.81 390 GLY A CA 1
ATOM 3096 C C . GLY A 1 390 ? -15.070 5.242 -2.768 1.00 95.81 390 GLY A C 1
ATOM 3097 O O . GLY A 1 390 ? -15.988 5.961 -2.370 1.00 95.81 390 GLY A O 1
ATOM 3098 N N . SER A 1 391 ? -13.958 5.035 -2.065 1.00 95.94 391 SER A N 1
ATOM 3099 C CA . SER A 1 391 ? -13.658 5.599 -0.751 1.00 95.94 391 SER A CA 1
ATOM 3100 C C . SER A 1 391 ? -12.453 6.544 -0.845 1.00 95.94 391 SER A C 1
ATOM 3102 O O . SER A 1 391 ? -12.010 6.873 -1.944 1.00 95.94 391 SER A O 1
ATOM 3104 N N . LYS A 1 392 ? -11.942 7.021 0.292 1.00 95.81 392 LYS A N 1
ATOM 3105 C CA . LYS A 1 392 ? -10.781 7.907 0.362 1.00 95.81 392 LYS A CA 1
ATOM 3106 C C . LYS A 1 392 ? -10.003 7.780 1.669 1.00 95.81 392 LYS A C 1
ATOM 3108 O O . LYS A 1 392 ? -10.544 7.362 2.698 1.00 95.81 392 LYS A O 1
ATOM 3113 N N . GLN A 1 393 ? -8.756 8.223 1.622 1.00 95.38 393 GLN A N 1
ATOM 3114 C CA . GLN A 1 393 ? -7.986 8.604 2.799 1.00 95.38 393 GLN A CA 1
ATOM 3115 C C . GLN A 1 393 ? -8.504 9.933 3.356 1.00 95.38 393 GLN A C 1
ATOM 3117 O O . GLN A 1 393 ? -9.204 10.683 2.671 1.00 95.38 393 GLN A O 1
ATOM 3122 N N . ARG A 1 394 ? -8.207 10.218 4.626 1.00 96.50 394 ARG A N 1
ATOM 3123 C CA . ARG A 1 394 ? -8.794 11.365 5.331 1.00 96.50 394 ARG A CA 1
ATOM 3124 C C . ARG A 1 394 ? -7.755 12.177 6.072 1.00 96.50 394 ARG A C 1
ATOM 3126 O O . ARG A 1 394 ? -6.833 11.622 6.664 1.00 96.50 394 ARG A O 1
ATOM 3133 N N . THR A 1 395 ? -7.921 13.493 6.069 1.00 95.81 395 THR A N 1
ATOM 3134 C CA . THR A 1 395 ? -7.148 14.376 6.952 1.00 95.81 395 THR A CA 1
ATOM 3135 C C . THR A 1 395 ? -7.653 14.260 8.392 1.00 95.81 395 THR A C 1
ATOM 3137 O O . THR A 1 395 ? -8.749 13.758 8.665 1.00 95.81 395 THR A O 1
ATOM 3140 N N . ARG A 1 396 ? -6.881 14.787 9.348 1.00 95.31 396 ARG A N 1
ATOM 3141 C CA . ARG A 1 396 ? -7.309 14.864 10.755 1.00 95.31 396 ARG A CA 1
ATOM 3142 C C . ARG A 1 396 ? -8.619 15.646 10.920 1.00 95.31 396 ARG A C 1
ATOM 3144 O O . ARG A 1 396 ? -9.460 15.258 11.728 1.00 95.31 396 ARG A O 1
ATOM 3151 N N . SER A 1 397 ? -8.792 16.735 10.170 1.00 96.12 397 SER A N 1
ATOM 3152 C CA . SER A 1 397 ? -10.001 17.567 10.213 1.00 96.12 397 SER A CA 1
ATOM 3153 C C . SER A 1 397 ? -11.223 16.830 9.659 1.00 96.12 397 SER A C 1
ATOM 3155 O O . SER A 1 397 ? -12.310 16.925 10.228 1.00 96.12 397 SER A O 1
ATOM 3157 N N . GLU A 1 398 ? -11.050 16.018 8.616 1.00 97.56 398 GLU A N 1
ATOM 3158 C CA . GLU A 1 398 ? -12.116 15.163 8.092 1.00 97.56 398 GLU A CA 1
ATOM 3159 C C . GLU A 1 398 ? -12.507 14.053 9.071 1.00 97.56 398 GLU A C 1
ATOM 3161 O O . GLU A 1 398 ? -13.698 13.797 9.245 1.00 97.56 398 GLU A O 1
ATOM 3166 N N . PHE A 1 399 ? -11.541 13.426 9.752 1.00 98.25 399 PHE A N 1
ATOM 3167 C CA . PHE A 1 399 ? -11.839 12.482 10.834 1.00 98.25 399 PHE A CA 1
ATOM 3168 C C . PHE A 1 399 ? -12.639 13.143 11.961 1.00 98.25 399 PHE A C 1
ATOM 3170 O O . PHE A 1 399 ? -13.660 12.594 12.374 1.00 98.25 399 PHE A O 1
ATOM 3177 N N . ALA A 1 400 ? -12.234 14.335 12.413 1.00 98.12 400 ALA A N 1
ATOM 3178 C CA . ALA A 1 400 ? -12.961 15.085 13.438 1.00 98.12 400 ALA A CA 1
ATOM 3179 C C . ALA A 1 400 ? -14.414 15.373 13.020 1.00 98.12 400 ALA A C 1
ATOM 3181 O O . ALA A 1 400 ? -15.336 15.126 13.792 1.00 98.12 400 ALA A O 1
ATOM 3182 N N . ALA A 1 401 ? -14.636 15.795 11.771 1.00 98.44 401 ALA A N 1
ATOM 3183 C CA . ALA A 1 401 ? -15.978 16.058 11.254 1.00 98.44 401 ALA A CA 1
ATOM 3184 C C . ALA A 1 401 ? -16.855 14.794 11.161 1.00 98.44 401 ALA A C 1
ATOM 3186 O O . ALA A 1 401 ? -18.074 14.870 11.314 1.00 98.44 401 ALA A O 1
ATOM 3187 N N . LEU A 1 402 ? -16.274 13.623 10.878 1.00 98.50 402 LEU A N 1
ATOM 3188 C CA . LEU A 1 402 ? -17.020 12.356 10.863 1.00 98.50 402 LEU A CA 1
ATOM 3189 C C . LEU A 1 402 ? -17.367 11.878 12.270 1.00 98.50 402 LEU A C 1
ATOM 3191 O O . LEU A 1 402 ? -18.475 11.389 12.481 1.00 98.50 402 LEU A O 1
ATOM 3195 N N . LEU A 1 403 ? -16.444 12.047 13.214 1.00 98.69 403 LEU A N 1
ATOM 3196 C CA . LEU A 1 403 ? -16.669 11.772 14.628 1.00 98.69 403 LEU A CA 1
ATOM 3197 C C . LEU A 1 403 ? -17.814 12.629 15.172 1.00 98.69 403 LEU A C 1
ATOM 3199 O O . LEU A 1 403 ? -18.785 12.073 15.671 1.00 98.69 403 LEU A O 1
ATOM 3203 N N . GLU A 1 404 ? -17.769 13.944 14.957 1.00 98.50 404 GLU A N 1
ATOM 3204 C CA . GLU A 1 404 ? -18.826 14.878 15.368 1.00 98.50 404 GLU A CA 1
ATOM 3205 C C . GLU A 1 404 ? -20.190 14.525 14.748 1.00 98.50 404 GLU A C 1
ATOM 3207 O O . GLU A 1 404 ? -21.214 14.518 15.427 1.00 98.50 404 GLU A O 1
ATOM 3212 N N . LYS A 1 405 ? -20.221 14.153 13.459 1.00 98.62 405 LYS A N 1
ATOM 3213 C CA . LYS A 1 405 ? -21.451 13.678 12.795 1.00 98.62 405 LYS A CA 1
ATOM 3214 C C . LYS A 1 405 ? -21.990 12.373 13.384 1.00 98.62 405 LYS A C 1
ATOM 3216 O O . LYS A 1 405 ? -23.200 12.119 13.301 1.00 98.62 405 LYS A O 1
ATOM 3221 N N . ALA A 1 406 ? -21.115 11.507 13.889 1.00 98.56 406 ALA A N 1
ATOM 3222 C CA . ALA A 1 406 ? -21.518 10.275 14.549 1.00 98.56 406 ALA A CA 1
ATOM 3223 C C . ALA A 1 406 ? -22.124 10.573 15.922 1.00 98.56 406 ALA A C 1
ATOM 3225 O O . ALA A 1 406 ? -23.238 10.108 16.173 1.00 98.56 406 ALA A O 1
ATOM 3226 N N . ASP A 1 407 ? -21.420 11.363 16.736 1.00 98.50 407 ASP A N 1
ATOM 3227 C CA . ASP A 1 407 ? -21.825 11.850 18.055 1.00 98.50 407 ASP A CA 1
ATOM 3228 C C . ASP A 1 407 ? -20.927 13.036 18.466 1.00 98.50 407 ASP A C 1
ATOM 3230 O O . ASP A 1 407 ? -19.700 12.943 18.403 1.00 98.50 407 ASP A O 1
ATOM 3234 N N . GLU A 1 408 ? -21.521 14.143 18.919 1.00 97.69 408 GLU A N 1
ATOM 3235 C CA . GLU A 1 408 ? -20.793 15.365 19.307 1.00 97.69 408 GLU A CA 1
ATOM 3236 C C . GLU A 1 408 ? -19.829 15.160 20.488 1.00 97.69 408 GLU A C 1
ATOM 3238 O O . GLU A 1 408 ? -18.907 15.951 20.685 1.00 97.69 408 GLU A O 1
ATOM 3243 N N . ARG A 1 409 ? -20.011 14.084 21.265 1.00 97.94 409 ARG A N 1
ATOM 3244 C CA . ARG A 1 409 ? -19.149 13.747 22.403 1.00 97.94 409 ARG A CA 1
ATOM 3245 C C . ARG A 1 409 ? -17.808 13.164 21.973 1.00 97.94 409 ARG A C 1
ATOM 3247 O O . ARG A 1 409 ? -16.915 13.051 22.811 1.00 97.94 409 ARG A O 1
ATOM 3254 N N . PHE A 1 410 ? -17.631 12.743 20.723 1.00 98.56 410 PHE A N 1
ATOM 3255 C CA . PHE A 1 410 ? -16.339 12.222 20.287 1.00 98.56 410 PHE A CA 1
ATOM 3256 C C . PHE A 1 410 ? -15.274 13.320 20.226 1.00 98.56 410 PHE A C 1
ATOM 3258 O O . PHE A 1 410 ? -15.474 14.381 19.643 1.00 98.56 410 PHE A O 1
ATOM 3265 N N . SER A 1 411 ? -14.090 13.029 20.765 1.00 97.62 411 SER A N 1
ATOM 3266 C CA . SER A 1 411 ? -12.941 13.932 20.715 1.00 97.62 411 SER A CA 1
ATOM 3267 C C . SER A 1 411 ? -11.651 13.170 20.433 1.00 97.62 411 SER A C 1
ATOM 3269 O O . SER A 1 411 ? -11.377 12.152 21.069 1.00 97.62 411 SER A O 1
ATOM 3271 N N . ILE A 1 412 ? -10.855 13.671 19.481 1.00 98.06 412 ILE A N 1
ATOM 3272 C CA . ILE A 1 412 ? -9.505 13.168 19.197 1.00 98.06 412 ILE A CA 1
ATOM 3273 C C . ILE A 1 412 ? -8.558 13.747 20.251 1.00 98.06 412 ILE A C 1
ATOM 3275 O O . ILE A 1 412 ? -8.238 14.937 20.212 1.00 98.06 412 ILE A O 1
ATOM 3279 N N . CYS A 1 413 ? -8.089 12.905 21.168 1.00 96.62 413 CYS A N 1
ATOM 3280 C CA . CYS A 1 413 ? -7.207 13.309 22.259 1.00 96.62 413 CYS A CA 1
ATOM 3281 C C . CYS A 1 413 ? -5.734 13.297 21.846 1.00 96.62 413 CYS A C 1
ATOM 3283 O O . CYS A 1 413 ? -5.025 14.256 22.135 1.00 96.62 413 CYS A O 1
ATOM 3285 N N . ASN A 1 414 ? -5.291 12.257 21.135 1.00 96.50 414 ASN A N 1
ATOM 3286 C CA . ASN A 1 414 ? -3.914 12.134 20.655 1.00 96.50 414 ASN A CA 1
ATOM 3287 C C . ASN A 1 414 ? -3.861 11.573 19.231 1.00 96.50 414 ASN A C 1
ATOM 3289 O O . ASN A 1 414 ? -4.791 10.913 18.761 1.00 96.50 414 ASN A O 1
ATOM 3293 N N . VAL A 1 415 ? -2.744 11.838 18.553 1.00 95.12 415 VAL A N 1
ATOM 3294 C CA . VAL A 1 415 ? -2.396 11.242 17.261 1.00 95.12 415 VAL A CA 1
ATOM 3295 C C . VAL A 1 415 ? -0.960 10.747 17.348 1.00 95.12 415 VAL A C 1
ATOM 3297 O O . VAL A 1 415 ? -0.043 11.546 17.536 1.00 95.12 415 VAL A O 1
ATOM 3300 N N . TYR A 1 416 ? -0.771 9.440 17.223 1.00 93.19 416 TYR A N 1
ATOM 3301 C CA . TYR A 1 416 ? 0.545 8.809 17.198 1.00 93.19 416 TYR A CA 1
ATOM 3302 C C . TYR A 1 416 ? 0.869 8.436 15.754 1.00 93.19 416 TYR A C 1
ATOM 3304 O O . TYR A 1 416 ? 0.166 7.618 15.169 1.00 93.19 416 TYR A O 1
ATOM 3312 N N . THR A 1 417 ? 1.889 9.047 15.157 1.00 86.88 417 THR A N 1
ATOM 3313 C CA . THR A 1 417 ? 2.246 8.807 13.750 1.00 86.88 417 THR A CA 1
ATOM 3314 C C . THR A 1 417 ? 3.490 7.938 13.658 1.00 86.88 417 THR A C 1
ATOM 3316 O O . THR A 1 417 ? 4.509 8.262 14.264 1.00 86.88 417 THR A O 1
ATOM 3319 N N . ASP A 1 418 ? 3.403 6.868 12.870 1.00 78.12 418 ASP A N 1
ATOM 3320 C CA . ASP A 1 418 ? 4.519 5.984 12.545 1.00 78.12 418 ASP A CA 1
ATOM 3321 C C . ASP A 1 418 ? 4.480 5.625 11.051 1.00 78.12 418 ASP A C 1
ATOM 3323 O O . ASP A 1 418 ? 3.538 5.002 10.558 1.00 78.12 418 ASP A O 1
ATOM 3327 N N . GLY A 1 419 ? 5.502 6.045 10.304 1.00 77.75 419 GLY A N 1
ATOM 3328 C CA . GLY A 1 419 ? 5.540 5.859 8.855 1.00 77.75 419 GLY A CA 1
ATOM 3329 C C . GLY A 1 419 ? 4.370 6.555 8.148 1.00 77.75 419 GLY A C 1
ATOM 3330 O O . GLY A 1 419 ? 4.191 7.764 8.279 1.00 77.75 419 GLY A 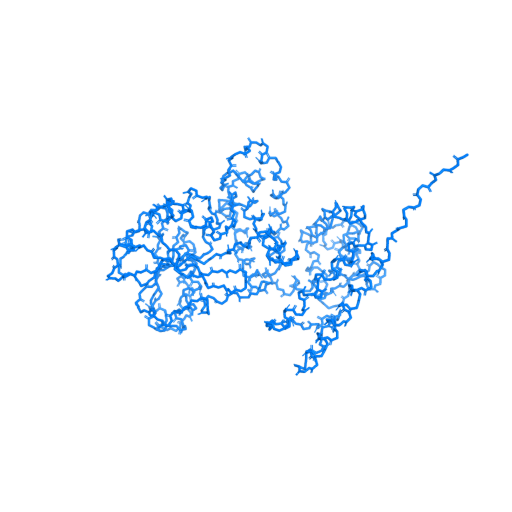O 1
ATOM 3331 N N . ASN A 1 420 ? 3.602 5.793 7.366 1.00 77.81 420 ASN A N 1
ATOM 3332 C CA . ASN A 1 420 ? 2.465 6.270 6.568 1.00 77.81 420 ASN A CA 1
ATOM 3333 C C . ASN A 1 420 ? 1.095 6.068 7.243 1.00 77.81 420 ASN A C 1
ATOM 3335 O O . ASN A 1 420 ? 0.059 6.318 6.618 1.00 77.81 420 ASN A O 1
ATOM 3339 N N . MET A 1 421 ? 1.066 5.605 8.494 1.00 87.25 421 MET A N 1
ATOM 3340 C CA . MET A 1 421 ? -0.165 5.454 9.260 1.00 87.25 421 MET A CA 1
ATOM 3341 C C . MET A 1 421 ? -0.085 6.201 10.586 1.00 87.25 421 MET A C 1
ATOM 3343 O O . MET A 1 421 ? 0.986 6.448 11.143 1.00 87.25 421 MET A O 1
ATOM 3347 N N . SER A 1 422 ? -1.256 6.521 11.119 1.00 92.06 422 SER A N 1
ATOM 3348 C CA . SER A 1 422 ? -1.389 7.119 12.436 1.00 92.06 422 SER A CA 1
ATOM 3349 C C . SER A 1 422 ? -2.415 6.356 13.259 1.00 92.06 422 SER A C 1
ATOM 3351 O O . SER A 1 422 ? -3.386 5.812 12.734 1.00 92.06 422 SER A O 1
ATOM 3353 N N . MET A 1 423 ? -2.205 6.311 14.567 1.00 96.00 423 MET A N 1
ATOM 3354 C CA . MET A 1 423 ? -3.200 5.900 15.545 1.00 96.00 423 MET A CA 1
ATOM 3355 C C . MET A 1 423 ? -3.883 7.150 16.099 1.00 96.00 423 MET A C 1
ATOM 3357 O O . MET A 1 423 ? -3.258 7.950 16.800 1.00 96.00 423 MET A O 1
ATOM 3361 N N . LEU A 1 424 ? -5.163 7.323 15.788 1.00 97.56 424 LEU A N 1
ATOM 3362 C CA . LEU A 1 424 ? -6.025 8.324 16.408 1.00 97.56 424 LEU A CA 1
ATOM 3363 C C . LEU A 1 424 ? -6.569 7.748 17.716 1.00 97.56 424 LEU A C 1
ATOM 3365 O O . LEU A 1 424 ? -7.317 6.771 17.691 1.00 97.56 424 LEU A O 1
ATOM 3369 N N . GLU A 1 425 ? -6.217 8.360 18.843 1.00 97.94 425 GLU A N 1
ATOM 3370 C CA . GLU A 1 425 ? -6.799 8.036 20.145 1.00 97.94 425 GLU A CA 1
ATOM 3371 C C . GLU A 1 425 ? -7.998 8.947 20.404 1.00 97.94 425 GLU A C 1
ATOM 3373 O O . GLU A 1 425 ? -7.858 10.166 20.549 1.00 97.94 425 GLU A O 1
ATOM 3378 N N . ILE A 1 426 ? -9.183 8.347 20.443 1.00 98.62 426 ILE A N 1
ATOM 3379 C CA . ILE A 1 426 ? -10.464 9.044 20.502 1.00 98.62 426 ILE A CA 1
ATOM 3380 C C . ILE A 1 426 ? -11.220 8.608 21.752 1.00 98.62 426 ILE A C 1
ATOM 3382 O O . ILE A 1 426 ? -11.319 7.417 22.037 1.00 98.62 426 ILE A O 1
ATOM 3386 N N . TYR A 1 427 ? -11.822 9.557 22.463 1.00 98.19 427 TYR A N 1
ATOM 3387 C CA . TYR A 1 427 ? -12.719 9.267 23.582 1.00 98.19 427 TYR A CA 1
ATOM 3388 C C . TYR A 1 427 ? -14.110 9.828 23.323 1.00 98.19 427 TYR A C 1
ATOM 3390 O O . TYR A 1 427 ? -14.260 10.913 22.759 1.00 98.19 427 TYR A O 1
ATOM 3398 N N . LEU A 1 428 ? -15.119 9.093 23.786 1.00 97.44 428 LEU A N 1
ATOM 3399 C CA . LEU A 1 428 ? -16.480 9.591 23.936 1.00 97.44 428 LEU A CA 1
ATOM 3400 C C . LEU A 1 428 ? -16.566 10.323 25.283 1.00 97.44 428 LEU A C 1
ATOM 3402 O O . LEU A 1 428 ? -16.413 9.703 26.337 1.00 97.44 428 LEU A O 1
ATOM 3406 N N . GLN A 1 429 ? -16.729 11.641 25.246 1.00 93.12 429 GLN A N 1
ATOM 3407 C CA . GLN A 1 429 ? -16.826 12.482 26.439 1.00 93.12 429 GLN A CA 1
ATOM 3408 C C . GLN A 1 429 ? -18.159 12.258 27.173 1.00 93.12 429 GLN A C 1
ATOM 3410 O O . GLN A 1 429 ? -19.113 11.720 26.609 1.00 93.12 429 GLN A O 1
ATOM 3415 N N . SER A 1 430 ? -18.191 12.621 28.460 1.00 80.31 430 SER A N 1
ATOM 3416 C CA . SER A 1 430 ? -19.391 12.521 29.310 1.00 80.31 430 SER A CA 1
ATOM 3417 C C . SER A 1 430 ? -20.386 13.643 29.071 1.00 80.31 430 SER A C 1
ATOM 3419 O O . SER A 1 430 ? -19.929 14.774 28.796 1.00 80.31 430 SER A O 1
#

pLDDT: mean 91.73, std 10.91, range [37.56, 98.75]

Foldseek 3Di:
DDDDPPPPPDPVVVVVLVVLVVLLVVLVVVLCVVCVVVVQPQCDQALPRDDDDDDPVNVVSVQSNVLSVVVSVCVVCDPVNVVVVVVCVVVLLVLLLLCLVLVVLQQADLDDKAALVVSCVSSVHDSVSSQVSQVSVVVVVQWDDPDVRIIHGTNNSSCLNPALLLSLLSNCCSVQLVQLLVCQVVLCVVPVPDFFQCSFSRCVRPVHGQVVVCVVPVVNVVSVVSNVVVVCVVAPNFQPLVQDPCQVFAEEEEEAQCFLVPNVLVNLVVHVRYAYEYEHQDPVSPVNSLVVLVVDDPSSSVRYHYDYDDLLAADDAAQHQEYEAEPHQQLGALVSLLSSLLSCVCRCVRHPDFYWYKYKFFAQDDPPPGRPVLNVVQVVVQSSSRSRTSGGHHHPVSVQVSNVSSPVQKDFPDWGDTGRIIIGTITRHD

Sequence (430 aa):
MEEILVHKGSSSESAHLLRLANDILNDTTRIIRYLNTHERLTQSFARNSTERLETDEYNSVRNSLIANLEDLKYLIEGPRNAMRTFLRLGNDLAALQVAFEFELFRLIPRDGDMDVAQLALEAGMDEDRACRVLRMLATHRIFIETTPRSFAHTPSSILFHDDEELMCTGQYIMDEFFKAASESASCIRAAPQVSSSVHSPFATRHGVPLFKYYEQHPDRAARFAKAMAGWTKLDRQVDVKGGFPWGNLQGTVLDVGGGSGHVSMALAQEFPQLNFIVQDGSAEMLAEGTMLKKTLPGEVSRRVSFMRHDFFESQTVRNVSAVLVRQVTHNWTGEDVVRILRAIIPTLEGSKRPTPLLINDTVMPEPRELPLHEERVYRNLDMMMFVCLGSKQRTRSEFAALLEKADERFSICNVYTDGNMSMLEIYLQS

Solvent-accessible surface area (backbone atoms only — not comparable to full-atom values): 22678 Å² total; per-residue (Å²): 137,85,82,79,83,76,79,73,80,51,77,67,58,63,51,46,58,53,48,40,55,50,50,38,53,51,34,49,51,52,50,52,51,53,29,58,77,67,76,54,78,47,74,56,89,51,72,79,41,57,82,84,79,84,46,70,72,57,46,54,43,48,53,53,32,50,52,37,50,53,52,51,50,47,66,72,58,30,72,71,50,49,50,56,54,58,74,44,48,65,56,56,51,49,34,51,34,49,37,52,78,43,40,46,52,66,68,41,47,90,78,60,66,36,46,34,67,58,50,11,61,77,46,75,46,56,44,69,61,48,47,54,33,50,56,56,39,30,77,73,49,33,30,41,73,81,47,96,66,20,37,24,64,27,57,60,32,41,48,41,49,79,30,70,28,42,32,27,34,55,39,47,46,44,72,48,50,50,56,8,48,73,30,39,68,59,37,40,71,75,38,78,88,56,59,25,41,76,47,10,9,24,12,66,58,70,74,39,26,56,69,60,44,28,73,75,32,58,72,58,35,52,36,50,56,36,15,55,56,21,46,54,70,74,43,82,75,64,55,70,74,79,35,47,77,61,86,80,52,63,46,33,34,36,28,48,58,37,48,43,27,65,66,57,54,53,46,29,68,74,36,80,61,41,29,34,43,28,21,20,72,52,67,66,35,40,51,51,20,59,56,55,42,68,77,44,59,72,73,48,31,74,32,52,45,75,45,83,42,57,62,71,45,72,44,81,65,55,58,39,47,28,38,40,35,47,77,45,61,45,58,34,31,73,70,54,38,24,44,31,52,48,13,44,46,55,23,44,76,46,18,92,50,98,27,39,41,35,42,36,39,48,59,44,75,61,91,82,75,51,60,68,76,60,44,47,53,57,52,49,55,26,51,47,26,28,28,45,22,18,15,40,63,38,35,66,69,55,50,51,55,39,38,39,72,41,40,76,46,44,43,79,77,48,75,33,77,40,89,79,35,24,28,38,36,26,38,72,57,133

Secondary structure (DSSP, 8-state):
----------HHHHHHHHHHHHHHHHHHHHHHHHHHHTT-TT-SSSTTPPPPP--HHHHHHHHHHHHHHHHHHHHHHHHHHHHHHHTTHHHHHHHHHHHHHTTHHHHS-SSSEEEHHHHHHHHT--HHHHHHHHHHHHHTTSEEEEETTEEEE-TTTHHHHH-HHHHHHHHHIIIIIHHHHTTHHHHHHH-TT--BTTBSHHHHHHSS-HHHHHHH-HHHHHHHHHHHHHHHHHS----TTTSS-GGG--EEEEEET-TT-HHHHHHHHH-TTEEEEEEES-HHHHHHHHHHGGGS-HHHHHHEEEEE--TTSPP---S-SEEEEES-GGGS-HHHHHHHHHHHHHHHHTSSS---EEEEE-EEPPTTSS-HHHHHHHHHHHHHHHHHHS---EEHHHHHHHHHHH-TTEEEEEEEEETTEEEEEEEE--

Radius of gyration: 25.15 Å; Cα contacts (8 Å, |Δi|>4): 670; chains: 1; bounding box: 55×69×72 Å

Mean predicted aligned error: 5.94 Å